Protein AF-A0A662XNT3-F1 (afdb_monomer_lite)

Secondary structure (DSSP, 8-state):
-PPP---------------------EEEEEE-TTTTTT-EEEEEEEESSTT-S-EEEEEEEE-TT--HHHHHHH-TT--SPP-EEEEEEES----SSSEEEGGGGSHHHH-SB--TT----TTBTTTTSHHHHTTGGG----HHHHHH-GGGS-TT-HHHHH--EE--TTSEEEEEEEETTPPPGGG--TT-EEEEEE-BTTB--EEEEEEEEEEPP--S---------------SS---S-EEEEEE-TTTTTT-EEEEEEE-SSTT-S-EEEEEEEE-TT--HHHHHHH-TT--SPP-EEEEEEES----SSSEEEGGGGSHHHH-SB--TT----TTBTTTTSHHHHHHGGG----HHHHHH-GGGS-TT-HHHHH--EE--TTSEEEEEEEETTSPPTTT--TT-EEEEEE-BTTB--EEEEEEEEE-

Structure (mmCIF, N/CA/C/O backbone):
data_AF-A0A662XNT3-F1
#
_entry.id   AF-A0A662XNT3-F1
#
loop_
_atom_site.group_PDB
_atom_site.id
_atom_site.type_symbol
_atom_site.label_atom_id
_atom_site.label_alt_id
_atom_site.label_comp_id
_atom_site.label_asym_id
_atom_site.label_entity_id
_atom_site.label_seq_id
_atom_site.pdbx_PDB_ins_code
_atom_site.Cartn_x
_atom_site.Cartn_y
_atom_site.Cartn_z
_atom_site.occupancy
_atom_site.B_iso_or_equiv
_atom_site.auth_seq_id
_atom_site.auth_comp_id
_atom_site.auth_asym_id
_atom_site.auth_atom_id
_atom_site.pdbx_PDB_model_num
ATOM 1 N N . MET A 1 1 ? 65.034 17.209 -49.376 1.00 38.84 1 MET A N 1
ATOM 2 C CA . MET A 1 1 ? 64.264 18.225 -48.622 1.00 38.84 1 MET A CA 1
ATOM 3 C C . MET A 1 1 ? 62.842 17.703 -48.454 1.00 38.84 1 MET A C 1
ATOM 5 O O . MET A 1 1 ? 62.437 16.876 -49.256 1.00 38.84 1 MET A O 1
ATOM 9 N N . LEU A 1 2 ? 62.199 18.062 -47.344 1.00 35.12 2 LEU A N 1
ATOM 10 C CA . LEU A 1 2 ? 61.235 17.264 -46.578 1.00 35.12 2 LEU A CA 1
ATOM 11 C C . LEU A 1 2 ? 59.998 16.738 -47.337 1.00 35.12 2 LEU A C 1
ATOM 13 O O . LEU A 1 2 ? 59.410 17.428 -48.160 1.00 35.12 2 LEU A O 1
ATOM 17 N N . SER A 1 3 ? 59.594 15.520 -46.958 1.00 32.31 3 SER A N 1
ATOM 18 C CA . SER A 1 3 ? 58.353 14.829 -47.330 1.00 32.31 3 SER A CA 1
ATOM 19 C C . SER A 1 3 ? 57.274 15.118 -46.276 1.00 32.31 3 SER A C 1
ATOM 21 O O . SER A 1 3 ? 57.515 14.878 -45.092 1.00 32.31 3 SER A O 1
ATOM 23 N N . SER A 1 4 ? 56.098 15.590 -46.693 1.00 36.34 4 SER A N 1
ATOM 24 C CA . SER A 1 4 ? 54.932 15.806 -45.824 1.00 36.34 4 SER A CA 1
ATOM 25 C C . SER A 1 4 ? 54.318 14.479 -45.376 1.00 36.34 4 SER A C 1
ATOM 27 O O . SER A 1 4 ? 53.835 13.713 -46.207 1.00 36.34 4 SER A O 1
ATOM 29 N N . GLN A 1 5 ? 54.293 14.228 -44.065 1.00 35.06 5 GLN A N 1
ATOM 30 C CA . GLN A 1 5 ? 53.457 13.192 -43.455 1.00 35.06 5 GLN A CA 1
ATOM 31 C C . GLN A 1 5 ? 52.255 13.839 -42.761 1.00 35.06 5 GLN A C 1
ATOM 33 O O . GLN A 1 5 ? 52.402 14.700 -41.895 1.00 35.06 5 GLN A O 1
ATOM 38 N N . THR A 1 6 ? 51.068 13.407 -43.171 1.00 36.16 6 THR A N 1
ATOM 39 C CA . THR A 1 6 ? 49.772 13.737 -42.579 1.00 36.16 6 THR A CA 1
ATOM 40 C C . THR A 1 6 ? 49.612 12.981 -41.259 1.00 36.16 6 THR A C 1
ATOM 42 O O . THR A 1 6 ? 49.626 11.752 -41.246 1.00 36.16 6 THR A O 1
ATOM 45 N N . ILE A 1 7 ? 49.455 13.707 -40.152 1.00 38.00 7 ILE A N 1
ATOM 46 C CA . ILE A 1 7 ? 49.157 13.144 -38.830 1.00 38.00 7 ILE A CA 1
ATOM 47 C C . ILE A 1 7 ? 47.646 12.900 -38.751 1.00 38.00 7 ILE A C 1
ATOM 49 O O . ILE A 1 7 ? 46.855 13.837 -38.838 1.00 38.00 7 ILE A O 1
ATOM 53 N N . CYS A 1 8 ? 47.250 11.637 -38.602 1.00 31.83 8 CYS A N 1
ATOM 54 C CA . CYS A 1 8 ? 45.879 11.238 -38.306 1.00 31.83 8 CYS A CA 1
ATOM 55 C C . CYS A 1 8 ? 45.738 11.142 -36.778 1.00 31.83 8 CYS A C 1
ATOM 57 O O . CYS A 1 8 ? 46.338 10.266 -36.156 1.00 31.83 8 CYS A O 1
ATOM 59 N N . SER A 1 9 ? 45.000 12.071 -36.166 1.00 36.31 9 SER A N 1
ATOM 60 C CA . SER A 1 9 ? 44.697 12.041 -34.732 1.00 36.31 9 SER A CA 1
ATOM 61 C C . SER A 1 9 ? 43.684 10.936 -34.437 1.00 36.31 9 SER A C 1
ATOM 63 O O . SER A 1 9 ? 42.517 11.043 -34.809 1.00 36.31 9 SER A O 1
ATOM 65 N N . ALA A 1 10 ? 44.125 9.883 -33.751 1.00 38.03 10 ALA A N 1
ATOM 66 C CA . ALA A 1 10 ? 43.244 8.882 -33.166 1.00 38.03 10 ALA A CA 1
ATOM 67 C C . ALA A 1 10 ? 42.599 9.455 -31.895 1.00 38.03 10 ALA A C 1
ATOM 69 O O . ALA A 1 10 ? 43.277 9.723 -30.903 1.00 38.03 10 ALA A O 1
ATOM 70 N N . VAL A 1 11 ? 41.284 9.658 -31.935 1.00 38.22 11 VAL A N 1
ATOM 71 C CA . VAL A 1 11 ? 40.466 9.967 -30.759 1.00 38.22 11 VAL A CA 1
ATOM 72 C C . VAL A 1 11 ? 40.317 8.676 -29.952 1.00 38.22 11 VAL A C 1
ATOM 74 O O . VAL A 1 11 ? 39.659 7.738 -30.398 1.00 38.22 11 VAL A O 1
ATOM 77 N N . LEU A 1 12 ? 40.947 8.605 -28.774 1.00 38.19 12 LEU A N 1
ATOM 78 C CA . LEU A 1 12 ? 40.644 7.569 -27.786 1.00 38.19 12 LEU A CA 1
ATOM 79 C C . LEU A 1 12 ? 39.250 7.845 -27.205 1.00 38.19 12 LEU A C 1
ATOM 81 O O . LEU A 1 12 ? 39.072 8.765 -26.410 1.00 38.19 12 LEU A O 1
ATOM 85 N N . CYS A 1 13 ? 38.269 7.027 -27.583 1.00 34.41 13 CYS A N 1
ATOM 86 C CA . CYS A 1 13 ? 37.013 6.903 -26.850 1.00 34.41 13 CYS A CA 1
ATOM 87 C C . CYS A 1 13 ? 37.304 6.190 -25.522 1.00 34.41 13 CYS A C 1
ATOM 89 O O . CYS A 1 13 ? 37.543 4.983 -25.499 1.00 34.41 13 CYS A O 1
ATOM 91 N N . GLY A 1 14 ? 37.317 6.938 -24.418 1.00 35.78 14 GLY A N 1
ATOM 92 C CA . GLY A 1 14 ? 37.307 6.358 -23.079 1.00 35.78 14 GLY A CA 1
ATOM 93 C C . GLY A 1 14 ? 35.976 5.650 -22.835 1.00 35.78 14 GLY A C 1
ATOM 94 O O . GLY A 1 14 ? 34.928 6.291 -22.823 1.00 35.78 14 GLY A O 1
ATOM 95 N N . LEU A 1 15 ? 36.015 4.330 -22.656 1.00 37.06 15 LEU A N 1
ATOM 96 C CA . LEU A 1 15 ? 34.902 3.556 -22.115 1.00 37.06 15 LEU A CA 1
ATOM 97 C C . LEU A 1 15 ? 34.725 3.951 -20.644 1.00 37.06 15 LEU A C 1
ATOM 99 O O . LEU A 1 15 ? 35.501 3.534 -19.786 1.00 37.06 15 LEU A O 1
ATOM 103 N N . ALA A 1 16 ? 33.722 4.779 -20.359 1.00 38.34 16 ALA A N 1
ATOM 104 C CA . ALA A 1 16 ? 33.221 4.946 -19.005 1.00 38.34 16 ALA A CA 1
ATOM 105 C C . ALA A 1 16 ? 32.546 3.630 -18.597 1.00 38.34 16 ALA A C 1
ATOM 107 O O . ALA A 1 16 ? 31.504 3.265 -19.140 1.00 38.34 16 ALA A O 1
ATOM 108 N N . ALA A 1 17 ? 33.167 2.888 -17.682 1.00 37.38 17 ALA A N 1
ATOM 109 C CA . ALA A 1 17 ? 32.514 1.770 -17.022 1.00 37.38 17 ALA A CA 1
ATOM 110 C C . ALA A 1 17 ? 31.357 2.336 -16.189 1.00 37.38 17 ALA A C 1
ATOM 112 O O . ALA A 1 17 ? 31.585 2.989 -15.171 1.00 37.38 17 ALA A O 1
ATOM 113 N N . ALA A 1 18 ? 30.123 2.130 -16.646 1.00 35.66 18 ALA A N 1
ATOM 114 C CA . ALA A 1 18 ? 28.947 2.356 -15.825 1.00 35.66 18 ALA A CA 1
ATOM 115 C C . ALA A 1 18 ? 29.004 1.348 -14.671 1.00 35.66 18 ALA A C 1
ATOM 117 O O . ALA A 1 18 ? 28.808 0.150 -14.866 1.00 35.66 18 ALA A O 1
ATOM 118 N N . THR A 1 19 ? 29.343 1.818 -13.474 1.00 33.50 19 THR A N 1
ATOM 119 C CA . THR A 1 19 ? 29.130 1.051 -12.251 1.00 33.50 19 THR A CA 1
ATOM 120 C C . THR A 1 19 ? 27.625 0.887 -12.095 1.00 33.50 19 THR A C 1
ATOM 122 O O . THR A 1 19 ? 26.932 1.858 -11.795 1.00 33.50 19 THR A O 1
ATOM 125 N N . ILE A 1 20 ? 27.120 -0.317 -12.357 1.00 35.50 20 ILE A N 1
ATOM 126 C CA . ILE A 1 20 ? 25.751 -0.705 -12.017 1.00 35.50 20 ILE A CA 1
ATOM 127 C C . ILE A 1 20 ? 25.649 -0.529 -10.501 1.00 35.50 20 ILE A C 1
ATOM 129 O O . ILE A 1 20 ? 26.331 -1.229 -9.751 1.00 35.50 20 ILE A O 1
ATOM 133 N N . ALA A 1 21 ? 24.901 0.478 -10.050 1.00 41.97 21 ALA A N 1
ATOM 134 C CA . ALA A 1 21 ? 24.607 0.630 -8.636 1.00 41.97 21 ALA A CA 1
ATOM 135 C C . ALA A 1 21 ? 23.811 -0.608 -8.221 1.00 41.97 21 ALA A C 1
ATOM 137 O O . ALA A 1 21 ? 22.769 -0.889 -8.811 1.00 41.97 21 ALA A O 1
ATOM 138 N N . ALA A 1 22 ? 24.339 -1.379 -7.271 1.00 47.22 22 ALA A N 1
ATOM 139 C CA . ALA A 1 22 ? 23.601 -2.500 -6.719 1.00 47.22 22 ALA A CA 1
ATOM 140 C C . ALA A 1 22 ? 22.290 -1.969 -6.126 1.00 47.22 22 ALA A C 1
ATOM 142 O O . ALA A 1 22 ? 22.302 -1.012 -5.343 1.00 47.22 22 ALA A O 1
ATOM 143 N N . ALA A 1 23 ? 21.200 -2.591 -6.558 1.00 57.38 23 ALA A N 1
ATOM 144 C CA . ALA A 1 23 ? 19.919 -2.679 -5.879 1.00 57.38 23 ALA A CA 1
ATOM 145 C C . ALA A 1 23 ? 20.059 -2.617 -4.343 1.00 57.38 23 ALA A C 1
ATOM 147 O O . ALA A 1 23 ? 20.960 -3.236 -3.771 1.00 57.38 23 ALA A O 1
ATOM 148 N N . GLN A 1 24 ? 19.218 -1.815 -3.692 1.00 71.81 24 GLN A N 1
ATOM 149 C CA . GLN A 1 24 ? 19.280 -1.545 -2.262 1.00 71.81 24 GLN A CA 1
ATOM 150 C C . GLN A 1 24 ? 18.062 -2.145 -1.568 1.00 71.81 24 GLN A C 1
ATOM 152 O O . GLN A 1 24 ? 16.993 -1.529 -1.650 1.00 71.81 24 GLN A O 1
ATOM 157 N N . PRO A 1 25 ? 18.206 -3.275 -0.838 1.00 76.88 25 PRO A N 1
ATOM 158 C CA . PRO A 1 25 ? 17.054 -3.978 -0.301 1.00 76.88 25 PRO A CA 1
ATOM 159 C C . PRO A 1 25 ? 16.130 -3.020 0.430 1.00 76.88 25 PRO A C 1
ATOM 161 O O . PRO A 1 25 ? 16.582 -2.181 1.213 1.00 76.88 25 PRO A O 1
ATOM 164 N N . THR A 1 26 ? 14.838 -3.134 0.166 1.00 86.25 26 THR A N 1
ATOM 165 C CA . THR A 1 26 ? 13.837 -2.278 0.792 1.00 86.25 26 THR A CA 1
ATOM 166 C C . THR A 1 26 ? 12.765 -3.155 1.420 1.00 86.25 26 THR A C 1
ATOM 168 O O . THR A 1 26 ? 12.409 -4.185 0.861 1.00 86.25 26 THR A O 1
ATOM 171 N N . TYR A 1 27 ? 12.278 -2.789 2.601 1.00 92.06 27 TYR A N 1
ATOM 172 C CA . TYR A 1 27 ? 11.182 -3.469 3.289 1.00 92.06 27 TYR A CA 1
ATOM 173 C C . TYR A 1 27 ? 10.096 -2.463 3.655 1.00 92.06 27 TYR A C 1
ATOM 175 O O . TYR A 1 27 ? 10.407 -1.328 4.017 1.00 92.06 27 TYR A O 1
ATOM 183 N N . VAL A 1 28 ? 8.834 -2.879 3.589 1.00 92.19 28 VAL A N 1
ATOM 184 C CA . VAL A 1 28 ? 7.675 -2.054 3.952 1.00 92.19 28 VAL A CA 1
ATOM 185 C C . VAL A 1 28 ? 6.837 -2.777 4.997 1.00 92.19 28 VAL A C 1
ATOM 187 O O . VAL A 1 28 ? 6.505 -3.949 4.841 1.00 92.19 28 VAL A O 1
ATOM 190 N N . TYR A 1 29 ? 6.488 -2.055 6.055 1.00 96.25 29 TYR A N 1
ATOM 191 C CA . TYR A 1 29 ? 5.572 -2.474 7.108 1.00 96.25 29 TYR A CA 1
ATOM 192 C C . TYR A 1 29 ? 4.310 -1.619 6.987 1.00 96.25 29 TYR A C 1
ATOM 194 O O . TYR A 1 29 ? 4.301 -0.465 7.423 1.00 96.25 29 TYR A O 1
ATOM 202 N N . GLN A 1 30 ? 3.276 -2.156 6.340 1.00 93.19 30 GLN A N 1
ATOM 203 C CA . GLN A 1 30 ? 2.021 -1.445 6.089 1.00 93.19 30 GLN A CA 1
ATOM 204 C C . GLN A 1 30 ? 1.034 -1.659 7.237 1.00 93.19 30 GLN A C 1
ATOM 206 O O . GLN A 1 30 ? 0.716 -2.796 7.565 1.00 93.19 30 GLN A O 1
ATOM 211 N N . PHE A 1 31 ? 0.489 -0.572 7.770 1.00 93.75 31 PHE A N 1
ATOM 212 C CA . PHE A 1 31 ? -0.632 -0.547 8.703 1.00 93.75 31 PHE A CA 1
ATOM 213 C C . PHE A 1 31 ? -1.897 -0.140 7.938 1.00 93.75 31 PHE A C 1
ATOM 215 O O . PHE A 1 31 ? -1.871 0.816 7.166 1.00 93.75 31 PHE A O 1
ATOM 222 N N . ASP A 1 32 ? -2.980 -0.894 8.110 1.00 86.12 32 ASP A N 1
ATOM 223 C CA . ASP A 1 32 ? -4.298 -0.587 7.549 1.00 86.12 32 ASP A CA 1
ATOM 224 C C . ASP A 1 32 ? -5.234 -0.230 8.703 1.00 86.12 32 ASP A C 1
ATOM 226 O O . ASP A 1 32 ? -5.429 -1.043 9.609 1.00 86.12 32 ASP A O 1
ATOM 230 N N . ALA A 1 33 ? -5.832 0.965 8.683 1.00 83.88 33 ALA A N 1
ATOM 231 C CA . ALA A 1 33 ? -6.685 1.429 9.780 1.00 83.88 33 ALA A CA 1
ATOM 232 C C . ALA A 1 33 ? -7.806 0.445 10.157 1.00 83.88 33 ALA A C 1
ATOM 234 O O . ALA A 1 33 ? -8.178 0.372 11.333 1.00 83.88 33 ALA A O 1
ATOM 235 N N . ALA A 1 34 ? -8.338 -0.323 9.201 1.00 81.25 34 ALA A N 1
ATOM 236 C CA . ALA A 1 34 ? -9.417 -1.272 9.443 1.00 81.25 34 ALA A CA 1
ATOM 237 C C . ALA A 1 34 ? -8.979 -2.470 10.303 1.00 81.25 34 ALA A C 1
ATOM 239 O O . ALA A 1 34 ? -9.799 -3.007 11.051 1.00 81.25 34 ALA A O 1
ATOM 240 N N . SER A 1 35 ? -7.708 -2.882 10.235 1.00 86.62 35 SER A N 1
ATOM 241 C CA . SER A 1 35 ? -7.169 -4.023 10.995 1.00 86.62 35 SER A CA 1
ATOM 242 C C . SER A 1 35 ? -6.173 -3.629 12.089 1.00 86.62 35 SER A C 1
ATOM 244 O O . SER A 1 35 ? -6.042 -4.343 13.085 1.00 86.62 35 SER A O 1
ATOM 246 N N . ALA A 1 36 ? -5.517 -2.477 11.965 1.00 96.25 36 ALA A N 1
ATOM 247 C CA . ALA A 1 36 ? -4.438 -2.002 12.825 1.00 96.25 36 ALA A CA 1
ATOM 248 C C . ALA A 1 36 ? -4.907 -0.985 13.882 1.00 96.25 36 ALA A C 1
ATOM 250 O O . ALA A 1 36 ? -4.229 0.001 14.162 1.00 96.25 36 ALA A O 1
ATOM 251 N N . ALA A 1 37 ? -6.074 -1.223 14.490 1.00 96.06 37 ALA A N 1
ATOM 252 C CA . ALA A 1 37 ? -6.641 -0.387 15.558 1.00 96.06 37 ALA A CA 1
ATOM 253 C C . ALA A 1 37 ? -6.811 1.099 15.182 1.00 96.06 37 ALA A C 1
ATOM 255 O O . ALA A 1 37 ? -6.703 1.965 16.049 1.00 96.06 37 ALA A O 1
ATOM 256 N N . GLY A 1 38 ? -7.079 1.397 13.908 1.00 90.38 38 GLY A N 1
ATOM 257 C CA . GLY A 1 38 ? -7.212 2.766 13.413 1.00 90.38 38 GLY A CA 1
ATOM 258 C C . GLY A 1 38 ? -5.893 3.450 13.047 1.00 90.38 38 GLY A C 1
ATOM 259 O O . GLY A 1 38 ? -5.929 4.620 12.680 1.00 90.38 38 GLY A O 1
ATOM 260 N N . VAL A 1 39 ? -4.753 2.754 13.132 1.00 97.25 39 VAL A N 1
ATOM 261 C CA . VAL A 1 39 ? -3.474 3.247 12.601 1.00 97.25 39 VAL A CA 1
ATOM 262 C C . VAL A 1 39 ? -3.412 2.972 11.102 1.00 97.25 39 VAL A C 1
ATOM 264 O O . VAL A 1 39 ? -3.492 1.816 10.695 1.00 97.25 39 VAL A O 1
ATOM 267 N N . ASP A 1 40 ? -3.230 4.011 10.293 1.00 91.19 40 ASP A N 1
ATOM 268 C CA . ASP A 1 40 ? -3.030 3.898 8.845 1.00 91.19 40 ASP A CA 1
ATOM 269 C C . ASP A 1 40 ? -1.612 4.310 8.440 1.00 91.19 40 ASP A C 1
ATOM 271 O O . ASP A 1 40 ? -0.940 5.063 9.148 1.00 91.19 40 ASP A O 1
ATOM 275 N N . GLY A 1 41 ? -1.157 3.854 7.277 1.00 82.69 41 GLY A N 1
ATOM 276 C CA . GLY A 1 41 ? 0.123 4.258 6.693 1.00 82.69 41 GLY A CA 1
ATOM 277 C C . GLY A 1 41 ? 1.211 3.197 6.826 1.00 82.69 41 GLY A C 1
ATOM 278 O O . GLY A 1 41 ? 0.934 2.004 6.833 1.00 82.69 41 GLY A O 1
ATOM 279 N N . SER A 1 42 ? 2.485 3.586 6.853 1.00 90.62 42 SER A N 1
ATOM 280 C CA . SER A 1 42 ? 3.569 2.594 6.835 1.00 90.62 42 SER A CA 1
ATOM 281 C C . SER A 1 42 ? 4.887 3.067 7.436 1.00 90.62 42 SER A C 1
ATOM 283 O O . SER A 1 42 ? 5.132 4.260 7.639 1.00 90.62 42 SER A O 1
ATOM 285 N N . ILE A 1 43 ? 5.763 2.088 7.660 1.00 95.75 43 ILE A N 1
ATOM 286 C CA . ILE A 1 43 ? 7.186 2.284 7.918 1.00 95.75 43 ILE A CA 1
ATOM 287 C C . ILE A 1 43 ? 7.967 1.586 6.801 1.00 95.75 43 ILE A C 1
ATOM 289 O O . ILE A 1 43 ? 7.826 0.381 6.602 1.00 95.75 43 ILE A O 1
ATOM 293 N N . GLN A 1 44 ? 8.798 2.332 6.078 1.00 93.62 44 GLN A N 1
ATOM 294 C CA . GLN A 1 44 ? 9.710 1.809 5.064 1.00 93.62 44 GLN A CA 1
ATOM 295 C C . GLN A 1 44 ? 11.134 1.750 5.602 1.00 93.62 44 GLN A C 1
ATOM 297 O O . GLN A 1 44 ? 11.561 2.628 6.348 1.00 93.62 44 GLN A O 1
ATOM 302 N N . VAL A 1 45 ? 11.884 0.741 5.181 1.00 95.62 45 VAL A N 1
ATOM 303 C CA . VAL A 1 45 ? 13.283 0.544 5.545 1.00 95.62 45 VAL A CA 1
ATOM 304 C C . VAL A 1 45 ? 14.075 0.298 4.278 1.00 95.62 45 VAL A C 1
ATOM 306 O O . VAL A 1 45 ? 13.905 -0.734 3.639 1.00 95.62 45 VAL A O 1
ATOM 309 N N . LYS A 1 46 ? 14.958 1.227 3.932 1.00 90.25 46 LYS A N 1
ATOM 310 C CA . LYS A 1 46 ? 15.852 1.124 2.783 1.00 90.25 46 LYS A CA 1
ATOM 311 C C . LYS A 1 46 ? 17.280 0.912 3.249 1.00 90.25 46 LYS A C 1
ATOM 313 O O . LYS A 1 46 ? 17.850 1.757 3.937 1.00 90.25 46 LYS A O 1
ATOM 318 N N . TYR A 1 47 ? 17.875 -0.199 2.853 1.00 88.81 47 TYR A N 1
ATOM 319 C CA . TYR A 1 47 ? 19.256 -0.513 3.182 1.00 88.81 47 TYR A CA 1
ATOM 320 C C . TYR A 1 47 ? 20.247 0.322 2.366 1.00 88.81 47 TYR A C 1
ATOM 322 O O . TYR A 1 47 ? 19.957 0.745 1.253 1.00 88.81 47 TYR A O 1
ATOM 330 N N . ALA A 1 48 ? 21.433 0.571 2.927 1.00 77.88 48 ALA A N 1
ATOM 331 C CA . ALA A 1 48 ? 22.521 1.245 2.211 1.00 77.88 48 ALA A CA 1
ATOM 332 C C . ALA A 1 48 ? 23.348 0.297 1.314 1.00 77.88 48 ALA A C 1
ATOM 334 O O . ALA A 1 48 ? 24.082 0.769 0.443 1.00 77.88 48 ALA A O 1
ATOM 335 N N . SER A 1 49 ? 23.270 -1.020 1.557 1.00 76.62 49 SER A N 1
ATOM 336 C CA . SER A 1 49 ? 23.714 -2.110 0.664 1.00 76.62 49 SER A CA 1
ATOM 337 C C . SER A 1 49 ? 23.102 -3.444 1.102 1.00 76.62 49 SER A C 1
ATOM 339 O O . SER A 1 49 ? 22.642 -3.569 2.238 1.00 76.62 49 SER A O 1
ATOM 341 N N . GLU A 1 50 ? 23.165 -4.474 0.250 1.00 79.75 50 GLU A N 1
ATOM 342 C CA . GLU A 1 50 ? 22.715 -5.845 0.567 1.00 79.75 50 GLU A CA 1
ATOM 343 C C . GLU A 1 50 ? 23.374 -6.475 1.806 1.00 79.75 50 GLU A C 1
ATOM 345 O O . GLU A 1 50 ? 22.857 -7.434 2.376 1.00 79.75 50 GLU A O 1
ATOM 350 N N . SER A 1 51 ? 24.512 -5.936 2.242 1.00 80.50 51 SER A N 1
ATOM 351 C CA . SER A 1 51 ? 25.261 -6.408 3.406 1.00 80.50 51 SER A CA 1
ATOM 352 C C . SER A 1 51 ? 25.408 -5.341 4.494 1.00 80.50 51 SER A C 1
ATOM 354 O O . SER A 1 51 ? 26.242 -5.496 5.386 1.00 80.50 51 SER A O 1
ATOM 356 N N . SER A 1 52 ? 24.686 -4.225 4.390 1.00 85.50 52 SER A N 1
ATOM 357 C CA . SER A 1 52 ? 24.807 -3.107 5.323 1.00 85.50 52 SER A CA 1
ATOM 358 C C . SER A 1 52 ? 23.857 -3.273 6.504 1.00 85.50 52 SER A C 1
ATOM 360 O O . SER A 1 52 ? 22.689 -3.595 6.322 1.00 85.50 52 SER A O 1
ATOM 362 N N . SER A 1 53 ? 24.335 -2.988 7.717 1.00 88.44 53 SER A N 1
ATOM 363 C CA . SER A 1 53 ? 23.472 -2.731 8.880 1.00 88.44 53 SER A CA 1
ATOM 364 C C . SER A 1 53 ? 22.984 -1.284 8.924 1.00 88.44 53 SER A C 1
ATOM 366 O O . SER A 1 53 ? 22.218 -0.921 9.810 1.00 88.44 53 SER A O 1
ATOM 368 N N . THR A 1 54 ? 23.444 -0.444 7.993 1.00 89.50 54 THR A N 1
ATOM 369 C CA . THR A 1 54 ? 22.940 0.914 7.830 1.00 89.50 54 THR A CA 1
ATOM 370 C C . THR A 1 54 ? 21.689 0.894 6.969 1.00 89.50 54 THR A C 1
ATOM 372 O O . THR A 1 54 ? 21.760 0.500 5.800 1.00 89.50 54 THR A O 1
ATOM 375 N N . ALA A 1 55 ? 20.578 1.366 7.525 1.00 93.31 55 ALA A N 1
ATOM 376 C CA . ALA A 1 55 ? 19.316 1.540 6.826 1.00 93.31 55 ALA A CA 1
ATOM 377 C C . ALA A 1 55 ? 18.702 2.915 7.119 1.00 93.31 55 ALA A C 1
ATOM 379 O O . ALA A 1 55 ? 18.801 3.434 8.232 1.00 93.31 55 ALA A O 1
ATOM 380 N N . THR A 1 56 ? 18.052 3.491 6.115 1.00 92.44 56 THR A N 1
ATOM 381 C CA . THR A 1 56 ? 17.159 4.637 6.272 1.00 92.44 56 THR A CA 1
ATOM 382 C C . THR A 1 56 ? 15.760 4.118 6.562 1.00 92.44 56 THR A C 1
ATOM 384 O O . THR A 1 56 ? 15.227 3.308 5.807 1.00 92.44 56 THR A O 1
ATOM 387 N N . ILE A 1 57 ? 15.177 4.576 7.661 1.00 95.94 57 ILE A N 1
ATOM 388 C CA . ILE A 1 57 ? 13.829 4.243 8.102 1.00 95.94 57 ILE A CA 1
ATOM 389 C C . ILE A 1 57 ? 12.958 5.473 7.881 1.00 95.94 57 ILE A C 1
ATOM 391 O O . ILE A 1 57 ? 13.262 6.530 8.427 1.00 95.94 57 ILE A O 1
ATOM 395 N N . THR A 1 58 ? 11.867 5.333 7.139 1.00 90.31 58 THR A N 1
ATOM 396 C CA . THR A 1 58 ? 10.901 6.407 6.889 1.00 90.31 58 THR A CA 1
ATOM 397 C C . THR A 1 58 ? 9.539 5.973 7.413 1.00 90.31 58 THR A C 1
ATOM 399 O O . THR A 1 58 ? 9.005 4.967 6.960 1.00 90.31 58 THR A O 1
ATOM 402 N N . ALA A 1 59 ? 8.965 6.715 8.357 1.00 88.25 59 ALA A N 1
ATOM 403 C CA . ALA A 1 59 ? 7.609 6.487 8.848 1.00 88.25 59 ALA A CA 1
ATOM 404 C C . ALA A 1 59 ? 6.668 7.573 8.324 1.00 88.25 59 ALA A C 1
ATOM 406 O O . ALA A 1 59 ? 7.008 8.755 8.357 1.00 88.25 59 ALA A O 1
ATOM 407 N N . ALA A 1 60 ? 5.482 7.163 7.889 1.00 86.25 60 ALA A N 1
ATOM 408 C CA . ALA A 1 60 ? 4.345 8.029 7.608 1.00 86.25 60 ALA A CA 1
ATOM 409 C C . ALA A 1 60 ? 3.091 7.306 8.105 1.00 86.25 60 ALA A C 1
ATOM 411 O O . ALA A 1 60 ? 2.607 6.388 7.445 1.00 86.25 60 ALA A O 1
ATOM 412 N N . LEU A 1 61 ? 2.637 7.672 9.301 1.00 91.75 61 LEU A N 1
ATOM 413 C CA . LEU A 1 61 ? 1.561 7.003 10.024 1.00 91.75 61 LEU A CA 1
ATOM 414 C C . LEU A 1 61 ? 0.495 8.016 10.441 1.00 91.75 61 LEU A C 1
ATOM 416 O O . LEU A 1 61 ? 0.831 9.104 10.906 1.00 91.75 61 LEU A O 1
ATOM 420 N N . ASP A 1 62 ? -0.769 7.636 10.328 1.00 92.31 62 ASP A N 1
ATOM 421 C CA . ASP A 1 62 ? -1.925 8.402 10.786 1.00 92.31 62 ASP A CA 1
ATOM 422 C C . ASP A 1 62 ? -2.617 7.647 11.928 1.00 92.31 62 ASP A C 1
ATOM 424 O O . ASP A 1 62 ? -3.007 6.491 11.778 1.00 92.31 62 ASP A O 1
ATOM 428 N N . PHE A 1 63 ? -2.750 8.298 13.084 1.00 97.00 63 PHE A N 1
ATOM 429 C CA . PHE A 1 63 ? -3.419 7.765 14.271 1.00 97.00 63 PHE A CA 1
ATOM 430 C C . PHE A 1 63 ? -4.778 8.434 14.524 1.00 97.00 63 PHE A C 1
ATOM 432 O O . PHE A 1 63 ? -5.417 8.151 15.535 1.00 97.00 63 PHE A O 1
ATOM 439 N N . SER A 1 64 ? -5.249 9.305 13.628 1.00 93.75 64 SER A N 1
ATOM 440 C CA . SER A 1 64 ? -6.487 10.079 13.785 1.00 93.75 64 SER A CA 1
ATOM 441 C C . SER A 1 64 ? -7.745 9.221 13.933 1.00 93.75 64 SER A C 1
ATOM 443 O O . SER A 1 64 ? -8.740 9.677 14.502 1.00 93.75 64 SER A O 1
ATOM 445 N N . SER A 1 65 ? -7.691 7.975 13.455 1.00 93.25 65 SER A N 1
ATOM 446 C CA . SER A 1 65 ? -8.776 6.995 13.541 1.00 93.25 65 SER A CA 1
ATOM 447 C C . SER A 1 65 ? -8.634 6.017 14.715 1.00 93.25 65 SER A C 1
ATOM 449 O O . SER A 1 65 ? -9.461 5.115 14.857 1.00 93.25 65 SER A O 1
ATOM 451 N N . VAL A 1 66 ? -7.622 6.177 15.578 1.00 95.75 66 VAL A N 1
ATOM 452 C CA . VAL A 1 66 ? -7.455 5.337 16.771 1.00 95.75 66 VAL A CA 1
ATOM 453 C C . VAL A 1 66 ? -8.565 5.632 17.780 1.00 95.75 66 VAL A C 1
ATOM 455 O O . VAL A 1 66 ? -8.687 6.734 18.317 1.00 95.75 66 VAL A O 1
ATOM 458 N N . ASP A 1 67 ? -9.370 4.615 18.086 1.00 94.38 67 ASP A N 1
ATOM 459 C CA . ASP A 1 67 ? -10.442 4.729 19.074 1.00 94.38 67 ASP A CA 1
ATOM 460 C C . ASP A 1 67 ? -9.881 4.636 20.502 1.00 94.38 67 ASP A C 1
ATOM 462 O O . ASP A 1 67 ? -9.592 3.557 21.032 1.00 94.38 67 ASP A O 1
ATOM 466 N N . GLN A 1 68 ? -9.783 5.792 21.162 1.00 94.19 68 GLN A N 1
ATOM 467 C CA . GLN A 1 68 ? -9.328 5.900 22.548 1.00 94.19 68 GLN A CA 1
ATOM 468 C C . GLN A 1 68 ? -10.193 5.093 23.534 1.00 94.19 68 GLN A C 1
ATOM 470 O O . GLN A 1 68 ? -9.686 4.602 24.543 1.00 94.19 68 GLN A O 1
ATOM 475 N N . THR A 1 69 ? -11.489 4.921 23.261 1.00 94.88 69 THR A N 1
ATOM 476 C CA . THR A 1 69 ? -12.389 4.124 24.109 1.00 94.88 69 THR A CA 1
ATOM 477 C C . THR A 1 69 ? -12.093 2.638 23.957 1.00 94.88 69 THR A C 1
ATOM 479 O O . THR A 1 69 ? -12.034 1.912 24.956 1.00 94.88 69 THR A O 1
ATOM 482 N N . ALA A 1 70 ? -11.871 2.178 22.724 1.00 94.94 70 ALA A N 1
ATOM 483 C CA . ALA A 1 70 ? -11.452 0.805 22.462 1.00 94.94 70 ALA A CA 1
ATOM 484 C C . ALA A 1 70 ? -10.093 0.513 23.112 1.00 94.94 70 ALA A C 1
ATOM 486 O O . ALA A 1 70 ? -9.926 -0.529 23.749 1.00 94.94 70 ALA A O 1
ATOM 487 N N . LEU A 1 71 ? -9.158 1.464 23.041 1.00 95.69 71 LEU A N 1
ATOM 488 C CA . LEU A 1 71 ? -7.850 1.345 23.671 1.00 95.69 71 LEU A CA 1
ATOM 489 C C . LEU A 1 71 ? -7.938 1.262 25.202 1.00 95.69 71 LEU A C 1
ATOM 491 O O . LEU A 1 71 ? -7.361 0.350 25.791 1.00 95.69 71 LEU A O 1
ATOM 495 N N . ALA A 1 72 ? -8.709 2.146 25.841 1.00 96.25 72 ALA A N 1
ATOM 496 C CA . ALA A 1 72 ? -8.954 2.106 27.286 1.00 96.25 72 ALA A CA 1
ATOM 497 C C . ALA A 1 72 ? -9.658 0.810 27.731 1.00 96.25 72 ALA A C 1
ATOM 499 O O . ALA A 1 72 ? -9.445 0.316 28.837 1.00 96.25 72 ALA A O 1
ATOM 500 N N . THR A 1 73 ? -10.509 0.247 26.866 1.00 96.75 73 THR A N 1
ATOM 501 C CA . THR A 1 73 ? -11.182 -1.038 27.109 1.00 96.75 73 THR A CA 1
ATOM 502 C C . THR A 1 73 ? -10.206 -2.208 27.004 1.00 96.75 73 THR A C 1
ATOM 504 O O . THR A 1 73 ? -10.294 -3.158 27.783 1.00 96.75 73 THR A O 1
ATOM 507 N N . PHE A 1 74 ? -9.282 -2.156 26.043 1.00 95.94 74 PHE A N 1
ATOM 508 C CA . PHE A 1 74 ? -8.254 -3.174 25.860 1.00 95.94 74 PHE A CA 1
ATOM 509 C C . PHE A 1 74 ? -7.233 -3.165 27.000 1.00 95.94 74 PHE A C 1
ATOM 511 O O . PHE A 1 74 ? -6.901 -4.224 27.536 1.00 95.94 74 PHE A O 1
ATOM 518 N N . ASP A 1 75 ? -6.772 -1.978 27.390 1.00 95.31 75 ASP A N 1
ATOM 519 C CA . ASP A 1 75 ? -5.859 -1.782 28.505 1.00 95.31 75 ASP A CA 1
ATOM 520 C C . ASP A 1 75 ? -6.354 -0.638 29.394 1.00 95.31 75 ASP A C 1
ATOM 522 O O . ASP A 1 75 ? -6.307 0.539 29.031 1.00 95.31 75 ASP A O 1
ATOM 526 N N . GLY A 1 76 ? -6.799 -0.995 30.601 1.00 94.62 76 GLY A N 1
ATOM 527 C CA . GLY A 1 76 ? -7.359 -0.054 31.571 1.00 94.62 76 GLY A CA 1
ATOM 528 C C . GLY A 1 76 ? -6.377 1.001 32.090 1.00 94.62 76 GLY A C 1
ATOM 529 O O . GLY A 1 76 ? -6.792 1.866 32.856 1.00 94.62 76 GLY A O 1
ATOM 530 N N . ASN A 1 77 ? -5.097 0.951 31.706 1.00 94.38 77 ASN A N 1
ATOM 531 C CA . ASN A 1 77 ? -4.131 2.013 31.989 1.00 94.38 77 ASN A CA 1
ATOM 532 C C . ASN A 1 77 ? -4.149 3.126 30.926 1.00 94.38 77 ASN A C 1
ATOM 534 O O . ASN A 1 77 ? -3.610 4.204 31.164 1.00 94.38 77 ASN A O 1
ATOM 538 N N . CYS A 1 78 ? -4.771 2.898 29.767 1.00 95.56 78 CYS A N 1
ATOM 539 C CA . CYS A 1 78 ? -4.875 3.858 28.666 1.00 95.56 78 CYS A CA 1
ATOM 540 C C . CYS A 1 78 ? -6.130 4.736 28.769 1.00 95.56 78 CYS A C 1
ATOM 542 O O . CYS A 1 78 ? -6.913 4.839 27.827 1.00 95.56 78 CYS A O 1
ATOM 544 N N . THR A 1 79 ? -6.357 5.357 29.927 1.00 93.56 79 THR A N 1
ATOM 545 C CA . THR A 1 79 ? -7.550 6.192 30.168 1.00 93.56 79 THR A CA 1
ATOM 546 C C . THR A 1 79 ? -7.423 7.619 29.641 1.00 93.56 79 THR A C 1
ATOM 548 O O . THR A 1 79 ? -8.429 8.306 29.487 1.00 93.56 79 THR A O 1
ATOM 551 N N . GLU A 1 80 ? -6.197 8.079 29.404 1.00 91.56 80 GLU A N 1
ATOM 552 C CA . GLU A 1 80 ? -5.896 9.403 28.858 1.00 91.56 80 GLU A CA 1
ATOM 553 C C . GLU A 1 80 ? -5.551 9.307 27.371 1.00 91.56 80 GLU A C 1
ATOM 555 O O . GLU A 1 80 ? -5.156 8.243 26.888 1.00 91.56 80 GLU A O 1
ATOM 560 N N . ALA A 1 81 ? -5.694 10.428 26.658 1.00 91.56 81 ALA A N 1
ATOM 561 C CA . ALA A 1 81 ? -5.354 10.513 25.243 1.00 91.56 81 ALA A CA 1
ATOM 562 C C . ALA A 1 81 ? -3.891 10.110 25.015 1.00 91.56 81 ALA A C 1
ATOM 564 O O . ALA A 1 81 ? -2.978 10.683 25.616 1.00 91.56 81 ALA A O 1
ATOM 565 N N . VAL A 1 82 ? -3.676 9.130 24.141 1.00 96.38 82 VAL A N 1
ATOM 566 C CA . VAL A 1 82 ? -2.329 8.662 23.813 1.00 96.38 82 VAL A CA 1
ATOM 567 C C . VAL A 1 82 ? -1.689 9.608 22.813 1.00 96.38 82 VAL A C 1
ATOM 569 O O . VAL A 1 82 ? -2.195 9.816 21.717 1.00 96.38 82 VAL A O 1
ATOM 572 N N . THR A 1 83 ? -0.549 10.172 23.196 1.00 96.56 83 THR A N 1
ATOM 573 C CA . THR A 1 83 ? 0.181 11.172 22.402 1.00 96.56 83 THR A CA 1
ATOM 574 C C . THR A 1 83 ? 1.523 10.668 21.888 1.00 96.56 83 THR A C 1
ATOM 576 O O . THR A 1 83 ? 2.210 11.376 21.153 1.00 96.56 83 THR A O 1
ATOM 579 N N . ALA A 1 84 ? 1.916 9.450 22.261 1.00 98.06 84 ALA A N 1
ATOM 580 C CA . ALA A 1 84 ? 3.169 8.854 21.836 1.00 98.06 84 ALA A CA 1
ATOM 581 C C . ALA A 1 84 ? 3.060 7.334 21.722 1.00 98.06 84 ALA A C 1
ATOM 583 O O . ALA A 1 84 ? 2.371 6.685 22.515 1.00 98.06 84 ALA A O 1
ATOM 584 N N . TYR A 1 85 ? 3.814 6.772 20.781 1.00 98.56 85 TYR A N 1
ATOM 585 C CA . TYR A 1 85 ? 3.899 5.338 20.553 1.00 98.56 85 TYR A CA 1
ATOM 586 C C . TYR A 1 85 ? 5.348 4.870 20.568 1.00 98.56 85 TYR A C 1
ATOM 588 O O . TYR A 1 85 ? 6.215 5.454 19.917 1.00 98.56 85 TYR A O 1
ATOM 596 N N . LYS A 1 86 ? 5.624 3.792 21.302 1.00 98.56 86 LYS A N 1
ATOM 597 C CA . LYS A 1 86 ? 6.865 3.041 21.102 1.00 98.56 86 LYS A CA 1
ATOM 598 C C . LYS A 1 86 ? 6.691 2.084 19.931 1.00 98.56 86 LYS A C 1
ATOM 600 O O . LYS A 1 86 ? 5.585 1.679 19.604 1.00 98.56 86 LYS A O 1
ATOM 605 N N . TRP A 1 87 ? 7.791 1.725 19.316 1.00 98.69 87 TRP A N 1
ATOM 606 C CA . TRP A 1 87 ? 7.902 0.965 18.092 1.00 98.69 87 TRP A CA 1
ATOM 607 C C . TRP A 1 87 ? 9.181 0.133 18.147 1.00 98.69 87 TRP A C 1
ATOM 609 O O . TRP A 1 87 ? 10.245 0.639 18.530 1.00 98.69 87 TRP A O 1
ATOM 619 N N . HIS A 1 88 ? 9.051 -1.153 17.829 1.00 98.69 88 HIS A N 1
ATOM 620 C CA . HIS A 1 88 ? 10.136 -2.129 17.912 1.00 98.69 88 HIS A CA 1
ATOM 621 C C . HIS A 1 88 ? 9.983 -3.193 16.823 1.00 98.69 88 HIS A C 1
ATOM 623 O O . HIS A 1 88 ? 8.866 -3.470 16.381 1.00 98.69 88 HIS A O 1
ATOM 629 N N . ILE A 1 89 ? 11.097 -3.819 16.441 1.00 98.62 89 ILE A N 1
ATOM 630 C CA . ILE A 1 89 ? 11.117 -5.004 15.577 1.00 98.62 89 ILE A CA 1
ATOM 631 C C . ILE A 1 89 ? 10.931 -6.244 16.442 1.00 98.62 89 ILE A C 1
ATOM 633 O O . ILE A 1 89 ? 11.649 -6.458 17.422 1.00 98.62 89 ILE A O 1
ATOM 637 N N . HIS A 1 90 ? 9.983 -7.070 16.040 1.00 98.50 90 HIS A N 1
ATOM 638 C CA . HIS A 1 90 ? 9.548 -8.284 16.695 1.00 98.50 90 HIS A CA 1
ATOM 639 C C . HIS A 1 90 ? 9.792 -9.496 15.793 1.00 98.50 90 HIS A C 1
ATOM 641 O O . HIS A 1 90 ? 9.685 -9.415 14.571 1.00 98.50 90 HIS A O 1
ATOM 647 N N . VAL A 1 91 ? 10.141 -10.626 16.405 1.00 96.75 91 VAL A N 1
ATOM 648 C CA . VAL A 1 91 ? 10.699 -11.790 15.690 1.00 96.75 91 VAL A CA 1
ATOM 649 C C . VAL A 1 91 ? 9.665 -12.781 15.151 1.00 96.75 91 VAL A C 1
ATOM 651 O O . VAL A 1 91 ? 10.050 -13.810 14.602 1.00 96.75 91 VAL A O 1
ATOM 654 N N . ASN A 1 92 ? 8.370 -12.523 15.337 1.00 96.31 92 ASN A N 1
ATOM 655 C CA . ASN A 1 92 ? 7.308 -13.426 14.902 1.00 96.31 92 ASN A CA 1
ATOM 656 C C . ASN A 1 92 ? 6.113 -12.682 14.281 1.00 96.31 92 ASN A C 1
ATOM 658 O O . ASN A 1 92 ? 5.905 -11.485 14.511 1.00 96.31 92 ASN A O 1
ATOM 662 N N . TRP A 1 93 ? 5.322 -13.429 13.513 1.00 96.06 93 TRP A N 1
ATOM 663 C CA . TRP A 1 93 ? 4.061 -13.011 12.916 1.00 96.06 93 TRP A CA 1
ATOM 664 C C . TRP A 1 93 ? 3.139 -14.223 12.813 1.00 96.06 93 TRP A C 1
ATOM 666 O O . TRP A 1 93 ? 3.551 -15.285 12.356 1.00 96.06 93 TRP A O 1
ATOM 676 N N . ASN A 1 94 ? 1.891 -14.079 13.254 1.00 90.12 94 ASN A N 1
ATOM 677 C CA . ASN A 1 94 ? 0.923 -15.180 13.276 1.00 90.12 94 ASN A CA 1
ATOM 678 C C . ASN A 1 94 ? -0.468 -14.750 12.780 1.00 90.12 94 ASN A C 1
ATOM 680 O O . ASN A 1 94 ? -1.478 -15.347 13.152 1.00 90.12 94 ASN A O 1
ATOM 684 N N . SER A 1 95 ? -0.528 -13.682 11.983 1.00 88.75 95 SER A N 1
ATOM 685 C CA . SER A 1 95 ? -1.758 -13.233 11.331 1.00 88.75 95 SER A CA 1
ATOM 686 C C . SER A 1 95 ? -1.726 -13.599 9.849 1.00 88.75 95 SER A C 1
ATOM 688 O O . SER A 1 95 ? -0.661 -13.703 9.245 1.00 88.75 95 SER A O 1
ATOM 690 N N . SER A 1 96 ? -2.904 -13.794 9.258 1.00 85.44 96 SER A N 1
ATOM 691 C CA . SER A 1 96 ? -3.059 -13.907 7.803 1.00 85.44 96 SER A CA 1
ATOM 692 C C . SER A 1 96 ? -3.171 -12.545 7.114 1.00 85.44 96 SER A C 1
ATOM 694 O O . SER A 1 96 ? -3.260 -12.491 5.892 1.00 85.44 96 SER A O 1
ATOM 696 N N . LEU A 1 97 ? -3.247 -11.463 7.891 1.00 86.12 97 LEU A N 1
ATOM 697 C CA . LEU A 1 97 ? -3.278 -10.089 7.401 1.00 86.12 97 LEU A CA 1
ATOM 698 C C . LEU A 1 97 ? -1.855 -9.523 7.317 1.00 86.12 97 LEU A C 1
ATOM 700 O O . LEU A 1 97 ? -0.923 -10.073 7.904 1.00 86.12 97 LEU A O 1
ATOM 704 N N . SER A 1 98 ? -1.699 -8.406 6.607 1.00 85.06 98 SER A N 1
ATOM 705 C CA . SER A 1 98 ? -0.453 -7.628 6.579 1.00 85.06 98 SER A CA 1
ATOM 706 C C . SER A 1 98 ? -0.270 -6.764 7.832 1.00 85.06 98 SER A C 1
ATOM 708 O O . SER A 1 98 ? 0.861 -6.496 8.233 1.00 85.06 98 SER A O 1
ATOM 710 N N . SER A 1 99 ? -1.372 -6.381 8.485 1.00 96.12 99 SER A N 1
ATOM 711 C CA . SER A 1 99 ? -1.387 -5.718 9.788 1.00 96.12 99 SER A CA 1
ATOM 712 C C . SER A 1 99 ? -2.542 -6.184 10.662 1.00 96.12 99 SER A C 1
ATOM 714 O O . SER A 1 99 ? -3.559 -6.667 10.168 1.00 96.12 99 SER A O 1
ATOM 716 N N . ASP A 1 100 ? -2.380 -6.043 11.972 1.00 97.69 100 ASP A N 1
ATOM 717 C CA . ASP A 1 100 ? -3.353 -6.499 12.958 1.00 97.69 100 ASP A CA 1
ATOM 718 C C . ASP A 1 100 ? -3.324 -5.621 14.216 1.00 97.69 100 ASP A C 1
ATOM 720 O O . ASP A 1 100 ? -2.540 -4.669 14.315 1.00 97.69 100 ASP A O 1
ATOM 724 N N . SER A 1 101 ? -4.174 -5.940 15.193 1.00 97.75 101 SER A N 1
ATOM 725 C CA . SER A 1 101 ? -4.343 -5.134 16.401 1.00 97.75 101 SER A CA 1
ATOM 726 C C . SER A 1 101 ? -4.459 -5.923 17.703 1.00 97.75 101 SER A C 1
ATOM 728 O O . SER A 1 101 ? -4.808 -7.107 17.763 1.00 97.75 101 SER A O 1
ATOM 730 N N . PHE A 1 102 ? -4.171 -5.226 18.804 1.00 96.75 102 PHE A N 1
ATOM 731 C CA . PHE A 1 102 ? -4.447 -5.665 20.171 1.00 96.75 102 PHE A CA 1
ATOM 732 C C . PHE A 1 102 ? -3.929 -7.085 20.477 1.00 96.75 102 PHE A C 1
ATOM 734 O O . PHE A 1 102 ? -2.723 -7.338 20.509 1.00 96.75 102 PHE A O 1
ATOM 741 N N . LYS A 1 103 ? -4.835 -8.048 20.715 1.00 94.69 103 LYS A N 1
ATOM 742 C CA . LYS A 1 103 ? -4.484 -9.441 21.044 1.00 94.69 103 LYS A CA 1
ATOM 743 C C . LYS A 1 103 ? -3.677 -10.120 19.940 1.00 94.69 103 LYS A C 1
ATOM 745 O O . LYS A 1 103 ? -2.813 -10.939 20.260 1.00 94.69 103 LYS A O 1
ATOM 750 N N . GLN A 1 104 ? -3.912 -9.756 18.684 1.00 96.69 104 GLN A N 1
ATOM 751 C CA . GLN A 1 104 ? -3.176 -10.308 17.550 1.00 96.69 104 GLN A CA 1
ATOM 752 C C . GLN A 1 104 ? -1.777 -9.712 17.403 1.00 96.69 104 GLN A C 1
ATOM 754 O O . GLN A 1 104 ? -0.924 -10.303 16.757 1.00 96.69 104 GLN A O 1
ATOM 759 N N . CYS A 1 105 ? -1.488 -8.629 18.125 1.00 97.69 105 CYS A N 1
ATOM 760 C CA . CYS A 1 105 ? -0.138 -8.103 18.291 1.00 97.69 105 CYS A CA 1
ATOM 761 C C . CYS A 1 105 ? 0.548 -8.587 19.572 1.00 97.69 105 CYS A C 1
ATOM 763 O O . CYS A 1 105 ? 1.636 -8.116 19.897 1.00 97.69 105 CYS A O 1
ATOM 765 N N . SER A 1 106 ? -0.063 -9.500 20.337 1.00 97.38 106 SER A N 1
ATOM 766 C CA . SER A 1 106 ? 0.468 -9.963 21.626 1.00 97.38 106 SER A CA 1
ATOM 767 C C . SER A 1 106 ? 1.841 -10.638 21.517 1.00 97.38 106 SER A C 1
ATOM 769 O O . SER A 1 106 ? 2.258 -11.078 20.451 1.00 97.38 106 SER A O 1
ATOM 771 N N . LYS A 1 107 ? 2.523 -10.822 22.659 1.00 96.06 107 LYS A N 1
ATOM 772 C CA . LYS A 1 107 ? 3.787 -11.583 22.730 1.00 96.06 107 LYS A CA 1
ATOM 773 C C . LYS A 1 107 ? 3.687 -12.984 22.128 1.00 96.06 107 LYS A C 1
ATOM 775 O O . LYS A 1 107 ? 4.662 -13.451 21.557 1.00 96.06 107 LYS A O 1
ATOM 780 N N . ALA A 1 108 ? 2.539 -13.646 22.236 1.00 96.19 108 ALA A N 1
ATOM 781 C CA . ALA A 1 108 ? 2.358 -14.964 21.636 1.00 96.19 108 ALA A CA 1
ATOM 782 C C . ALA A 1 108 ? 2.337 -14.908 20.098 1.00 96.19 108 ALA A C 1
ATOM 784 O O . ALA A 1 108 ? 2.835 -15.825 19.456 1.00 96.19 108 ALA A O 1
ATOM 785 N N . ALA A 1 109 ? 1.790 -13.834 19.522 1.00 95.88 109 ALA A N 1
ATOM 786 C CA . ALA A 1 109 ? 1.658 -13.671 18.080 1.00 95.88 109 ALA A CA 1
ATOM 787 C C . ALA A 1 109 ? 2.918 -13.076 17.435 1.00 95.88 109 ALA A C 1
ATOM 789 O O . ALA A 1 109 ? 3.377 -13.591 16.422 1.00 95.88 109 ALA A O 1
ATOM 790 N N . THR A 1 110 ? 3.507 -12.042 18.045 1.00 97.88 110 THR A N 1
ATOM 791 C CA . THR A 1 110 ? 4.643 -11.307 17.462 1.00 97.88 110 THR A CA 1
ATOM 792 C C . THR A 1 110 ? 5.982 -11.594 18.135 1.00 97.88 110 THR A C 1
ATOM 794 O O . THR A 1 110 ? 7.040 -11.209 17.657 1.00 97.88 110 THR A O 1
ATOM 797 N N . GLY A 1 111 ? 5.991 -12.333 19.243 1.00 97.31 111 GLY A N 1
ATOM 798 C CA . GLY A 1 111 ? 7.224 -12.654 19.953 1.00 97.31 111 GLY A CA 1
ATOM 799 C C . GLY A 1 111 ? 7.805 -11.457 20.710 1.00 97.31 111 GLY A C 1
ATOM 800 O O . GLY A 1 111 ? 7.105 -10.508 21.094 1.00 97.31 111 GLY A O 1
ATOM 801 N N . ASN A 1 112 ? 9.101 -11.544 20.980 1.00 97.94 112 ASN A N 1
ATOM 802 C CA . ASN A 1 112 ? 9.899 -10.548 21.692 1.00 97.94 112 ASN A CA 1
ATOM 803 C C . ASN A 1 112 ? 10.717 -9.691 20.703 1.00 97.94 112 ASN A C 1
ATOM 805 O O . ASN A 1 112 ? 10.642 -9.912 19.496 1.00 97.94 112 ASN A O 1
ATOM 809 N N . HIS A 1 113 ? 11.452 -8.702 21.214 1.00 98.06 113 HIS A N 1
ATOM 810 C CA . HIS A 1 113 ? 12.288 -7.817 20.408 1.00 98.06 113 HIS A CA 1
ATOM 811 C C . HIS A 1 113 ? 13.455 -8.579 19.780 1.00 98.06 113 HIS A C 1
ATOM 813 O O . HIS A 1 113 ? 14.068 -9.424 20.436 1.00 98.06 113 HIS A O 1
ATOM 819 N N . TYR A 1 114 ? 13.796 -8.233 18.544 1.00 97.94 114 TYR A N 1
ATOM 820 C CA . TYR A 1 114 ? 14.961 -8.799 17.874 1.00 97.94 114 TYR A CA 1
ATOM 821 C C . TYR A 1 114 ? 16.276 -8.303 18.501 1.00 97.94 114 TYR A C 1
ATOM 823 O O . TYR A 1 114 ? 16.547 -7.099 18.540 1.00 97.94 114 TYR A O 1
ATOM 831 N N . ASP A 1 115 ? 17.106 -9.226 18.990 1.00 96.88 115 ASP A N 1
ATOM 832 C CA . ASP A 1 115 ? 18.322 -8.929 19.757 1.00 96.88 115 ASP A CA 1
ATOM 833 C C . ASP A 1 115 ? 19.421 -9.992 19.544 1.00 96.88 115 ASP A C 1
ATOM 835 O O . ASP A 1 115 ? 19.885 -10.635 20.491 1.00 96.88 115 ASP A O 1
ATOM 839 N N . PRO A 1 116 ? 19.918 -10.176 18.307 1.00 94.81 116 PRO A N 1
ATOM 840 C CA . PRO A 1 116 ? 20.911 -11.210 17.997 1.00 94.81 116 PRO A CA 1
ATOM 841 C C . PRO A 1 116 ? 22.261 -10.975 18.693 1.00 94.81 116 PRO A C 1
ATOM 843 O O . PRO A 1 116 ? 23.083 -11.886 18.787 1.00 94.81 116 PRO A O 1
ATOM 846 N N . LEU A 1 117 ? 22.511 -9.750 19.170 1.00 92.25 117 LEU A N 1
ATOM 847 C CA . LEU A 1 117 ? 23.772 -9.339 19.787 1.00 92.25 117 LEU A CA 1
ATOM 848 C C . LEU A 1 117 ? 23.732 -9.352 21.321 1.00 92.25 117 LEU A C 1
ATOM 850 O O . LEU A 1 117 ? 24.747 -9.048 21.951 1.00 92.25 117 LEU A O 1
ATOM 854 N N . TYR A 1 118 ? 22.612 -9.757 21.931 1.00 94.12 118 TYR A N 1
ATOM 855 C CA . TYR A 1 118 ? 22.460 -9.839 23.385 1.00 94.12 118 TYR A CA 1
ATOM 856 C C . TYR A 1 118 ? 22.772 -8.506 24.087 1.00 94.12 118 TYR A C 1
ATOM 858 O O . TYR A 1 118 ? 23.535 -8.469 25.073 1.00 94.12 118 TYR A O 1
ATOM 866 N N . ALA A 1 119 ? 22.187 -7.419 23.575 1.00 95.25 119 ALA A N 1
ATOM 867 C CA . ALA A 1 119 ? 22.098 -6.153 24.296 1.00 95.25 119 ALA A CA 1
ATOM 868 C C . ALA A 1 119 ? 21.186 -6.304 25.530 1.00 95.25 119 ALA A C 1
ATOM 870 O O . ALA A 1 119 ? 21.454 -5.709 26.575 1.00 95.25 119 ALA A O 1
ATOM 871 N N . CYS A 1 120 ? 20.219 -7.227 25.455 1.00 95.88 120 CYS A N 1
ATOM 872 C CA . CYS A 1 120 ? 19.484 -7.798 26.577 1.00 95.88 120 CYS A CA 1
ATOM 873 C C . CYS A 1 120 ? 18.569 -6.825 27.323 1.00 95.88 120 CYS A C 1
ATOM 875 O O . CYS A 1 120 ? 18.517 -6.852 28.555 1.00 95.88 120 CYS A O 1
ATOM 877 N N . GLY A 1 121 ? 17.798 -6.012 26.610 1.00 95.50 121 GLY A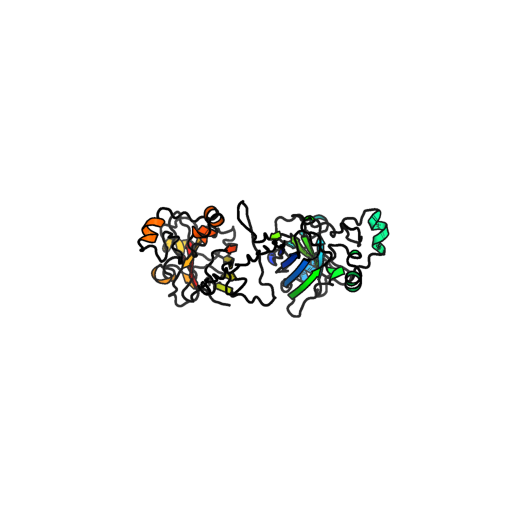 N 1
ATOM 878 C CA . GLY A 1 121 ? 16.674 -5.298 27.204 1.00 95.50 121 GLY A CA 1
ATOM 879 C C . GLY A 1 121 ? 15.610 -6.248 27.765 1.00 95.50 121 GLY A C 1
ATOM 880 O O . GLY A 1 121 ? 15.643 -7.470 27.594 1.00 95.50 121 GLY A O 1
ATOM 881 N N . ALA A 1 122 ? 14.647 -5.683 28.497 1.00 93.69 122 ALA A N 1
ATOM 882 C CA . ALA A 1 122 ? 13.645 -6.465 29.230 1.00 93.69 122 ALA A CA 1
ATOM 883 C C . ALA A 1 122 ? 12.762 -7.343 28.324 1.00 93.69 122 ALA A C 1
ATOM 885 O O . ALA A 1 122 ? 12.207 -8.340 28.785 1.00 93.69 122 ALA A O 1
ATOM 886 N N . ASN A 1 123 ? 12.649 -6.977 27.045 1.00 95.50 123 ASN A N 1
ATOM 887 C CA . ASN A 1 123 ? 11.835 -7.669 26.055 1.00 95.50 123 ASN A CA 1
ATOM 888 C C . ASN A 1 123 ? 12.665 -8.348 24.959 1.00 95.50 123 ASN A C 1
ATOM 890 O O . ASN A 1 123 ? 12.074 -8.769 23.970 1.00 95.50 123 ASN A O 1
ATOM 894 N N . SER A 1 124 ? 13.981 -8.505 25.142 1.00 97.38 124 SER A N 1
ATOM 895 C CA . SER A 1 124 ? 14.854 -9.275 24.246 1.00 97.38 124 SER A CA 1
ATOM 896 C C . SER A 1 124 ? 14.267 -10.659 23.942 1.00 97.38 124 SER A C 1
ATOM 898 O O . SER A 1 124 ? 13.706 -11.328 24.821 1.00 97.38 124 SER A O 1
ATOM 900 N N . GLU A 1 125 ? 14.417 -11.146 22.711 1.00 95.62 125 GLU A N 1
ATOM 901 C CA . GLU A 1 125 ? 14.109 -12.538 22.347 1.00 95.62 125 GLU A CA 1
ATOM 902 C C . GLU A 1 125 ? 14.880 -13.553 23.209 1.00 95.62 125 GLU A C 1
ATOM 904 O O . GLU A 1 125 ? 14.402 -14.662 23.444 1.00 95.62 125 GLU A O 1
ATOM 909 N N . TYR A 1 126 ? 16.004 -13.130 23.794 1.00 96.38 126 TYR A N 1
ATOM 910 C CA . TYR A 1 126 ? 16.815 -13.921 24.711 1.00 96.38 126 TYR A CA 1
ATOM 911 C C . TYR A 1 126 ? 16.637 -13.538 26.182 1.00 96.38 126 TYR A C 1
ATOM 913 O O . TYR A 1 126 ? 17.442 -13.981 27.003 1.00 96.38 126 TYR A O 1
ATOM 921 N N . ALA A 1 127 ? 15.610 -12.766 26.558 1.00 94.25 127 ALA A N 1
ATOM 922 C CA . ALA A 1 127 ? 15.408 -12.278 27.931 1.00 94.25 127 ALA A CA 1
ATOM 923 C C . ALA A 1 127 ? 15.443 -13.393 29.001 1.00 94.25 127 ALA A C 1
ATOM 925 O O . ALA A 1 127 ? 15.941 -13.184 30.107 1.00 94.25 127 ALA A O 1
ATOM 926 N N . ASP A 1 128 ? 14.984 -14.604 28.668 1.00 93.06 128 ASP A N 1
ATOM 927 C CA . ASP A 1 128 ? 14.981 -15.751 29.585 1.00 93.06 128 ASP A CA 1
ATOM 928 C C . ASP A 1 128 ? 16.312 -16.519 29.653 1.00 93.06 128 ASP A C 1
ATOM 930 O O . ASP A 1 128 ? 16.501 -17.363 30.543 1.00 93.06 128 ASP A O 1
ATOM 934 N N . SER A 1 129 ? 17.252 -16.222 28.755 1.00 95.19 129 SER A N 1
ATOM 935 C CA . SER A 1 129 ? 18.587 -16.818 28.745 1.00 95.19 129 SER A CA 1
ATOM 936 C C . SER A 1 129 ? 19.404 -16.372 29.962 1.00 95.19 129 SER A C 1
ATOM 938 O O . SER A 1 129 ? 19.254 -15.262 30.478 1.00 95.19 129 SER A O 1
ATOM 940 N N . ALA A 1 130 ? 20.325 -17.225 30.418 1.00 94.38 130 ALA A N 1
ATOM 941 C CA . ALA A 1 130 ? 21.252 -16.860 31.492 1.00 94.38 130 ALA A CA 1
ATOM 942 C C . ALA A 1 130 ? 22.106 -15.629 31.126 1.00 94.38 130 ALA A C 1
ATOM 944 O O . ALA A 1 130 ? 22.426 -14.819 31.994 1.00 94.38 130 ALA A O 1
ATOM 945 N N . GLN A 1 131 ? 22.427 -15.477 29.836 1.00 93.19 131 GLN A N 1
ATOM 946 C CA . GLN A 1 131 ? 23.204 -14.361 29.308 1.00 93.19 131 GLN A CA 1
ATOM 947 C C . GLN A 1 131 ? 22.472 -13.024 29.463 1.00 93.19 131 GLN A C 1
ATOM 949 O O . GLN A 1 131 ? 23.088 -12.060 29.916 1.00 93.19 131 GLN A O 1
ATOM 954 N N . CYS A 1 132 ? 21.173 -12.964 29.153 1.00 95.19 132 CYS A N 1
ATOM 955 C CA . CYS A 1 132 ? 20.415 -11.723 29.306 1.00 95.19 132 CYS A CA 1
ATOM 956 C C . CYS A 1 132 ? 19.944 -11.453 30.724 1.00 95.19 132 CYS A C 1
ATOM 958 O O . CYS A 1 132 ? 20.045 -10.310 31.159 1.00 95.19 132 CYS A O 1
ATOM 960 N N . LYS A 1 133 ? 19.567 -12.474 31.502 1.00 93.69 133 LYS A N 1
ATOM 961 C CA . LYS A 1 133 ? 19.182 -12.290 32.914 1.00 93.69 133 LYS A CA 1
ATOM 962 C C . LYS A 1 133 ? 20.218 -11.510 33.728 1.00 93.69 133 LYS A C 1
ATOM 964 O O . LYS A 1 133 ? 19.845 -10.726 34.593 1.00 93.69 133 LYS A O 1
ATOM 969 N N . ALA A 1 134 ? 21.508 -11.700 33.442 1.00 89.88 134 ALA A N 1
ATOM 970 C CA . ALA A 1 134 ? 22.591 -10.977 34.107 1.00 89.88 134 ALA A CA 1
ATOM 971 C C . ALA A 1 134 ? 22.781 -9.527 33.614 1.00 89.88 134 ALA A C 1
ATOM 973 O O . ALA A 1 134 ? 23.365 -8.717 34.330 1.00 89.88 134 ALA A O 1
ATOM 974 N N . LYS A 1 135 ? 22.322 -9.199 32.400 1.00 91.62 135 LYS A N 1
ATOM 975 C CA . LYS A 1 135 ? 22.541 -7.902 31.740 1.00 91.62 135 LYS A CA 1
ATOM 976 C C . LYS A 1 135 ? 21.330 -6.974 31.775 1.00 91.62 135 LYS A C 1
ATOM 978 O O . LYS A 1 135 ? 21.520 -5.763 31.753 1.00 91.62 135 LYS A O 1
ATOM 983 N N . THR A 1 136 ? 20.110 -7.504 31.867 1.00 93.06 136 THR A N 1
ATOM 984 C CA . THR A 1 136 ? 18.874 -6.727 31.684 1.00 93.06 136 THR A CA 1
ATOM 985 C C . THR A 1 136 ? 18.740 -5.518 32.600 1.00 93.06 136 THR A C 1
ATOM 987 O O . THR A 1 136 ? 18.289 -4.466 32.160 1.00 93.06 136 THR A O 1
ATOM 990 N N . THR A 1 137 ? 19.193 -5.604 33.851 1.00 89.12 137 THR A N 1
ATOM 991 C CA . THR A 1 137 ? 19.161 -4.458 34.778 1.00 89.12 137 THR A CA 1
ATOM 992 C C . THR A 1 137 ? 20.102 -3.317 34.379 1.00 89.12 137 THR A C 1
ATOM 994 O O . THR A 1 137 ? 19.942 -2.205 34.868 1.00 89.12 137 THR A O 1
ATOM 997 N N . GLY A 1 138 ? 21.103 -3.595 33.540 1.00 90.12 138 GLY A N 1
ATOM 998 C CA . GLY A 1 138 ? 22.067 -2.627 33.016 1.00 90.12 138 GLY A CA 1
ATOM 999 C C . GLY A 1 138 ? 21.763 -2.158 31.592 1.00 90.12 138 GLY A C 1
ATOM 1000 O O . GLY A 1 138 ? 22.575 -1.434 31.018 1.00 90.12 138 GLY A O 1
ATOM 1001 N N . TYR A 1 139 ? 20.630 -2.563 31.009 1.00 95.12 139 TYR A N 1
ATOM 1002 C CA . TYR A 1 139 ? 20.226 -2.100 29.686 1.00 95.12 139 TYR A CA 1
ATOM 1003 C C . TYR A 1 139 ? 19.881 -0.609 29.738 1.00 95.12 139 TYR A C 1
ATOM 1005 O O . TYR A 1 139 ? 18.994 -0.189 30.480 1.00 95.12 139 TYR A O 1
ATOM 1013 N N . THR A 1 140 ? 20.608 0.199 28.969 1.00 94.25 140 THR A N 1
ATOM 1014 C CA . THR A 1 140 ? 20.522 1.668 29.016 1.00 94.25 140 THR A CA 1
ATOM 1015 C C . THR A 1 140 ? 20.352 2.278 27.627 1.00 94.25 140 THR A C 1
ATOM 1017 O O . THR A 1 140 ? 20.784 3.405 27.394 1.00 94.25 140 THR A O 1
ATOM 1020 N N . CYS A 1 141 ? 19.737 1.554 26.689 1.00 97.31 141 CYS A N 1
ATOM 1021 C CA . CYS A 1 141 ? 19.478 2.095 25.359 1.00 97.31 141 CYS A CA 1
ATOM 1022 C C . CYS A 1 141 ? 18.659 3.394 25.437 1.00 97.31 141 CYS A C 1
ATOM 1024 O O . CYS A 1 141 ? 17.638 3.483 26.121 1.00 97.31 141 CYS A O 1
ATOM 1026 N N . SER A 1 142 ? 19.166 4.417 24.762 1.00 96.88 142 SER A N 1
ATOM 1027 C CA . SER A 1 142 ? 18.572 5.742 24.623 1.00 96.88 142 SER A CA 1
ATOM 1028 C C . SER A 1 142 ? 19.179 6.406 23.385 1.00 96.88 142 SER A C 1
ATOM 1030 O O . SER A 1 142 ? 20.279 6.008 22.985 1.00 96.88 142 SER A O 1
ATOM 1032 N N . PRO A 1 143 ? 18.570 7.460 22.811 1.00 96.25 143 PRO A N 1
ATOM 1033 C CA . PRO A 1 143 ? 19.135 8.092 21.621 1.00 96.25 143 PRO A CA 1
ATOM 1034 C C . PRO A 1 143 ? 20.558 8.622 21.833 1.00 96.25 143 PRO A C 1
ATOM 1036 O O . PRO A 1 143 ? 21.411 8.519 20.950 1.00 96.25 143 PRO A O 1
ATOM 1039 N N . SER A 1 144 ? 20.858 9.127 23.037 1.00 95.50 144 SER A N 1
ATOM 1040 C CA . SER A 1 144 ? 22.204 9.586 23.392 1.00 95.50 144 SER A CA 1
ATOM 1041 C C . SER A 1 144 ? 23.206 8.437 23.474 1.00 95.50 144 SER A C 1
ATOM 1043 O O . SER A 1 144 ? 24.322 8.564 22.975 1.00 95.50 144 SER A O 1
ATOM 1045 N N . ASN A 1 145 ? 22.814 7.318 24.089 1.00 95.75 145 ASN A N 1
ATOM 1046 C CA . ASN A 1 145 ? 23.698 6.168 24.260 1.00 95.75 145 ASN A CA 1
ATOM 1047 C C . ASN A 1 145 ? 23.899 5.429 22.936 1.00 95.75 145 ASN A C 1
ATOM 1049 O O . ASN A 1 145 ? 25.024 5.058 22.634 1.00 95.75 145 ASN A O 1
ATOM 1053 N N . TYR A 1 146 ? 22.856 5.314 22.113 1.00 95.31 146 TYR A N 1
ATOM 1054 C CA . TYR A 1 146 ? 22.933 4.770 20.759 1.00 95.31 146 TYR A CA 1
ATOM 1055 C C . TYR A 1 146 ? 23.862 5.590 19.853 1.00 95.31 146 TYR A C 1
ATOM 1057 O O . TYR A 1 146 ? 24.688 5.029 19.140 1.00 95.31 146 TYR A O 1
ATOM 1065 N N . THR A 1 147 ? 23.779 6.925 19.920 1.00 91.69 147 THR A N 1
ATOM 1066 C CA . THR A 1 147 ? 24.679 7.814 19.164 1.00 91.69 147 THR A CA 1
ATOM 1067 C C . THR A 1 147 ? 26.142 7.632 19.584 1.00 91.69 147 THR A C 1
ATOM 1069 O O . THR A 1 147 ? 27.039 7.745 18.751 1.00 91.69 147 THR A O 1
ATOM 1072 N N . ALA A 1 148 ? 26.396 7.362 20.869 1.00 92.88 148 ALA A N 1
ATOM 1073 C CA . ALA A 1 148 ? 27.742 7.122 21.384 1.00 92.88 148 ALA A CA 1
ATOM 1074 C C . ALA A 1 148 ? 28.262 5.711 21.055 1.00 92.88 148 ALA A C 1
ATOM 1076 O O . ALA A 1 148 ? 29.437 5.556 20.725 1.00 92.88 148 ALA A O 1
ATOM 1077 N N . ASP A 1 149 ? 27.399 4.700 21.151 1.00 91.69 149 ASP A N 1
ATOM 1078 C CA . ASP A 1 149 ? 27.697 3.299 20.862 1.00 91.69 149 ASP A CA 1
ATOM 1079 C C . ASP A 1 149 ? 26.419 2.560 20.405 1.00 91.69 149 ASP A C 1
ATOM 1081 O O . ASP A 1 149 ? 25.584 2.194 21.236 1.00 91.69 149 ASP A O 1
ATOM 1085 N N . PRO A 1 150 ? 26.257 2.282 19.097 1.00 90.88 150 PRO A N 1
ATOM 1086 C CA . PRO A 1 150 ? 25.072 1.605 18.574 1.00 90.88 150 PRO A CA 1
ATOM 1087 C C . PRO A 1 150 ? 24.820 0.193 19.126 1.00 90.88 150 PRO A C 1
ATOM 1089 O O . PRO A 1 150 ? 23.699 -0.307 19.005 1.00 90.88 150 PRO A O 1
ATOM 1092 N N . LEU A 1 151 ? 25.833 -0.466 19.707 1.00 90.00 151 LEU A N 1
ATOM 1093 C CA . LEU A 1 151 ? 25.742 -1.841 20.215 1.00 90.00 151 LEU A CA 1
ATOM 1094 C C . LEU A 1 151 ? 25.131 -1.935 21.620 1.00 90.00 151 LEU A C 1
ATOM 1096 O O . LEU A 1 151 ? 24.836 -3.037 22.083 1.00 90.00 151 LEU A O 1
ATOM 1100 N N . VAL A 1 152 ? 24.913 -0.804 22.301 1.00 93.94 152 VAL A N 1
ATOM 1101 C CA . VAL A 1 152 ? 24.235 -0.774 23.614 1.00 93.94 152 VAL A CA 1
ATOM 1102 C C . VAL A 1 152 ? 22.731 -1.029 23.514 1.00 93.94 152 VAL A C 1
ATOM 1104 O O . VAL A 1 152 ? 22.078 -1.265 24.530 1.00 93.94 152 VAL A O 1
ATOM 1107 N N . CYS A 1 153 ? 22.186 -0.955 22.302 1.00 96.75 153 CYS A N 1
ATOM 1108 C CA . CYS A 1 153 ? 20.778 -1.145 22.001 1.00 96.75 153 CYS A CA 1
ATOM 1109 C C . CYS A 1 153 ? 20.538 -2.500 21.343 1.00 96.75 153 CYS A C 1
ATOM 1111 O O . CYS A 1 153 ? 21.337 -2.955 20.520 1.00 96.75 153 CYS A O 1
ATOM 1113 N N . GLU A 1 154 ? 19.397 -3.114 21.653 1.00 97.94 154 GLU A N 1
ATOM 1114 C CA . GLU A 1 154 ? 18.881 -4.224 20.851 1.00 97.94 154 GLU A CA 1
ATOM 1115 C C . GLU A 1 154 ? 18.708 -3.734 19.408 1.00 97.94 154 GLU A C 1
ATOM 1117 O O . GLU A 1 154 ? 18.265 -2.602 19.177 1.00 97.94 154 GLU A O 1
ATOM 1122 N N . LYS A 1 155 ? 19.020 -4.574 18.412 1.00 96.69 155 LYS A N 1
ATOM 1123 C CA . LYS A 1 155 ? 18.829 -4.179 17.007 1.00 96.69 155 LYS A CA 1
ATOM 1124 C C . LYS A 1 155 ? 17.367 -3.812 16.719 1.00 96.69 155 LYS A C 1
ATOM 1126 O O . LYS A 1 155 ? 17.127 -2.896 15.936 1.00 96.69 155 LYS A O 1
ATOM 1131 N N . GLY A 1 156 ? 16.417 -4.476 17.376 1.00 97.69 156 GLY A N 1
ATOM 1132 C CA . GLY A 1 156 ? 14.988 -4.206 17.257 1.00 97.69 156 GLY A CA 1
ATOM 1133 C C . GLY A 1 156 ? 14.438 -3.055 18.105 1.00 97.69 156 GLY A C 1
ATOM 1134 O O . GLY A 1 156 ? 13.280 -2.698 17.908 1.00 97.69 156 GLY A O 1
ATOM 1135 N N . ASP A 1 157 ? 15.206 -2.446 19.016 1.00 98.31 157 ASP A N 1
ATOM 1136 C CA . ASP A 1 157 ? 14.701 -1.388 19.911 1.00 98.31 157 ASP A CA 1
ATOM 1137 C C . ASP A 1 157 ? 14.743 0.005 19.258 1.00 98.31 157 ASP A C 1
ATOM 1139 O O . ASP A 1 157 ? 15.522 0.881 19.635 1.00 98.31 157 ASP A O 1
ATOM 1143 N N . LEU A 1 158 ? 13.899 0.217 18.245 1.00 98.62 158 LEU A N 1
ATOM 1144 C CA . LEU A 1 158 ? 13.856 1.475 17.486 1.00 98.62 158 LEU A CA 1
ATOM 1145 C C . LEU A 1 158 ? 13.479 2.674 18.369 1.00 98.62 158 LEU A C 1
ATOM 1147 O O . LEU A 1 158 ? 14.026 3.762 18.203 1.00 98.62 158 LEU A O 1
ATOM 1151 N N . SER A 1 159 ? 12.620 2.471 19.371 1.00 98.31 159 SER A N 1
ATOM 1152 C CA . SER A 1 159 ? 12.266 3.520 20.339 1.00 98.31 159 SER A CA 1
ATOM 1153 C C . SER A 1 159 ? 13.410 3.912 21.255 1.00 98.31 159 SER A C 1
ATOM 1155 O O . SER A 1 159 ? 13.577 5.091 21.560 1.00 98.31 159 SER A O 1
ATOM 1157 N N . GLY A 1 160 ? 14.202 2.945 21.713 1.00 97.62 160 GLY A N 1
ATOM 1158 C CA . GLY A 1 160 ? 15.411 3.222 22.470 1.00 97.62 160 GLY A CA 1
ATOM 1159 C C . GLY A 1 160 ? 16.428 3.997 21.632 1.00 97.62 160 GLY A C 1
ATOM 1160 O O . GLY A 1 160 ? 17.054 4.918 22.145 1.00 97.62 160 GLY A O 1
ATOM 1161 N N . LYS A 1 161 ? 16.546 3.693 20.334 1.00 97.94 161 LYS A N 1
ATOM 1162 C CA . LYS A 1 161 ? 17.485 4.357 19.413 1.00 97.94 161 LYS A CA 1
ATOM 1163 C C . LYS A 1 161 ? 17.053 5.767 18.996 1.00 97.94 161 LYS A C 1
ATOM 1165 O O . LYS A 1 161 ? 17.881 6.674 18.968 1.00 97.94 161 LYS A O 1
ATOM 1170 N N . PHE A 1 162 ? 15.774 5.963 18.678 1.00 97.81 162 PHE A N 1
ATOM 1171 C CA . PHE A 1 162 ? 15.275 7.178 18.012 1.00 97.81 162 PHE A CA 1
ATOM 1172 C C . PHE A 1 162 ? 14.221 7.950 18.810 1.00 97.81 162 PHE A C 1
ATOM 1174 O O . PHE A 1 162 ? 13.846 9.058 18.431 1.00 97.81 162 PHE A O 1
ATOM 1181 N N . GLY A 1 163 ? 13.781 7.403 19.941 1.00 97.50 163 GLY A N 1
ATOM 1182 C CA . GLY A 1 163 ? 12.662 7.920 20.718 1.00 97.50 163 GLY A CA 1
ATOM 1183 C C . GLY A 1 163 ? 11.314 7.363 20.258 1.00 97.50 163 GLY A C 1
ATOM 1184 O O . GLY A 1 163 ? 11.197 6.654 19.256 1.00 97.50 163 GLY A O 1
ATOM 1185 N N . SER A 1 164 ? 10.276 7.685 21.029 1.00 97.94 164 SER A N 1
ATOM 1186 C CA . SER A 1 164 ? 8.892 7.373 20.672 1.00 97.94 164 SER A CA 1
ATOM 1187 C C . SER A 1 164 ? 8.437 8.180 19.453 1.00 97.94 164 SER A C 1
ATOM 1189 O O . SER A 1 164 ? 8.863 9.317 19.249 1.00 97.94 164 SER A O 1
ATOM 1191 N N . LEU A 1 165 ? 7.494 7.619 18.705 1.00 98.06 165 LEU A N 1
ATOM 1192 C CA . LEU A 1 165 ? 6.712 8.316 17.693 1.00 98.06 165 LEU A CA 1
ATOM 1193 C C . LEU A 1 165 ? 5.720 9.243 18.408 1.00 98.06 165 LEU A C 1
ATOM 1195 O O . LEU A 1 165 ? 4.726 8.773 18.958 1.00 98.06 165 LEU A O 1
ATOM 1199 N N . ASN A 1 166 ? 6.024 10.539 18.476 1.00 97.25 166 ASN A N 1
ATOM 1200 C CA . ASN A 1 166 ? 5.155 11.532 19.115 1.00 97.25 166 ASN A CA 1
ATOM 1201 C C . ASN A 1 166 ? 4.166 12.085 18.088 1.00 97.25 166 ASN A C 1
ATOM 1203 O O . ASN A 1 166 ? 4.589 12.518 17.018 1.00 97.25 166 ASN A O 1
ATOM 1207 N N . LEU A 1 167 ? 2.878 12.085 18.427 1.00 93.88 167 LEU A N 1
ATOM 1208 C CA . LEU A 1 167 ? 1.822 12.570 17.544 1.00 93.88 167 LEU A CA 1
ATOM 1209 C C . LEU A 1 167 ? 1.910 14.089 17.347 1.00 93.88 167 LEU A C 1
ATOM 1211 O O . LEU A 1 167 ? 2.071 14.835 18.316 1.00 93.88 167 LEU A O 1
ATOM 1215 N N . GLY A 1 168 ? 1.760 14.539 16.099 1.00 86.06 168 GLY A N 1
ATOM 1216 C CA . GLY A 1 168 ? 1.505 15.944 15.783 1.00 86.06 168 GLY A CA 1
ATOM 1217 C C . GLY A 1 168 ? 0.073 16.377 16.123 1.00 86.06 168 GLY A C 1
ATOM 1218 O O . GLY A 1 168 ? -0.761 15.571 16.534 1.00 86.06 168 GLY A O 1
ATOM 1219 N N . ASP A 1 169 ? -0.239 17.657 15.895 1.00 84.50 169 ASP A N 1
ATOM 1220 C CA . ASP A 1 169 ? -1.574 18.229 16.159 1.00 84.50 169 ASP A CA 1
ATOM 1221 C C . ASP A 1 169 ? -2.699 17.537 15.361 1.00 84.50 169 ASP A C 1
ATOM 1223 O O . ASP A 1 169 ? -3.855 17.525 15.782 1.00 84.50 169 ASP A O 1
ATOM 1227 N N . ASN A 1 170 ? -2.361 16.947 14.212 1.00 88.56 170 ASN A N 1
ATOM 1228 C CA . ASN A 1 170 ? -3.258 16.172 13.354 1.00 88.56 170 ASN A CA 1
ATOM 1229 C C . ASN A 1 170 ? -3.274 14.667 13.671 1.00 88.56 170 ASN A C 1
ATOM 1231 O O . ASN A 1 170 ? -3.907 13.919 12.940 1.00 88.56 170 ASN A O 1
ATOM 1235 N N . GLN A 1 171 ? -2.620 14.227 14.751 1.00 92.62 171 GLN A N 1
ATOM 1236 C CA . GLN A 1 171 ? -2.449 12.811 15.102 1.00 92.62 171 GLN A CA 1
ATOM 1237 C C . GLN A 1 171 ? -1.642 12.002 14.074 1.00 92.62 171 GLN A C 1
ATOM 1239 O O . GLN A 1 171 ? -1.685 10.776 14.078 1.00 92.62 171 GLN A O 1
ATOM 1244 N N . GLU A 1 172 ? -0.851 12.666 13.234 1.00 90.94 172 GLU A N 1
ATOM 1245 C CA . GLU A 1 172 ? 0.050 12.004 12.294 1.00 90.94 172 GLU A CA 1
ATOM 1246 C C . GLU A 1 172 ? 1.489 11.994 12.820 1.00 90.94 172 GLU A C 1
ATOM 1248 O O . GLU A 1 172 ? 1.904 12.835 13.628 1.00 90.94 172 GLU A O 1
ATOM 1253 N N . VAL A 1 173 ? 2.269 11.039 12.321 1.00 90.06 173 VAL A N 1
ATOM 1254 C CA . VAL A 1 173 ? 3.714 10.949 12.504 1.00 90.06 173 VAL A CA 1
ATOM 1255 C C . VAL A 1 173 ? 4.369 10.795 11.141 1.00 90.06 173 VAL A C 1
ATOM 1257 O O . VAL A 1 173 ? 4.161 9.799 10.452 1.00 90.06 173 VAL A O 1
ATOM 1260 N N . ALA A 1 174 ? 5.220 11.755 10.792 1.00 89.38 174 ALA A N 1
ATOM 1261 C CA . ALA A 1 174 ? 6.141 11.656 9.670 1.00 89.38 174 ALA A CA 1
ATOM 1262 C C . ALA A 1 174 ? 7.575 11.806 10.189 1.00 89.38 174 ALA A C 1
ATOM 1264 O O . ALA A 1 174 ? 7.872 12.738 10.941 1.00 89.38 174 ALA A O 1
ATOM 1265 N N . GLY A 1 175 ? 8.465 10.894 9.811 1.00 82.25 175 GLY A N 1
ATOM 1266 C CA . GLY A 1 175 ? 9.851 10.932 10.263 1.00 82.25 175 GLY A CA 1
ATOM 1267 C C . GLY A 1 175 ? 10.785 10.112 9.391 1.00 82.25 175 GLY A C 1
ATOM 1268 O O . GLY A 1 175 ? 10.372 9.151 8.747 1.00 82.25 175 GLY A O 1
ATOM 1269 N N . GLU A 1 176 ? 12.053 10.509 9.381 1.00 90.50 176 GLU A N 1
ATOM 1270 C CA . GLU A 1 176 ? 13.135 9.791 8.718 1.00 90.50 176 GLU A CA 1
ATOM 1271 C C . GLU A 1 176 ? 14.314 9.663 9.686 1.00 90.50 176 GLU A C 1
ATOM 1273 O O . GLU A 1 176 ? 14.718 10.639 10.325 1.00 90.50 176 GLU A O 1
ATOM 1278 N N . TRP A 1 177 ? 14.863 8.457 9.797 1.00 95.38 177 TRP A N 1
ATOM 1279 C CA . TRP A 1 177 ? 16.000 8.144 10.656 1.00 95.38 177 TRP A CA 1
ATOM 1280 C C . TRP A 1 177 ? 17.005 7.285 9.902 1.00 95.38 177 TRP A C 1
ATOM 1282 O O . TRP A 1 177 ? 16.635 6.472 9.063 1.00 95.38 177 TRP A O 1
ATOM 1292 N N . THR A 1 178 ? 18.280 7.411 10.253 1.00 91.38 178 THR A N 1
ATOM 1293 C CA . THR A 1 178 ? 19.323 6.500 9.774 1.00 91.38 178 THR A CA 1
ATOM 1294 C C . THR A 1 178 ? 19.773 5.625 10.933 1.00 91.38 178 THR A C 1
ATOM 1296 O O . THR A 1 178 ? 20.352 6.123 11.898 1.00 91.38 178 THR A O 1
ATOM 1299 N N . ASP A 1 179 ? 19.526 4.322 10.833 1.00 96.19 179 ASP A N 1
ATOM 1300 C CA . ASP A 1 179 ? 19.984 3.325 11.795 1.00 96.19 179 ASP A CA 1
ATOM 1301 C C . ASP A 1 179 ? 21.239 2.650 11.260 1.00 96.19 179 ASP A C 1
ATOM 1303 O O . ASP A 1 179 ? 21.170 1.934 10.273 1.00 96.19 179 ASP A O 1
ATOM 1307 N N . MET A 1 180 ? 22.386 2.877 11.901 1.00 89.75 180 MET A N 1
ATOM 1308 C CA . MET A 1 180 ? 23.669 2.262 11.526 1.00 89.75 180 MET A CA 1
ATOM 1309 C C . MET A 1 180 ? 23.831 0.826 12.060 1.00 89.75 180 MET A C 1
ATOM 1311 O O . MET A 1 180 ? 24.765 0.117 11.681 1.00 89.75 180 MET A O 1
ATOM 1315 N N . ASN A 1 181 ? 22.943 0.404 12.963 1.00 92.31 181 ASN A N 1
ATOM 1316 C CA . ASN A 1 181 ? 22.896 -0.921 13.577 1.00 92.31 181 ASN A CA 1
ATOM 1317 C C . ASN A 1 181 ? 21.481 -1.516 13.444 1.00 92.31 181 ASN A C 1
ATOM 1319 O O . ASN A 1 181 ? 20.920 -2.075 14.396 1.00 92.31 181 ASN A O 1
ATOM 1323 N N . TYR A 1 182 ? 20.889 -1.349 12.262 1.00 96.62 182 TYR A N 1
ATOM 1324 C CA . TYR A 1 182 ? 19.677 -2.042 11.861 1.00 96.62 182 TYR A CA 1
ATOM 1325 C C . TYR A 1 182 ? 20.017 -3.520 11.592 1.00 96.62 182 TYR A C 1
ATOM 1327 O O . TYR A 1 182 ? 21.167 -3.840 11.259 1.00 96.62 182 TYR A O 1
ATOM 1335 N N . PRO A 1 183 ? 19.067 -4.457 11.748 1.00 95.31 183 PRO A N 1
ATOM 1336 C CA . PRO A 1 183 ? 19.257 -5.825 11.272 1.00 95.31 183 PRO A CA 1
ATOM 1337 C C . PRO A 1 183 ? 19.732 -5.876 9.825 1.00 95.31 183 PRO A C 1
ATOM 1339 O O . PRO A 1 183 ? 19.262 -5.094 9.020 1.00 95.31 183 PRO A O 1
ATOM 1342 N N . LEU A 1 184 ? 20.626 -6.786 9.466 1.00 88.75 184 LEU A N 1
ATOM 1343 C CA . LEU A 1 184 ? 21.096 -6.992 8.100 1.00 88.75 184 LEU A CA 1
ATOM 1344 C C . LEU A 1 184 ? 19.953 -7.481 7.199 1.00 88.75 184 LEU A C 1
ATOM 1346 O O . LEU A 1 184 ? 19.059 -8.189 7.671 1.00 88.75 184 LEU A O 1
ATOM 1350 N N . PRO A 1 185 ? 20.015 -7.234 5.878 1.00 87.44 185 PRO A N 1
ATOM 1351 C CA . PRO A 1 185 ? 19.053 -7.805 4.938 1.00 87.44 185 PRO A CA 1
ATOM 1352 C C . PRO A 1 185 ? 18.948 -9.328 5.051 1.00 87.44 185 PRO A C 1
ATOM 1354 O O . PRO A 1 185 ? 17.848 -9.862 4.977 1.00 87.44 185 PRO A O 1
ATOM 1357 N N . SER A 1 186 ? 20.072 -10.012 5.295 1.00 85.94 186 SER A N 1
ATOM 1358 C CA . SER A 1 186 ? 20.149 -11.467 5.473 1.00 85.94 186 SER A CA 1
ATOM 1359 C C . SER A 1 186 ? 19.626 -11.979 6.817 1.00 85.94 186 SER A C 1
ATOM 1361 O O . SER A 1 186 ? 19.470 -13.186 6.975 1.00 85.94 186 SER A O 1
ATOM 1363 N N . GLU A 1 187 ? 19.410 -11.095 7.793 1.00 89.75 187 GLU A N 1
ATOM 1364 C CA . GLU A 1 187 ? 18.816 -11.452 9.083 1.00 89.75 187 GLU A CA 1
ATOM 1365 C C . GLU A 1 187 ? 17.277 -11.425 9.034 1.00 89.75 187 GLU A C 1
ATOM 1367 O O . GLU A 1 187 ? 16.649 -12.087 9.857 1.00 89.75 187 GLU A O 1
ATOM 1372 N N . ASN A 1 188 ? 16.672 -10.701 8.080 1.00 88.00 188 ASN A N 1
ATOM 1373 C CA . ASN A 1 188 ? 15.215 -10.598 7.957 1.00 88.00 188 ASN A CA 1
ATOM 1374 C C . ASN A 1 188 ? 14.559 -11.954 7.670 1.00 88.00 188 ASN A C 1
ATOM 1376 O O . ASN A 1 188 ? 15.108 -12.806 6.970 1.00 88.00 188 ASN A O 1
ATOM 1380 N N . THR A 1 189 ? 13.332 -12.107 8.164 1.00 88.94 189 THR A N 1
ATOM 1381 C CA . THR A 1 189 ? 12.469 -13.265 7.904 1.00 88.94 189 THR A CA 1
ATOM 1382 C C . THR A 1 189 ? 11.082 -12.788 7.484 1.00 88.94 189 THR A C 1
ATOM 1384 O O . THR A 1 189 ? 10.709 -11.649 7.764 1.00 88.94 189 THR A O 1
ATOM 1387 N N . ASP A 1 190 ? 10.306 -13.665 6.852 1.00 87.69 190 ASP A N 1
ATOM 1388 C CA . ASP A 1 190 ? 8.902 -13.431 6.489 1.00 87.69 190 ASP A CA 1
ATOM 1389 C C . ASP A 1 190 ? 7.967 -13.324 7.706 1.00 87.69 190 ASP A C 1
ATOM 1391 O O . ASP A 1 190 ? 6.804 -12.953 7.569 1.00 87.69 190 ASP A O 1
ATOM 1395 N N . THR A 1 191 ? 8.474 -13.608 8.908 1.00 90.50 191 THR A N 1
ATOM 1396 C CA . THR A 1 191 ? 7.737 -13.471 10.165 1.00 90.50 191 THR A CA 1
ATOM 1397 C C . THR A 1 191 ? 8.140 -12.245 10.973 1.00 90.50 191 THR A C 1
ATOM 1399 O O . THR A 1 191 ? 7.655 -12.078 12.085 1.00 90.50 191 THR A O 1
ATOM 1402 N N . TRP A 1 192 ? 9.043 -11.388 10.499 1.00 94.50 192 TRP A N 1
ATOM 1403 C CA . TRP A 1 192 ? 9.372 -10.179 11.253 1.00 94.50 192 TRP A CA 1
ATOM 1404 C C . TRP A 1 192 ? 8.280 -9.131 11.154 1.00 94.50 192 TRP A C 1
ATOM 1406 O O . TRP A 1 192 ? 7.717 -8.883 10.090 1.00 94.50 192 TRP A O 1
ATOM 1416 N N . SER A 1 193 ? 8.009 -8.485 12.281 1.00 97.94 193 SER A N 1
ATOM 1417 C CA . SER A 1 193 ? 6.984 -7.456 12.379 1.00 97.94 193 SER A CA 1
ATOM 1418 C C . SER A 1 193 ? 7.492 -6.210 13.085 1.00 97.94 193 SER A C 1
ATOM 1420 O O . SER A 1 193 ? 8.387 -6.279 13.926 1.00 97.94 193 SER A O 1
ATOM 1422 N N . ILE A 1 194 ? 6.903 -5.057 12.772 1.00 98.69 194 ILE A N 1
ATOM 1423 C CA . ILE A 1 194 ? 6.992 -3.880 13.635 1.00 98.69 194 ILE A CA 1
ATOM 1424 C C . ILE A 1 194 ? 5.730 -3.822 14.485 1.00 98.69 194 ILE A C 1
ATOM 1426 O O . ILE A 1 194 ? 4.619 -3.902 13.965 1.00 98.69 194 ILE A O 1
ATOM 1430 N N . VAL A 1 195 ? 5.904 -3.669 15.797 1.00 98.81 195 VAL A N 1
ATOM 1431 C CA . VAL A 1 195 ? 4.801 -3.515 16.753 1.00 98.81 195 VAL A CA 1
ATOM 1432 C C . VAL A 1 195 ? 4.809 -2.105 17.319 1.00 98.81 195 VAL A C 1
ATOM 1434 O O . VAL A 1 195 ? 5.831 -1.637 17.822 1.00 98.81 195 VAL A O 1
ATOM 1437 N N . LEU A 1 196 ? 3.647 -1.457 17.278 1.00 98.81 196 LEU A N 1
ATOM 1438 C CA . LEU A 1 196 ? 3.380 -0.162 17.883 1.00 98.81 196 LEU A CA 1
ATOM 1439 C C . LEU A 1 196 ? 2.738 -0.350 19.259 1.00 98.81 196 LEU A C 1
ATOM 1441 O O . LEU A 1 196 ? 1.775 -1.104 19.441 1.00 98.81 196 LEU A O 1
ATOM 1445 N N . HIS A 1 197 ? 3.273 0.365 20.237 1.00 98.62 197 HIS A N 1
ATOM 1446 C CA . HIS A 1 197 ? 2.839 0.334 21.618 1.00 98.62 197 HIS A CA 1
ATOM 1447 C C . HIS A 1 197 ? 2.352 1.709 22.049 1.00 98.62 197 HIS A C 1
ATOM 1449 O O . HIS A 1 197 ? 3.136 2.656 22.054 1.00 98.62 197 HIS A O 1
ATOM 1455 N N . ALA A 1 198 ? 1.101 1.813 22.478 1.00 98.31 198 ALA A N 1
ATOM 1456 C CA . ALA A 1 198 ? 0.577 3.054 23.037 1.00 98.31 198 ALA A CA 1
ATOM 1457 C C . ALA A 1 198 ? 1.293 3.399 24.348 1.00 98.31 198 ALA A C 1
ATOM 1459 O O . ALA A 1 198 ? 1.427 2.537 25.210 1.00 98.31 198 ALA A O 1
ATOM 1460 N N . VAL A 1 199 ? 1.753 4.638 24.531 1.00 98.12 199 VAL A N 1
ATOM 1461 C CA . VAL A 1 199 ? 2.356 5.072 25.800 1.00 98.12 199 VAL A CA 1
ATOM 1462 C C . VAL A 1 199 ? 1.258 5.540 26.755 1.00 98.12 199 VAL A C 1
ATOM 1464 O O . VAL A 1 199 ? 0.760 6.656 26.650 1.00 98.12 199 VAL A O 1
ATOM 1467 N N . CYS A 1 200 ? 0.905 4.681 27.711 1.00 96.44 200 CYS A N 1
ATOM 1468 C CA . CYS A 1 200 ? -0.160 4.898 28.690 1.00 96.44 200 CYS A CA 1
ATOM 1469 C C . CYS A 1 200 ? 0.438 4.997 30.100 1.00 96.44 200 CYS A C 1
ATOM 1471 O O . CYS A 1 200 ? 0.474 4.033 30.872 1.00 96.44 200 CYS A O 1
ATOM 1473 N N . GLY A 1 201 ? 1.009 6.164 30.412 1.00 92.50 201 GLY A N 1
ATOM 1474 C CA . GLY A 1 201 ? 1.807 6.362 31.621 1.00 92.50 201 GLY A CA 1
ATOM 1475 C C . GLY A 1 201 ? 3.075 5.502 31.597 1.00 92.50 201 GLY A C 1
ATOM 1476 O O . GLY A 1 201 ? 3.944 5.687 30.747 1.00 92.50 201 GLY A O 1
ATOM 1477 N N . SER A 1 202 ? 3.198 4.558 32.534 1.00 91.06 202 SER A N 1
ATOM 1478 C CA . SER A 1 202 ? 4.306 3.588 32.556 1.00 91.06 202 SER A CA 1
ATOM 1479 C C . SER A 1 202 ? 4.030 2.318 31.747 1.00 91.06 202 SER A C 1
ATOM 1481 O O . SER A 1 202 ? 4.946 1.519 31.545 1.00 91.06 202 SER A O 1
ATOM 1483 N N . GLN A 1 203 ? 2.790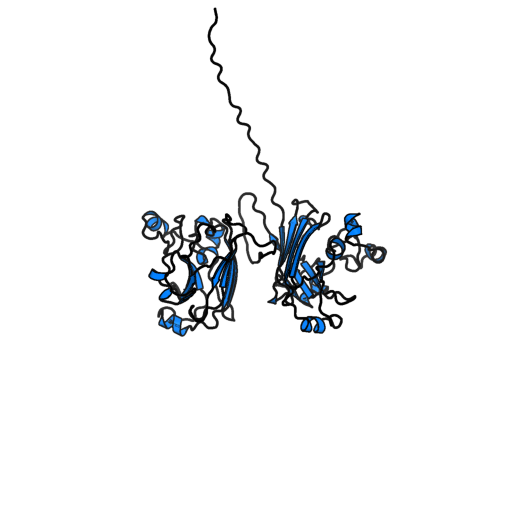 2.118 31.293 1.00 95.12 203 GLN A N 1
ATOM 1484 C CA . GLN A 1 203 ? 2.393 0.950 30.514 1.00 95.12 203 GLN A CA 1
ATOM 1485 C C . GLN A 1 203 ? 2.534 1.217 29.019 1.00 95.12 203 GLN A C 1
ATOM 1487 O O . GLN A 1 203 ? 2.361 2.341 28.551 1.00 95.12 203 GLN A O 1
ATOM 1492 N N . THR A 1 204 ? 2.882 0.166 28.276 1.00 96.88 204 THR A N 1
ATOM 1493 C CA . THR A 1 204 ? 3.080 0.232 26.821 1.00 96.88 204 THR A CA 1
ATOM 1494 C C . THR A 1 204 ? 2.423 -0.956 26.109 1.00 96.88 204 THR A C 1
ATOM 1496 O O . THR A 1 204 ? 3.128 -1.822 25.575 1.00 96.88 204 THR A O 1
ATOM 1499 N N . PRO A 1 205 ? 1.079 -1.075 26.153 1.00 97.69 205 PRO A N 1
ATOM 1500 C CA . PRO A 1 205 ? 0.372 -2.169 25.492 1.00 97.69 205 PRO A CA 1
ATOM 1501 C C . PRO A 1 205 ? 0.603 -2.158 23.982 1.00 97.69 205 PRO A C 1
ATOM 1503 O O . PRO A 1 205 ? 0.706 -1.099 23.373 1.00 97.69 205 PRO A O 1
ATOM 1506 N N . ARG A 1 206 ? 0.653 -3.351 23.382 1.00 98.38 206 ARG A N 1
ATOM 1507 C CA . ARG A 1 206 ? 0.775 -3.563 21.931 1.00 98.38 206 ARG A CA 1
ATOM 1508 C C . ARG A 1 206 ? -0.586 -3.322 21.283 1.00 98.38 206 ARG A C 1
ATOM 1510 O O . ARG A 1 206 ? -1.522 -4.059 21.592 1.00 98.38 206 ARG A O 1
ATOM 1517 N N . ILE A 1 207 ? -0.705 -2.305 20.434 1.00 98.00 207 ILE A N 1
ATOM 1518 C CA . ILE A 1 207 ? -2.006 -1.877 19.891 1.00 98.00 207 ILE A CA 1
ATOM 1519 C C . ILE A 1 207 ? -2.163 -2.170 18.404 1.00 98.00 207 ILE A C 1
ATOM 1521 O O . ILE A 1 207 ? -3.253 -2.546 17.987 1.00 98.00 207 ILE A O 1
ATOM 1525 N N . ALA A 1 208 ? -1.077 -2.074 17.643 1.00 98.44 208 ALA A N 1
ATOM 1526 C CA . ALA A 1 208 ? -1.045 -2.285 16.205 1.00 98.44 208 ALA A CA 1
ATOM 1527 C C . ALA A 1 208 ? 0.281 -2.938 15.818 1.00 98.44 208 ALA A C 1
ATOM 1529 O O . ALA A 1 208 ? 1.302 -2.736 16.481 1.00 98.44 208 ALA A O 1
ATOM 1530 N N . CYS A 1 209 ? 0.278 -3.741 14.766 1.00 98.75 209 CYS A N 1
ATOM 1531 C CA . CYS A 1 209 ? 1.470 -4.418 14.284 1.00 98.75 209 CYS A CA 1
ATOM 1532 C C . CYS A 1 209 ? 1.350 -4.719 12.795 1.00 98.75 209 CYS A C 1
ATOM 1534 O O . CYS A 1 209 ? 0.241 -4.895 12.300 1.00 98.75 209 CYS A O 1
ATOM 1536 N N . ALA A 1 210 ? 2.482 -4.788 12.101 1.00 98.31 210 ALA A N 1
ATOM 1537 C CA . ALA A 1 210 ? 2.546 -5.078 10.673 1.00 98.31 210 ALA A CA 1
ATOM 1538 C C . ALA A 1 210 ? 3.736 -5.985 10.356 1.00 98.31 210 ALA A C 1
ATOM 1540 O O . ALA A 1 210 ? 4.796 -5.826 10.966 1.00 98.31 210 ALA A O 1
ATOM 1541 N N . VAL A 1 211 ? 3.569 -6.913 9.413 1.00 97.75 211 VAL A N 1
ATOM 1542 C CA . VAL A 1 211 ? 4.649 -7.777 8.908 1.00 97.75 211 VAL A CA 1
ATOM 1543 C C . VAL A 1 211 ? 5.483 -7.042 7.857 1.00 97.75 211 VAL A C 1
ATOM 1545 O O . VAL A 1 211 ? 4.961 -6.218 7.107 1.00 97.75 211 VAL A O 1
ATOM 1548 N N . GLY A 1 212 ? 6.786 -7.313 7.819 1.00 93.06 212 GLY A N 1
ATOM 1549 C CA . GLY A 1 212 ? 7.698 -6.721 6.844 1.00 93.06 212 GLY A CA 1
ATOM 1550 C C . GLY A 1 212 ? 7.628 -7.429 5.495 1.00 93.06 212 GLY A C 1
ATOM 1551 O O . GLY A 1 212 ? 7.882 -8.627 5.407 1.00 93.06 212 GLY A O 1
ATOM 1552 N N . ILE A 1 213 ? 7.347 -6.679 4.433 1.00 88.25 213 ILE A N 1
ATOM 1553 C CA . ILE A 1 213 ? 7.345 -7.179 3.055 1.00 88.25 213 ILE A CA 1
ATOM 1554 C C . ILE A 1 213 ? 8.596 -6.660 2.354 1.00 88.25 213 ILE A C 1
ATOM 1556 O O . ILE A 1 213 ? 8.825 -5.451 2.313 1.00 88.25 213 ILE A O 1
ATOM 1560 N N . LYS A 1 214 ? 9.415 -7.564 1.809 1.00 85.69 214 LYS A N 1
ATOM 1561 C CA . LYS A 1 214 ? 10.578 -7.188 1.000 1.00 85.69 214 LYS A CA 1
ATOM 1562 C C . LYS A 1 214 ? 10.108 -6.657 -0.354 1.00 85.69 214 LYS A C 1
ATOM 1564 O O . LYS A 1 214 ? 9.389 -7.342 -1.072 1.00 85.69 214 LYS A O 1
ATOM 1569 N N . MET A 1 215 ? 10.570 -5.471 -0.712 1.00 76.50 215 MET A N 1
ATOM 1570 C CA . MET A 1 215 ? 10.439 -4.897 -2.043 1.00 76.50 215 MET A CA 1
ATOM 1571 C C . MET A 1 215 ? 11.630 -5.365 -2.878 1.00 76.50 215 MET A C 1
ATOM 1573 O O . MET A 1 215 ? 12.783 -5.252 -2.449 1.00 76.50 215 MET A O 1
ATOM 1577 N N . GLU A 1 216 ? 11.363 -5.925 -4.050 1.00 56.00 216 GLU A N 1
ATOM 1578 C CA . GLU A 1 216 ? 12.416 -6.291 -4.992 1.00 56.00 216 GLU A CA 1
ATOM 1579 C C . GLU A 1 216 ? 12.937 -5.032 -5.694 1.00 56.00 216 GLU A C 1
ATOM 1581 O O . GLU A 1 216 ? 12.165 -4.190 -6.149 1.00 56.00 216 GLU A O 1
ATOM 1586 N N . ASP A 1 217 ? 14.259 -4.882 -5.742 1.00 47.84 217 ASP A N 1
ATOM 1587 C CA . ASP A 1 217 ? 14.908 -3.800 -6.470 1.00 47.84 217 ASP A CA 1
ATOM 1588 C C . ASP A 1 217 ? 14.994 -4.098 -7.974 1.00 47.84 217 ASP A C 1
ATOM 1590 O O . ASP A 1 217 ? 15.390 -5.189 -8.395 1.00 47.84 217 ASP A O 1
ATOM 1594 N N . GLU A 1 218 ? 14.762 -3.071 -8.790 1.00 44.69 218 GLU A N 1
ATOM 1595 C CA . GLU A 1 218 ? 15.082 -3.067 -10.214 1.00 44.69 218 GLU A CA 1
ATOM 1596 C C . GLU A 1 218 ? 16.607 -3.104 -10.458 1.00 44.69 218 GLU A C 1
ATOM 1598 O O . GLU A 1 218 ? 17.285 -2.074 -10.468 1.00 44.69 218 GLU A O 1
ATOM 1603 N N . ALA A 1 219 ? 17.169 -4.289 -10.720 1.00 27.66 219 ALA A N 1
ATOM 1604 C CA . ALA A 1 219 ? 18.468 -4.430 -11.385 1.00 27.66 219 ALA A CA 1
ATOM 1605 C C . ALA A 1 219 ? 18.551 -5.715 -12.236 1.00 27.66 219 ALA A C 1
ATOM 1607 O O . ALA A 1 219 ? 18.731 -6.819 -11.735 1.00 27.66 219 ALA A O 1
ATOM 1608 N N . THR A 1 220 ? 18.503 -5.524 -13.561 1.00 26.41 220 THR A N 1
ATOM 1609 C CA . THR A 1 220 ? 18.858 -6.463 -14.649 1.00 26.41 220 THR A CA 1
ATOM 1610 C C . THR A 1 220 ? 18.110 -7.807 -14.736 1.00 26.41 220 THR A C 1
ATOM 1612 O O . THR A 1 220 ? 18.508 -8.790 -14.134 1.00 26.41 220 THR A O 1
ATOM 1615 N N . GLN A 1 221 ? 17.138 -7.848 -15.661 1.00 25.89 221 GLN A N 1
ATOM 1616 C CA . GLN A 1 221 ? 16.618 -9.019 -16.396 1.00 25.89 221 GLN A CA 1
ATOM 1617 C C . GLN A 1 221 ? 16.050 -10.208 -15.582 1.00 25.89 221 GLN A C 1
ATOM 1619 O O . GLN A 1 221 ? 16.773 -11.041 -15.052 1.00 25.89 221 GLN A O 1
ATOM 1624 N N . SER A 1 222 ? 14.712 -10.292 -15.648 1.00 28.55 222 SER A N 1
ATOM 1625 C CA . SER A 1 222 ? 13.767 -11.418 -15.461 1.00 28.55 222 SER A CA 1
ATOM 1626 C C . SER A 1 222 ? 14.271 -12.853 -15.760 1.00 28.55 222 SER A C 1
ATOM 1628 O O . SER A 1 222 ? 15.260 -12.995 -16.482 1.00 28.55 222 SER A O 1
ATOM 1630 N N . PRO A 1 223 ? 13.516 -13.935 -15.424 1.00 46.59 223 PRO A N 1
ATOM 1631 C CA . PRO A 1 223 ? 12.209 -13.989 -14.736 1.00 46.59 223 PRO A CA 1
ATOM 1632 C C . PRO A 1 223 ? 12.123 -15.060 -13.620 1.00 46.59 223 PRO A C 1
ATOM 1634 O O . PRO A 1 223 ? 12.829 -16.061 -13.689 1.00 46.59 223 PRO A O 1
ATOM 1637 N N . ILE A 1 224 ? 11.197 -14.918 -12.659 1.00 30.08 224 ILE A N 1
ATOM 1638 C CA . ILE A 1 224 ? 10.140 -15.914 -12.352 1.00 30.08 224 ILE A CA 1
ATOM 1639 C C . ILE A 1 224 ? 9.317 -15.546 -11.102 1.00 30.08 224 ILE A C 1
ATOM 1641 O O . ILE A 1 224 ? 9.815 -15.569 -9.989 1.00 30.08 224 ILE A O 1
ATOM 1645 N N . HIS A 1 225 ? 8.011 -15.405 -11.343 1.00 26.72 225 HIS A N 1
ATOM 1646 C CA . HIS A 1 225 ? 6.888 -15.818 -10.496 1.00 26.72 225 HIS A CA 1
ATOM 1647 C C . HIS A 1 225 ? 6.667 -15.183 -9.110 1.00 26.72 225 HIS A C 1
ATOM 1649 O O . HIS A 1 225 ? 7.366 -15.457 -8.145 1.00 26.72 225 HIS A O 1
ATOM 1655 N N . SER A 1 226 ? 5.444 -14.651 -9.009 1.00 30.53 226 SER A N 1
ATOM 1656 C CA . SER A 1 226 ? 4.492 -14.926 -7.927 1.00 30.53 226 SER A CA 1
ATOM 1657 C C . SER A 1 226 ? 4.356 -13.860 -6.844 1.00 30.53 226 SER A C 1
ATOM 1659 O O . SER A 1 226 ? 4.772 -14.049 -5.712 1.00 30.53 226 SER A O 1
ATOM 1661 N N . GLY A 1 227 ? 3.515 -12.876 -7.161 1.00 28.06 227 GLY A N 1
ATOM 1662 C CA . GLY A 1 227 ? 2.239 -12.780 -6.458 1.00 28.06 227 GLY A CA 1
ATOM 1663 C C . GLY A 1 227 ? 2.146 -11.748 -5.338 1.00 28.06 227 GLY A C 1
ATOM 1664 O O . GLY A 1 227 ? 2.840 -11.823 -4.336 1.00 28.06 227 GLY A O 1
ATOM 1665 N N . CYS A 1 228 ? 1.087 -10.949 -5.468 1.00 27.64 228 CYS A N 1
ATOM 1666 C CA . CYS A 1 228 ? 0.238 -10.484 -4.376 1.00 27.64 228 CYS A CA 1
ATOM 1667 C C . CYS A 1 228 ? 0.688 -9.277 -3.532 1.00 27.64 228 CYS A C 1
ATOM 1669 O O . CYS A 1 228 ? 1.501 -9.370 -2.625 1.00 27.64 228 CYS A O 1
ATOM 1671 N N . TYR A 1 229 ? -0.092 -8.214 -3.745 1.00 33.53 229 TYR A N 1
ATOM 1672 C CA . TYR A 1 229 ? -0.698 -7.362 -2.722 1.00 33.53 229 TYR A CA 1
ATOM 1673 C C . TYR A 1 229 ? 0.158 -6.250 -2.084 1.00 33.53 229 TYR A C 1
ATOM 1675 O O . TYR A 1 229 ? 0.759 -6.372 -1.028 1.00 33.53 229 TYR A O 1
ATOM 1683 N N . THR A 1 230 ? 0.006 -5.075 -2.700 1.00 31.23 230 THR A N 1
ATOM 1684 C CA . THR A 1 230 ? -0.622 -3.900 -2.075 1.00 31.23 230 THR A CA 1
ATOM 1685 C C . THR A 1 230 ? -0.014 -3.214 -0.836 1.00 31.23 230 THR A C 1
ATOM 1687 O O . THR A 1 230 ? -0.269 -3.643 0.282 1.00 31.23 230 THR A O 1
ATOM 1690 N N . HIS A 1 231 ? 0.606 -2.040 -1.058 1.00 29.67 231 HIS A N 1
ATOM 1691 C CA . HIS A 1 231 ? 0.393 -0.702 -0.423 1.00 29.67 231 HIS A CA 1
ATOM 1692 C C . HIS A 1 231 ? 1.722 0.064 -0.367 1.00 29.67 231 HIS A C 1
ATOM 1694 O O . HIS A 1 231 ? 2.553 -0.149 0.503 1.00 29.67 231 HIS A O 1
ATOM 1700 N N . ILE A 1 232 ? 1.908 0.988 -1.317 1.00 32.97 232 ILE A N 1
ATOM 1701 C CA . ILE A 1 232 ? 2.744 2.178 -1.134 1.00 32.97 232 ILE A CA 1
ATOM 1702 C C . ILE A 1 232 ? 1.774 3.348 -1.263 1.00 32.97 232 ILE A C 1
ATOM 1704 O O . ILE A 1 232 ? 1.171 3.570 -2.309 1.00 32.97 232 ILE A O 1
ATOM 1708 N N . LEU A 1 233 ? 1.354 3.846 -0.103 1.00 34.25 233 LEU A N 1
ATOM 1709 C CA . LEU A 1 233 ? 1.887 5.069 0.490 1.00 34.25 233 LEU A CA 1
ATOM 1710 C C . LEU A 1 233 ? 1.548 6.305 -0.342 1.00 34.25 233 LEU A C 1
ATOM 1712 O O . LEU A 1 233 ? 2.149 6.564 -1.379 1.00 34.25 233 LEU A O 1
ATOM 1716 N N . ALA A 1 234 ? 0.730 7.169 0.246 1.00 28.14 234 ALA A N 1
ATOM 1717 C CA . ALA A 1 234 ? 1.111 8.568 0.303 1.00 28.14 234 ALA A CA 1
ATOM 1718 C C . ALA A 1 234 ? 1.891 8.756 1.610 1.00 28.14 234 ALA A C 1
ATOM 1720 O O . ALA A 1 234 ? 1.314 8.909 2.681 1.00 28.14 234 ALA A O 1
ATOM 1721 N N . GLY A 1 235 ? 3.219 8.692 1.521 1.00 31.52 235 GLY A N 1
ATOM 1722 C CA . GLY A 1 235 ? 4.068 9.244 2.560 1.00 31.52 235 GLY A CA 1
ATOM 1723 C C . GLY A 1 235 ? 3.995 10.764 2.486 1.00 31.52 235 GLY A C 1
ATOM 1724 O O . GLY A 1 235 ? 4.201 11.353 1.422 1.00 31.52 235 GLY A O 1
ATOM 1725 N N . VAL A 1 236 ? 3.761 11.417 3.620 1.00 29.16 236 VAL A N 1
ATOM 1726 C CA . VAL A 1 236 ? 4.142 12.819 3.806 1.00 29.16 236 VAL A CA 1
ATOM 1727 C C . VAL A 1 236 ? 5.672 12.875 3.936 1.00 29.16 236 VAL A C 1
ATOM 1729 O O . VAL A 1 236 ? 6.235 13.057 5.003 1.00 29.16 236 VAL A O 1
ATOM 1732 N N . LEU A 1 237 ? 6.348 12.703 2.799 1.00 37.88 237 LEU A N 1
ATOM 1733 C CA . LEU A 1 237 ? 7.338 13.651 2.297 1.00 37.88 237 LEU A CA 1
ATOM 1734 C C . LEU A 1 237 ? 6.617 14.328 1.137 1.00 37.88 237 LEU A C 1
ATOM 1736 O O . LEU A 1 237 ? 6.822 13.905 0.008 1.00 37.88 237 LEU A O 1
ATOM 1740 N N . ALA A 1 238 ? 5.672 15.233 1.445 1.00 42.06 238 ALA A N 1
ATOM 1741 C CA . ALA A 1 238 ? 4.791 15.930 0.496 1.00 42.06 238 ALA A CA 1
ATOM 1742 C C . ALA A 1 238 ? 4.822 15.305 -0.909 1.00 42.06 238 ALA A C 1
ATOM 1744 O O . ALA A 1 238 ? 5.638 15.738 -1.716 1.00 42.06 238 ALA A O 1
ATOM 1745 N N . ALA A 1 239 ? 4.042 14.239 -1.147 1.00 43.34 239 ALA A N 1
ATOM 1746 C CA . ALA A 1 239 ? 4.122 13.430 -2.365 1.00 43.34 239 ALA A CA 1
ATOM 1747 C C . ALA A 1 239 ? 4.205 14.333 -3.609 1.00 43.34 239 ALA A C 1
ATOM 1749 O O . ALA A 1 239 ? 3.228 14.964 -4.004 1.00 43.34 239 ALA A O 1
ATOM 1750 N N . THR A 1 240 ? 5.408 14.482 -4.171 1.00 54.19 240 THR A N 1
ATOM 1751 C CA . THR A 1 240 ? 5.661 15.490 -5.219 1.00 54.19 240 THR A CA 1
ATOM 1752 C C . THR A 1 240 ? 5.248 14.998 -6.605 1.00 54.19 240 THR A C 1
ATOM 1754 O O . THR A 1 240 ? 5.199 15.781 -7.557 1.00 54.19 240 THR A O 1
ATOM 1757 N N . GLY A 1 241 ? 4.938 13.706 -6.731 1.00 62.44 241 GLY A N 1
ATOM 1758 C CA . GLY A 1 241 ? 4.426 13.106 -7.949 1.00 62.44 241 GLY A CA 1
ATOM 1759 C C . GLY A 1 241 ? 2.909 13.294 -8.112 1.00 62.44 241 GLY A C 1
ATOM 1760 O O . GLY A 1 241 ? 2.168 13.376 -7.129 1.00 62.44 241 GLY A O 1
ATOM 1761 N N . PRO A 1 242 ? 2.422 13.415 -9.357 1.00 82.19 242 PRO A N 1
ATOM 1762 C CA . PRO A 1 242 ? 1.014 13.671 -9.632 1.00 82.19 242 PRO A CA 1
ATOM 1763 C C . PRO A 1 242 ? 0.132 12.503 -9.188 1.00 82.19 242 PRO A C 1
ATOM 1765 O O . PRO A 1 242 ? 0.509 11.339 -9.304 1.00 82.19 242 PRO A O 1
ATOM 1768 N N . THR A 1 243 ? -1.078 12.822 -8.735 1.00 85.75 243 THR A N 1
ATOM 1769 C CA . THR A 1 243 ? -2.115 11.827 -8.449 1.00 85.75 243 THR A CA 1
ATOM 1770 C C . THR A 1 243 ? -3.342 12.125 -9.293 1.00 85.75 243 THR A C 1
ATOM 1772 O O . THR A 1 243 ? -3.776 13.272 -9.363 1.00 85.75 243 THR A O 1
ATOM 1775 N N . PHE A 1 244 ? -3.919 11.102 -9.914 1.00 90.31 244 PHE A N 1
ATOM 1776 C CA . PHE A 1 244 ? -5.182 11.195 -10.639 1.00 90.31 244 PHE A CA 1
ATOM 1777 C C . PHE A 1 244 ? -6.248 10.387 -9.913 1.00 90.31 244 PHE A C 1
ATOM 1779 O O . PHE A 1 244 ? -5.993 9.268 -9.475 1.00 90.31 244 PHE A O 1
ATOM 1786 N N . VAL A 1 245 ? -7.442 10.953 -9.768 1.00 89.75 245 VAL A N 1
ATOM 1787 C CA . VAL A 1 245 ? -8.556 10.313 -9.064 1.00 89.75 245 VAL A CA 1
ATOM 1788 C C . VAL A 1 245 ? -9.777 10.258 -9.970 1.00 89.75 245 VAL A C 1
ATOM 1790 O O . VAL A 1 245 ? -10.245 11.291 -10.444 1.00 89.75 245 VAL A O 1
ATOM 1793 N N . TYR A 1 246 ? -10.307 9.054 -10.158 1.00 96.00 246 TYR A N 1
ATOM 1794 C CA . TYR A 1 246 ? -11.530 8.754 -10.893 1.00 96.00 246 TYR A CA 1
ATOM 1795 C C . TYR A 1 246 ? -12.617 8.430 -9.868 1.00 96.00 246 TYR A C 1
ATOM 1797 O O . TYR A 1 246 ? -12.626 7.342 -9.292 1.00 96.00 246 TYR A O 1
ATOM 1805 N N . ASN A 1 247 ? -13.483 9.401 -9.579 1.00 92.12 247 ASN A N 1
ATOM 1806 C CA . ASN A 1 247 ? -14.526 9.260 -8.559 1.00 92.12 247 ASN A CA 1
ATOM 1807 C C . ASN A 1 247 ? -15.831 8.775 -9.188 1.00 92.12 247 ASN A C 1
ATOM 1809 O O . ASN A 1 247 ? -16.321 9.402 -10.124 1.00 92.12 247 ASN A O 1
ATOM 1813 N N . TYR A 1 248 ? -16.415 7.728 -8.616 1.00 97.06 248 TYR A N 1
ATOM 1814 C CA . TYR A 1 248 ? -17.717 7.184 -8.982 1.00 97.06 248 TYR A CA 1
ATOM 1815 C C . TYR A 1 248 ? -18.744 7.641 -7.940 1.00 97.06 248 TYR A C 1
ATOM 1817 O O . TYR A 1 248 ? -18.674 7.255 -6.771 1.00 97.06 248 TYR A O 1
ATOM 1825 N N . ASP A 1 249 ? -19.658 8.523 -8.350 1.00 91.12 249 ASP A N 1
ATOM 1826 C CA . ASP A 1 249 ? -20.775 8.982 -7.522 1.00 91.12 249 ASP A CA 1
ATOM 1827 C C . ASP A 1 249 ? -21.959 8.029 -7.739 1.00 91.12 249 ASP A C 1
ATOM 1829 O O . ASP A 1 249 ? -22.471 7.976 -8.860 1.00 91.12 249 ASP A O 1
ATOM 1833 N N . PRO A 1 250 ? -22.452 7.307 -6.716 1.00 93.94 250 PRO A N 1
ATOM 1834 C CA . PRO A 1 250 ? -23.513 6.317 -6.899 1.00 93.94 250 PRO A CA 1
ATOM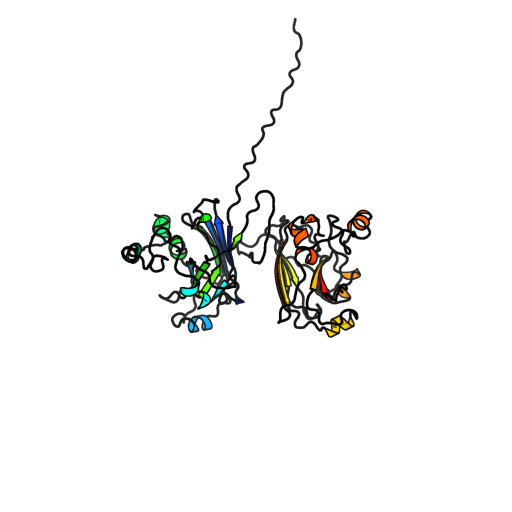 1835 C C . PRO A 1 250 ? -24.797 6.906 -7.500 1.00 93.94 250 PRO A C 1
ATOM 1837 O O . PRO A 1 250 ? -25.528 6.192 -8.188 1.00 93.94 250 PRO A O 1
ATOM 1840 N N . ALA A 1 251 ? -25.053 8.209 -7.323 1.00 93.00 251 ALA A N 1
ATOM 1841 C CA . ALA A 1 251 ? -26.200 8.884 -7.926 1.00 93.00 251 ALA A CA 1
ATOM 1842 C C . ALA A 1 251 ? -26.080 9.063 -9.453 1.00 93.00 251 ALA A C 1
ATOM 1844 O O . ALA A 1 251 ? -27.089 9.304 -10.117 1.00 93.00 251 ALA A O 1
ATOM 1845 N N . GLN A 1 252 ? -24.867 8.976 -10.002 1.00 95.00 252 GLN A N 1
ATOM 1846 C CA . GLN A 1 252 ? -24.544 9.233 -11.412 1.00 95.00 252 GLN A CA 1
ATOM 1847 C C . GLN A 1 252 ? -23.883 8.031 -12.103 1.00 95.00 252 GLN A C 1
ATOM 1849 O O . GLN A 1 252 ? -23.867 7.968 -13.326 1.00 95.00 252 GLN A O 1
ATOM 1854 N N . ALA A 1 253 ? -23.347 7.086 -11.331 1.00 97.62 253 ALA A N 1
ATOM 1855 C CA . ALA A 1 253 ? -22.459 6.018 -11.771 1.00 97.62 253 ALA A CA 1
ATOM 1856 C C . ALA A 1 253 ? -23.106 4.627 -11.633 1.00 97.62 253 ALA A C 1
ATOM 1858 O O . ALA A 1 253 ? -22.447 3.664 -11.238 1.00 97.62 253 ALA A O 1
ATOM 1859 N N . ALA A 1 254 ? -24.406 4.515 -11.925 1.00 97.06 254 ALA A N 1
ATOM 1860 C CA . ALA A 1 254 ? -25.198 3.281 -11.834 1.00 97.06 254 ALA A CA 1
ATOM 1861 C C . ALA A 1 254 ? -25.274 2.647 -10.429 1.00 97.06 254 ALA A C 1
ATOM 1863 O O . ALA A 1 254 ? -25.541 1.448 -10.313 1.00 97.06 254 ALA A O 1
ATOM 1864 N N . GLY A 1 255 ? -25.067 3.426 -9.364 1.00 96.44 255 GLY A N 1
ATOM 1865 C CA . GLY A 1 255 ? -24.971 2.919 -7.991 1.00 96.44 255 GLY A CA 1
ATOM 1866 C C . GLY A 1 255 ? -23.572 2.441 -7.590 1.00 96.44 255 GLY A C 1
ATOM 1867 O O . GLY A 1 255 ? -23.428 1.893 -6.503 1.00 96.44 255 GLY A O 1
ATOM 1868 N N . VAL A 1 256 ? -22.550 2.627 -8.435 1.00 98.50 256 VAL A N 1
ATOM 1869 C CA . VAL A 1 256 ? -21.148 2.411 -8.047 1.00 98.50 256 VAL A CA 1
ATOM 1870 C C . VAL A 1 256 ? -20.676 3.610 -7.232 1.00 98.50 256 VAL A C 1
ATOM 1872 O O . VAL A 1 256 ? -20.739 4.741 -7.712 1.00 98.50 256 VAL A O 1
ATOM 1875 N N . ALA A 1 257 ? -20.186 3.368 -6.021 1.00 92.25 257 ALA A N 1
ATOM 1876 C CA . ALA A 1 257 ? -19.600 4.392 -5.165 1.00 92.25 257 ALA A CA 1
ATOM 1877 C C . ALA A 1 257 ? -18.102 4.158 -4.969 1.00 92.25 257 ALA A C 1
ATOM 1879 O O . ALA A 1 257 ? -17.657 3.018 -4.882 1.00 92.25 257 ALA A O 1
ATOM 1880 N N . GLY A 1 258 ? -17.325 5.231 -4.838 1.00 88.50 258 GLY A N 1
ATOM 1881 C CA . GLY A 1 258 ? -15.917 5.156 -4.445 1.00 88.50 258 GLY A CA 1
ATOM 1882 C C . GLY A 1 258 ? -14.978 5.745 -5.487 1.00 88.50 258 GLY A C 1
ATOM 1883 O O . GLY A 1 258 ? -15.352 6.658 -6.224 1.00 88.50 258 GLY A O 1
ATOM 1884 N N . ALA A 1 259 ? -13.733 5.273 -5.520 1.00 91.56 259 ALA A N 1
ATOM 1885 C CA . ALA A 1 259 ? -12.731 5.835 -6.414 1.00 91.56 259 ALA A CA 1
ATOM 1886 C C . ALA A 1 259 ? -11.675 4.829 -6.873 1.00 91.56 259 ALA A C 1
ATOM 1888 O O . ALA A 1 259 ? -11.319 3.889 -6.160 1.00 91.56 259 ALA A O 1
ATOM 1889 N N . ILE A 1 260 ? -11.119 5.120 -8.048 1.00 94.69 260 ILE A N 1
ATOM 1890 C CA . ILE A 1 260 ? -9.844 4.580 -8.518 1.00 94.69 260 ILE A CA 1
ATOM 1891 C C . ILE A 1 260 ? -8.824 5.716 -8.461 1.00 94.69 260 ILE A C 1
ATOM 1893 O O . ILE A 1 260 ? -9.080 6.809 -8.972 1.00 94.69 260 ILE A O 1
ATOM 1897 N N . ARG A 1 261 ? -7.680 5.497 -7.818 1.00 89.94 261 ARG A N 1
ATOM 1898 C CA . ARG A 1 261 ? -6.605 6.482 -7.669 1.00 89.94 261 ARG A CA 1
ATOM 1899 C C . ARG A 1 261 ? -5.356 5.959 -8.346 1.00 89.94 261 ARG A C 1
ATOM 1901 O O . ARG A 1 261 ? -5.007 4.801 -8.186 1.00 89.94 261 ARG A O 1
ATOM 1908 N N . VAL A 1 262 ? -4.674 6.829 -9.067 1.00 91.44 262 VAL A N 1
ATOM 1909 C CA . VAL A 1 262 ? -3.432 6.518 -9.765 1.00 91.44 262 VAL A CA 1
ATOM 1910 C C . VAL A 1 262 ? -2.387 7.499 -9.275 1.00 91.44 262 VAL A C 1
ATOM 1912 O O . VAL A 1 262 ? -2.472 8.694 -9.561 1.00 91.44 262 VAL A O 1
ATOM 1915 N N . HIS A 1 263 ? -1.438 7.001 -8.497 1.00 85.25 263 HIS A N 1
ATOM 1916 C CA . HIS A 1 263 ? -0.335 7.778 -7.961 1.00 85.25 263 HIS A CA 1
ATOM 1917 C C . HIS A 1 263 ? 0.950 7.471 -8.724 1.00 85.25 263 HIS A C 1
ATOM 1919 O O . HIS A 1 263 ? 1.270 6.310 -8.972 1.00 85.25 263 HIS A O 1
ATOM 1925 N N . TYR A 1 264 ? 1.706 8.511 -9.054 1.00 82.00 264 TYR A N 1
ATOM 1926 C CA . TYR A 1 264 ? 3.018 8.367 -9.665 1.00 82.00 264 TYR A CA 1
ATOM 1927 C C . TYR A 1 264 ? 4.094 8.795 -8.673 1.00 82.00 264 TYR A C 1
ATOM 1929 O O . TYR A 1 264 ? 3.971 9.881 -8.107 1.00 82.00 264 TYR A O 1
ATOM 1937 N N . PRO A 1 265 ? 5.187 8.029 -8.527 1.00 72.44 265 PRO A N 1
ATOM 1938 C CA . PRO A 1 265 ? 6.321 8.426 -7.693 1.00 72.44 265 PRO A CA 1
ATOM 1939 C C . PRO A 1 265 ? 6.957 9.759 -8.121 1.00 72.44 265 PRO A C 1
ATOM 1941 O O . PRO A 1 265 ? 7.520 10.480 -7.300 1.00 72.44 265 PRO A O 1
ATOM 1944 N N . SER A 1 266 ? 6.876 10.102 -9.411 1.00 74.38 266 SER A N 1
ATOM 1945 C CA . SER A 1 266 ? 7.379 11.358 -9.974 1.00 74.38 266 SER A CA 1
ATOM 1946 C C . SER A 1 266 ? 6.610 11.750 -11.251 1.00 74.38 266 SER A C 1
ATOM 1948 O O . SER A 1 266 ? 5.935 10.903 -11.841 1.00 74.38 266 SER A O 1
ATOM 1950 N N . PRO A 1 267 ? 6.693 13.012 -11.718 1.00 74.19 267 PRO A N 1
ATOM 1951 C CA . PRO A 1 267 ? 6.002 13.471 -12.932 1.00 74.19 267 PRO A CA 1
ATOM 1952 C C . PRO A 1 267 ? 6.381 12.751 -14.234 1.00 74.19 267 PRO A C 1
ATOM 1954 O O . PRO A 1 267 ? 5.593 12.780 -15.176 1.00 74.19 267 PRO A O 1
ATOM 1957 N N . ASP A 1 268 ? 7.554 12.119 -14.279 1.00 77.19 268 ASP A N 1
ATOM 1958 C CA . ASP A 1 268 ? 8.081 11.422 -15.460 1.00 77.19 268 ASP A CA 1
ATOM 1959 C C . ASP A 1 268 ? 8.087 9.891 -15.281 1.00 77.19 268 ASP A C 1
ATOM 1961 O O . ASP A 1 268 ? 8.651 9.166 -16.099 1.00 77.19 268 ASP A O 1
ATOM 1965 N N . SER A 1 269 ? 7.478 9.384 -14.202 1.00 76.19 269 SER A N 1
ATOM 1966 C CA . SER A 1 269 ? 7.434 7.953 -13.905 1.00 76.19 269 SER A CA 1
ATOM 1967 C C . SER A 1 269 ? 6.538 7.206 -14.894 1.00 76.19 269 SER A C 1
ATOM 1969 O O . SER A 1 269 ? 5.367 7.549 -15.051 1.00 76.19 269 SER A O 1
ATOM 1971 N N . THR A 1 270 ? 7.070 6.147 -15.511 1.00 72.88 270 THR A N 1
ATOM 1972 C CA . THR A 1 270 ? 6.289 5.138 -16.255 1.00 72.88 270 THR A CA 1
ATOM 1973 C C . THR A 1 270 ? 5.560 4.171 -15.329 1.00 72.88 270 THR A C 1
ATOM 1975 O O . THR A 1 270 ? 4.619 3.509 -15.751 1.00 72.88 270 THR A O 1
ATOM 1978 N N . VAL A 1 271 ? 5.987 4.111 -14.066 1.00 78.19 271 VAL A N 1
ATOM 1979 C CA . VAL A 1 271 ? 5.375 3.296 -13.021 1.00 78.19 271 VAL A CA 1
ATOM 1980 C C . VAL A 1 271 ? 4.261 4.086 -12.348 1.00 78.19 271 VAL A C 1
ATOM 1982 O O . VAL A 1 271 ? 4.491 5.213 -11.888 1.00 78.19 271 VAL A O 1
ATOM 1985 N N . ALA A 1 272 ? 3.083 3.477 -12.251 1.00 83.81 272 ALA A N 1
ATOM 1986 C CA . ALA A 1 272 ? 1.947 4.007 -11.515 1.00 83.81 272 ALA A CA 1
ATOM 1987 C C . ALA A 1 272 ? 1.451 3.017 -10.455 1.00 83.81 272 ALA A C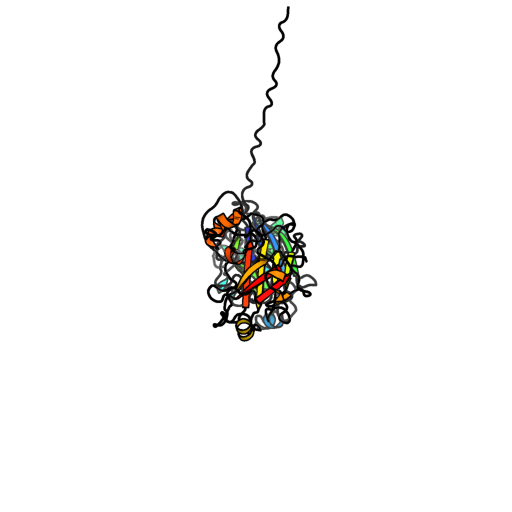 1
ATOM 1989 O O . ALA A 1 272 ? 1.327 1.821 -10.706 1.00 83.81 272 ALA A O 1
ATOM 1990 N N . HIS A 1 273 ? 1.112 3.537 -9.279 1.00 82.88 273 HIS A N 1
ATOM 1991 C CA . HIS A 1 273 ? 0.438 2.808 -8.211 1.00 82.88 273 HIS A CA 1
ATOM 1992 C C . HIS A 1 273 ? -1.062 3.066 -8.321 1.00 82.88 273 HIS A C 1
ATOM 1994 O O . HIS A 1 273 ? -1.524 4.193 -8.129 1.00 82.88 273 HIS A O 1
ATOM 2000 N N . ILE A 1 274 ? -1.824 2.031 -8.651 1.00 86.50 274 ILE A N 1
ATOM 2001 C CA . ILE A 1 274 ? -3.265 2.114 -8.875 1.00 86.50 274 ILE A CA 1
ATOM 2002 C C . ILE A 1 274 ? -3.969 1.557 -7.651 1.00 86.50 274 ILE A C 1
ATOM 2004 O O . ILE A 1 274 ? -3.825 0.370 -7.402 1.00 86.50 274 ILE A O 1
ATOM 2008 N N . SER A 1 275 ? -4.761 2.347 -6.929 1.00 82.31 275 SER A N 1
ATOM 2009 C CA . SER A 1 275 ? -5.639 1.858 -5.866 1.00 82.31 275 SER A CA 1
ATOM 2010 C C . SER A 1 275 ? -7.109 1.938 -6.244 1.00 82.31 275 SER A C 1
ATOM 2012 O O . SER A 1 275 ? -7.581 2.945 -6.762 1.00 82.31 275 SER A O 1
ATOM 2014 N N . VAL A 1 276 ? -7.844 0.863 -5.985 1.00 87.25 276 VAL A N 1
ATOM 2015 C CA . VAL A 1 276 ? -9.281 0.744 -6.233 1.00 87.25 276 VAL A CA 1
ATOM 2016 C C . VAL A 1 276 ? -9.963 0.523 -4.893 1.00 87.25 276 VAL A C 1
ATOM 2018 O O . VAL A 1 276 ? -9.584 -0.368 -4.137 1.00 87.25 276 VAL A O 1
ATOM 2021 N N . ALA A 1 277 ? -10.978 1.332 -4.613 1.00 84.25 277 ALA A N 1
ATOM 2022 C CA . ALA A 1 277 ? -11.918 1.122 -3.522 1.00 84.25 277 ALA A CA 1
ATOM 2023 C C . ALA A 1 277 ? -13.310 1.484 -4.041 1.00 84.25 277 ALA A C 1
ATOM 2025 O O . ALA A 1 277 ? -13.667 2.663 -4.115 1.00 84.25 277 ALA A O 1
ATOM 2026 N N . LEU A 1 278 ? -14.058 0.466 -4.463 1.00 94.75 278 LEU A N 1
ATOM 2027 C CA . LEU A 1 278 ? -15.369 0.605 -5.087 1.00 94.75 278 LEU A CA 1
ATOM 2028 C C . LEU A 1 278 ? -16.411 -0.244 -4.357 1.00 94.75 278 LEU A C 1
ATOM 2030 O O . LEU A 1 278 ? -16.146 -1.371 -3.945 1.00 94.75 278 LEU A O 1
ATOM 2034 N N . ASP A 1 279 ? -17.615 0.299 -4.236 1.00 94.62 279 ASP A N 1
ATOM 2035 C CA . ASP A 1 279 ? -18.778 -0.330 -3.626 1.00 94.62 279 ASP A CA 1
ATOM 2036 C C . ASP A 1 279 ? -19.896 -0.434 -4.668 1.00 94.62 279 ASP A C 1
ATOM 2038 O O . ASP A 1 279 ? -20.356 0.571 -5.215 1.00 94.62 279 ASP A O 1
ATOM 2042 N N . PHE A 1 280 ? -20.316 -1.665 -4.960 1.00 98.12 280 PHE A N 1
ATOM 2043 C CA . PHE A 1 280 ? -21.368 -1.990 -5.921 1.00 98.12 280 PHE A CA 1
ATOM 2044 C C . PHE A 1 280 ? -22.667 -2.423 -5.219 1.00 98.12 280 PHE A C 1
ATOM 2046 O O . PHE A 1 280 ? -23.572 -2.969 -5.858 1.00 98.12 280 PHE A O 1
ATOM 2053 N N . SER A 1 281 ? -22.792 -2.216 -3.906 1.00 95.31 281 SER A N 1
ATOM 2054 C CA . SER A 1 281 ? -23.951 -2.655 -3.121 1.00 95.31 281 SER A CA 1
ATOM 2055 C C . SER A 1 281 ? -25.263 -2.004 -3.571 1.00 95.31 281 SER A C 1
ATOM 2057 O O . SER A 1 281 ? -26.309 -2.666 -3.559 1.00 95.31 281 SER A O 1
ATOM 2059 N N . GLU A 1 282 ? -25.207 -0.762 -4.061 1.00 96.94 282 GLU A N 1
ATOM 2060 C CA . GLU A 1 282 ? -26.357 -0.028 -4.603 1.00 96.94 282 GLU A CA 1
ATOM 2061 C C . GLU A 1 282 ? -26.620 -0.301 -6.094 1.00 96.94 282 GLU A C 1
ATOM 2063 O O . GLU A 1 282 ? -27.653 0.117 -6.634 1.00 96.94 282 GLU A O 1
ATOM 2068 N N . VAL A 1 283 ? -25.741 -1.052 -6.767 1.00 97.81 283 VAL A N 1
ATOM 2069 C CA . VAL A 1 283 ? -25.897 -1.379 -8.186 1.00 97.81 283 VAL A CA 1
ATOM 2070 C C . VAL A 1 283 ? -27.092 -2.303 -8.381 1.00 97.81 283 VAL A C 1
ATOM 2072 O O . VAL A 1 283 ? -27.142 -3.465 -7.954 1.00 97.81 283 VAL A O 1
ATOM 2075 N N . LYS A 1 284 ? -28.095 -1.783 -9.087 1.00 96.88 284 LYS A N 1
ATOM 2076 C CA . LYS A 1 284 ? -29.330 -2.514 -9.363 1.00 96.88 284 LYS A CA 1
ATOM 2077 C C . LYS A 1 284 ? -29.110 -3.463 -10.528 1.00 96.88 284 LYS A C 1
ATOM 2079 O O . LYS A 1 284 ? -29.159 -3.056 -11.685 1.00 96.88 284 LYS A O 1
ATOM 2084 N N . GLN A 1 285 ? -29.000 -4.754 -10.228 1.00 95.44 285 GLN A N 1
ATOM 2085 C CA . GLN A 1 285 ? -28.894 -5.808 -11.244 1.00 95.44 285 GLN A CA 1
ATOM 2086 C C . GLN A 1 285 ? -30.008 -5.701 -12.297 1.00 95.44 285 GLN A C 1
ATOM 2088 O O . GLN A 1 285 ? -29.745 -5.793 -13.487 1.00 95.44 285 GLN A O 1
ATOM 2093 N N . SER A 1 286 ? -31.245 -5.385 -11.890 1.00 96.00 286 SER A N 1
ATOM 2094 C CA . SER A 1 286 ? -32.359 -5.148 -12.820 1.00 96.00 286 SER A CA 1
ATOM 2095 C C . SER A 1 286 ? -32.121 -4.005 -13.814 1.00 96.00 286 SER A C 1
ATOM 2097 O O . SER A 1 286 ? -32.638 -4.080 -14.923 1.00 96.00 286 SER A O 1
ATOM 2099 N N . ALA A 1 287 ? -31.367 -2.967 -13.440 1.00 96.31 287 ALA A N 1
ATOM 2100 C CA . ALA A 1 287 ? -31.006 -1.876 -14.343 1.00 96.31 287 ALA A CA 1
ATOM 2101 C C . ALA A 1 287 ? -29.969 -2.336 -15.378 1.00 96.31 287 ALA A C 1
ATOM 2103 O O . ALA A 1 287 ? -30.148 -2.066 -16.561 1.00 96.31 287 ALA A O 1
ATOM 2104 N N . ILE A 1 288 ? -28.969 -3.127 -14.963 1.00 96.00 288 ILE A N 1
ATOM 2105 C CA . ILE A 1 288 ? -28.011 -3.750 -15.891 1.00 96.00 288 ILE A CA 1
ATOM 2106 C C . ILE A 1 288 ? -28.746 -4.637 -16.903 1.00 96.00 288 ILE A C 1
ATOM 2108 O O . ILE A 1 288 ? -28.524 -4.495 -18.102 1.00 96.00 288 ILE A O 1
ATOM 2112 N N . ARG A 1 289 ? -29.683 -5.487 -16.455 1.00 95.94 289 ARG A N 1
ATOM 2113 C CA . ARG A 1 289 ? -30.469 -6.349 -17.365 1.00 95.94 289 ARG A CA 1
ATOM 2114 C C . ARG A 1 289 ? -31.363 -5.561 -18.317 1.00 95.94 289 ARG A C 1
ATOM 2116 O O . ARG A 1 289 ? -31.596 -5.986 -19.444 1.00 95.94 289 ARG A O 1
ATOM 2123 N N . ALA A 1 290 ? -31.905 -4.436 -17.851 1.00 95.62 290 ALA A N 1
ATOM 2124 C CA . ALA A 1 290 ? -32.716 -3.555 -18.683 1.00 95.62 290 ALA A CA 1
ATOM 2125 C C . ALA A 1 290 ? -31.870 -2.848 -19.751 1.00 95.62 290 ALA A C 1
ATOM 2127 O O . ALA A 1 290 ? -32.350 -2.643 -20.863 1.00 95.62 290 ALA A O 1
ATOM 2128 N N . PHE A 1 291 ? -30.623 -2.500 -19.425 1.00 95.69 291 PHE A N 1
ATOM 2129 C CA . PHE A 1 291 ? -29.681 -1.896 -20.362 1.00 95.69 291 PHE A CA 1
ATOM 2130 C C . PHE A 1 291 ? -29.116 -2.912 -21.364 1.00 95.69 291 PHE A C 1
ATOM 2132 O O . PHE A 1 291 ? -29.061 -2.640 -22.561 1.00 95.69 291 PHE A O 1
ATOM 2139 N N . SER A 1 292 ? -28.735 -4.096 -20.886 1.00 94.25 292 SER A N 1
ATOM 2140 C CA . SER A 1 292 ? -28.245 -5.205 -21.697 1.00 94.25 292 SER A CA 1
ATOM 2141 C C . SER A 1 292 ? -29.001 -6.476 -21.338 1.00 94.25 292 SER A C 1
ATOM 2143 O O . SER A 1 292 ? -28.741 -7.113 -20.316 1.00 94.25 292 SER A O 1
ATOM 2145 N N . SER A 1 293 ? -29.913 -6.888 -22.220 1.00 91.56 293 SER A N 1
ATOM 2146 C CA . SER A 1 293 ? -30.735 -8.089 -22.024 1.00 91.56 293 SER A CA 1
ATOM 2147 C C . SER A 1 293 ? -29.928 -9.390 -21.984 1.00 91.56 293 SER A C 1
ATOM 2149 O O . SER A 1 293 ? -30.480 -10.436 -21.653 1.00 91.56 293 SER A O 1
ATOM 2151 N N . VAL A 1 294 ? -28.642 -9.341 -22.347 1.00 91.50 294 VAL A N 1
ATOM 2152 C CA . VAL A 1 294 ? -27.728 -10.490 -22.310 1.00 91.50 294 VAL A CA 1
ATOM 2153 C C . VAL A 1 294 ? -27.169 -10.733 -20.903 1.00 91.50 294 VAL A C 1
ATOM 2155 O O . VAL A 1 294 ? -26.795 -11.854 -20.573 1.00 91.50 294 VAL A O 1
ATOM 2158 N N . CYS A 1 295 ? -27.175 -9.719 -20.037 1.00 93.69 295 CYS A N 1
ATOM 2159 C CA . CYS A 1 295 ? -26.847 -9.869 -18.624 1.00 93.69 295 CYS A CA 1
ATOM 2160 C C . CYS A 1 295 ? -28.036 -10.489 -17.880 1.00 93.69 295 CYS A C 1
ATOM 2162 O O . CYS A 1 295 ? -28.860 -9.772 -17.324 1.00 93.69 295 CYS A O 1
ATOM 2164 N N . THR A 1 296 ? -28.203 -11.812 -17.903 1.00 92.75 296 THR A N 1
ATOM 2165 C CA . THR A 1 296 ? -29.344 -12.469 -17.232 1.00 92.75 296 THR A CA 1
ATOM 2166 C C . THR A 1 296 ? -29.061 -12.791 -15.767 1.00 92.75 296 THR A C 1
ATOM 2168 O O . THR A 1 296 ? -29.945 -12.624 -14.917 1.00 92.75 296 THR A O 1
ATOM 2171 N N . GLU A 1 297 ? -27.826 -13.192 -15.475 1.00 92.88 297 GLU A N 1
ATOM 2172 C CA . GLU A 1 297 ? -27.343 -13.504 -14.131 1.00 92.88 297 GLU A CA 1
ATOM 2173 C C . GLU A 1 297 ? -26.841 -12.254 -13.395 1.00 92.88 297 GLU A C 1
ATOM 2175 O O . GLU A 1 297 ? -26.512 -11.251 -14.037 1.00 92.88 297 GLU A O 1
ATOM 2180 N N . PRO A 1 298 ? -26.801 -12.276 -12.050 1.00 93.81 298 PRO A N 1
ATOM 2181 C CA . PRO A 1 298 ? -26.164 -11.217 -11.282 1.00 93.81 298 PRO A CA 1
ATOM 2182 C C . PRO A 1 298 ? -24.699 -11.040 -11.692 1.00 93.81 298 PRO A C 1
ATOM 2184 O O . PRO A 1 298 ? -23.937 -12.002 -11.720 1.00 93.81 298 PRO A O 1
ATOM 2187 N N . VAL A 1 299 ? -24.310 -9.800 -11.969 1.00 97.25 299 VAL A N 1
ATOM 2188 C CA . VAL A 1 299 ? -22.928 -9.437 -12.288 1.00 97.25 299 VAL A CA 1
ATOM 2189 C C . VAL A 1 299 ? -22.090 -9.477 -11.015 1.00 97.25 299 VAL A C 1
ATOM 2191 O O . VAL A 1 299 ? -22.427 -8.815 -10.030 1.00 97.25 299 VAL A O 1
ATOM 2194 N N . THR A 1 300 ? -21.000 -10.241 -11.053 1.00 97.00 300 THR A N 1
ATOM 2195 C CA . THR A 1 300 ? -20.065 -10.435 -9.931 1.00 97.00 300 THR A CA 1
ATOM 2196 C C . THR A 1 300 ? -18.636 -10.003 -10.249 1.00 97.00 300 THR A C 1
ATOM 2198 O O . THR A 1 300 ? -17.773 -10.108 -9.385 1.00 97.00 300 THR A O 1
ATOM 2201 N N . ALA A 1 301 ? -18.370 -9.543 -11.469 1.00 97.81 301 ALA A N 1
ATOM 2202 C CA . ALA A 1 301 ? -17.069 -9.044 -11.888 1.00 97.81 301 ALA A CA 1
ATOM 2203 C C . ALA A 1 301 ? -17.241 -7.918 -12.911 1.00 97.81 301 ALA A C 1
ATOM 2205 O O . ALA A 1 301 ? -18.234 -7.894 -13.652 1.00 97.81 301 ALA A O 1
ATOM 2206 N N . TYR A 1 302 ? -16.279 -7.000 -12.937 1.00 98.50 302 TYR A N 1
ATOM 2207 C CA . TYR A 1 302 ? -16.246 -5.900 -13.890 1.00 98.50 302 TYR A CA 1
ATOM 2208 C C . TYR A 1 302 ? -14.884 -5.802 -14.556 1.00 98.50 302 TYR A C 1
ATOM 2210 O O . TYR A 1 302 ? -13.865 -5.746 -13.869 1.00 98.50 302 TYR A O 1
ATOM 2218 N N . GLU A 1 303 ? -14.885 -5.716 -15.881 1.00 98.31 303 GLU A N 1
ATOM 2219 C CA . GLU A 1 303 ? -13.692 -5.310 -16.606 1.00 98.31 303 GLU A CA 1
ATOM 2220 C C . GLU A 1 303 ? -13.503 -3.794 -16.521 1.00 98.31 303 GLU A C 1
ATOM 2222 O O . GLU A 1 303 ? -14.473 -3.041 -16.366 1.00 98.31 303 GLU A O 1
ATOM 2227 N N . TRP A 1 304 ? -12.259 -3.334 -16.608 1.00 98.31 304 TRP A N 1
ATOM 2228 C CA . TRP A 1 304 ? -11.913 -1.934 -16.394 1.00 98.31 304 TRP A CA 1
ATOM 2229 C C . TRP A 1 304 ? -10.787 -1.483 -17.321 1.00 98.31 304 TRP A C 1
ATOM 2231 O O . TRP A 1 304 ? -9.744 -2.127 -17.420 1.00 98.31 304 TRP A O 1
ATOM 2241 N N . HIS A 1 305 ? -11.004 -0.355 -18.000 1.00 98.06 305 HIS A N 1
ATOM 2242 C CA . HIS A 1 305 ? -10.097 0.134 -19.041 1.00 98.06 305 HIS A CA 1
ATOM 2243 C C . HIS A 1 305 ? -9.991 1.660 -19.040 1.00 98.06 305 HIS A C 1
ATOM 2245 O O . HIS A 1 305 ? -10.940 2.359 -18.670 1.00 98.06 305 HIS A O 1
ATOM 2251 N N . ILE A 1 306 ? -8.852 2.180 -19.503 1.00 97.69 306 ILE A N 1
ATOM 2252 C CA . ILE A 1 306 ? -8.656 3.603 -19.800 1.00 97.69 306 ILE A CA 1
ATOM 2253 C C . ILE A 1 306 ? -9.169 3.882 -21.208 1.00 97.69 306 ILE A C 1
ATOM 2255 O O . ILE A 1 306 ? -8.691 3.316 -22.189 1.00 97.69 306 ILE A O 1
ATOM 2259 N N . HIS A 1 307 ? -10.098 4.817 -21.298 1.00 97.25 307 HIS A N 1
ATOM 2260 C CA . HIS A 1 307 ? -10.735 5.268 -22.517 1.00 97.25 307 HIS A CA 1
ATOM 2261 C C . HIS A 1 307 ? -10.319 6.700 -22.860 1.00 97.25 307 HIS A C 1
ATOM 2263 O O . HIS A 1 307 ? -10.159 7.548 -21.982 1.00 97.25 307 HIS A O 1
ATOM 2269 N N . VAL A 1 308 ? -10.165 6.983 -24.154 1.00 94.94 308 VAL A N 1
ATOM 2270 C CA . VAL A 1 308 ? -9.516 8.217 -24.642 1.00 94.94 308 VAL A CA 1
ATOM 2271 C C . VAL A 1 308 ? -10.437 9.432 -24.789 1.00 94.94 308 VAL A C 1
ATOM 2273 O O . VAL A 1 308 ? -10.008 10.453 -25.326 1.00 94.94 308 VAL A O 1
ATOM 2276 N N . ARG A 1 309 ? -11.709 9.340 -24.378 1.00 94.44 309 ARG A N 1
ATOM 2277 C CA . ARG A 1 309 ? -12.673 10.453 -24.433 1.00 94.44 309 ARG A CA 1
ATOM 2278 C C . ARG A 1 309 ? -13.530 10.568 -23.177 1.00 94.44 309 ARG A C 1
ATOM 2280 O O . ARG A 1 309 ? -13.709 9.620 -22.408 1.00 94.44 309 ARG A O 1
ATOM 2287 N N . TRP A 1 310 ? -14.084 11.766 -23.020 1.00 95.88 310 TRP A N 1
ATOM 2288 C CA . TRP A 1 310 ? -15.087 12.100 -22.029 1.00 95.88 310 TRP A CA 1
ATOM 2289 C C . TRP A 1 310 ? -15.994 13.193 -22.580 1.00 95.88 310 TRP A C 1
ATOM 2291 O O . TRP A 1 310 ? -15.538 14.286 -22.913 1.00 95.88 310 TRP A O 1
ATOM 2301 N N . SER A 1 311 ? -17.291 12.912 -22.674 1.00 94.62 311 SER A N 1
ATOM 2302 C CA . SER A 1 311 ? -18.282 13.900 -23.113 1.00 94.62 311 SER A CA 1
ATOM 2303 C C . SER A 1 311 ? -19.462 14.048 -22.157 1.00 94.62 311 SER A C 1
ATOM 2305 O O . SER A 1 311 ? -20.430 14.736 -22.487 1.00 94.62 311 SER A O 1
ATOM 2307 N N . ALA A 1 312 ? -19.440 13.363 -21.012 1.00 92.25 312 ALA A N 1
ATOM 2308 C CA . ALA A 1 312 ? -20.517 13.466 -20.041 1.00 92.25 312 ALA A CA 1
ATOM 2309 C C . ALA A 1 312 ? -20.445 14.821 -19.305 1.00 92.25 312 ALA A C 1
ATOM 2311 O O . ALA A 1 312 ? -19.356 15.347 -19.068 1.00 92.25 312 ALA A O 1
ATOM 2312 N N . PRO A 1 313 ? -21.597 15.411 -18.935 1.00 87.69 313 PRO A N 1
ATOM 2313 C CA . PRO A 1 313 ? -21.643 16.716 -18.269 1.00 87.69 313 PRO A CA 1
ATOM 2314 C C . PRO A 1 313 ? -21.218 16.659 -16.792 1.00 87.69 313 PRO A C 1
ATOM 2316 O O . PRO A 1 313 ? -21.034 17.695 -16.156 1.00 87.69 313 PRO A O 1
ATOM 2319 N N . THR A 1 314 ? -21.117 15.456 -16.237 1.00 92.00 314 THR A N 1
ATOM 2320 C CA . THR A 1 314 ? -20.775 15.158 -14.846 1.00 92.00 314 THR A CA 1
ATOM 2321 C C . THR A 1 314 ? -19.377 14.546 -14.753 1.00 92.00 314 THR A C 1
ATOM 2323 O O . THR A 1 314 ? -18.711 14.351 -15.766 1.00 92.00 314 THR A O 1
ATOM 2326 N N . ARG A 1 315 ? -18.896 14.282 -13.530 1.00 92.44 315 ARG A N 1
ATOM 2327 C CA . ARG A 1 315 ? -17.575 13.662 -13.287 1.00 92.44 315 ARG A CA 1
ATOM 2328 C C . ARG A 1 315 ? -17.610 12.133 -13.331 1.00 92.44 315 ARG A C 1
ATOM 2330 O O . ARG A 1 315 ? -16.593 11.508 -13.602 1.00 92.44 315 ARG A O 1
ATOM 2337 N N . SER A 1 316 ? -18.784 11.554 -13.101 1.00 97.06 316 SER A N 1
ATOM 2338 C CA . SER A 1 316 ? -19.081 10.150 -13.371 1.00 97.06 316 SER A CA 1
ATOM 2339 C C . SER A 1 316 ? -20.407 10.035 -14.103 1.00 97.06 316 SER A C 1
ATOM 2341 O O . SER A 1 316 ? -21.207 10.976 -14.092 1.00 97.06 316 SER A O 1
ATOM 2343 N N . ALA A 1 317 ? -20.610 8.927 -14.797 1.00 97.38 317 ALA A N 1
ATOM 2344 C CA . ALA A 1 317 ? -21.803 8.684 -15.584 1.00 97.38 317 ALA A CA 1
ATOM 2345 C C . ALA A 1 317 ? -22.110 7.184 -15.654 1.00 97.38 317 ALA A C 1
ATOM 2347 O O . ALA A 1 317 ? -21.312 6.352 -15.214 1.00 97.38 317 ALA A O 1
ATOM 2348 N N . ASP A 1 318 ? -23.262 6.846 -16.230 1.00 97.06 318 ASP A N 1
ATOM 2349 C CA . ASP A 1 318 ? -23.713 5.473 -16.382 1.00 97.06 318 ASP A CA 1
ATOM 2350 C C . ASP A 1 318 ? -24.169 5.129 -17.802 1.00 97.06 318 ASP A C 1
ATOM 2352 O O . ASP A 1 318 ? -24.497 5.987 -18.630 1.00 97.06 318 ASP A O 1
ATOM 2356 N N . PHE A 1 319 ? -24.174 3.827 -18.087 1.00 95.50 319 PHE A N 1
ATOM 2357 C CA . PHE A 1 319 ? -24.817 3.227 -19.253 1.00 95.50 319 PHE A CA 1
ATOM 2358 C C . PHE A 1 319 ? -24.530 3.971 -20.574 1.00 95.50 319 PHE A C 1
ATOM 2360 O O . PHE A 1 319 ? -23.399 4.011 -21.058 1.00 95.50 319 PHE A O 1
ATOM 2367 N N . GLY A 1 320 ? -25.555 4.578 -21.185 1.00 90.12 320 GLY A N 1
ATOM 2368 C CA . GLY A 1 320 ? -25.442 5.274 -22.468 1.00 90.12 320 GLY A CA 1
ATOM 2369 C C . GLY A 1 320 ? -24.483 6.470 -22.448 1.00 90.12 320 GLY A C 1
ATOM 2370 O O . GLY A 1 320 ? -23.878 6.780 -23.477 1.00 90.12 320 GLY A O 1
ATOM 2371 N N . LEU A 1 321 ? -24.288 7.101 -21.288 1.00 95.88 321 LEU A N 1
ATOM 2372 C CA . LEU A 1 321 ? -23.315 8.181 -21.107 1.00 95.88 321 LEU A CA 1
ATOM 2373 C C . LEU A 1 321 ? -21.873 7.664 -20.968 1.00 95.88 321 LEU A C 1
ATOM 2375 O O . LEU A 1 321 ? -20.945 8.457 -21.074 1.00 95.88 321 LEU A O 1
ATOM 2379 N N . CYS A 1 322 ? -21.689 6.348 -20.839 1.00 96.88 322 CYS A N 1
ATOM 2380 C CA . CYS A 1 322 ? -20.402 5.656 -20.932 1.00 96.88 322 CYS A CA 1
ATOM 2381 C C . CYS A 1 322 ? -20.185 4.970 -22.289 1.00 96.88 322 CYS A C 1
ATOM 2383 O O . CYS A 1 322 ? -19.276 4.159 -22.439 1.00 96.88 322 CYS A O 1
ATOM 2385 N N . SER A 1 323 ? -21.032 5.244 -23.287 1.00 95.62 323 SER A N 1
ATOM 2386 C CA . SER A 1 323 ? -20.964 4.600 -24.605 1.00 95.62 323 SER A CA 1
ATOM 2387 C C . SER A 1 323 ? -19.670 4.905 -25.369 1.00 95.62 323 SER A C 1
ATOM 2389 O O . SER A 1 323 ? -18.960 5.861 -25.070 1.00 95.62 323 SER A O 1
ATOM 2391 N N . PHE A 1 324 ? -19.411 4.154 -26.445 1.00 93.25 324 PHE A N 1
ATOM 2392 C CA . PHE A 1 324 ? -18.309 4.432 -27.377 1.00 93.25 324 PHE A CA 1
ATOM 2393 C C . PHE A 1 324 ? -18.294 5.875 -27.898 1.00 93.25 324 PHE A C 1
ATOM 2395 O O . PHE A 1 324 ? -17.229 6.465 -28.046 1.00 93.25 324 PHE A O 1
ATOM 2402 N N . ALA A 1 325 ? -19.459 6.481 -28.135 1.00 94.19 325 ALA A N 1
ATOM 2403 C CA . ALA A 1 325 ? -19.516 7.876 -28.562 1.00 94.19 325 ALA A CA 1
ATOM 2404 C C . ALA A 1 325 ? -19.010 8.843 -27.477 1.00 94.19 325 ALA A C 1
ATOM 2406 O O . ALA A 1 325 ? -18.400 9.857 -27.813 1.00 94.19 325 ALA A O 1
ATOM 2407 N N . ALA A 1 326 ? -19.251 8.518 -26.204 1.00 94.69 326 ALA A N 1
ATOM 2408 C CA . ALA A 1 326 ? -18.934 9.372 -25.068 1.00 94.69 326 ALA A CA 1
ATOM 2409 C C . ALA A 1 326 ? -17.515 9.162 -24.526 1.00 94.69 326 ALA A C 1
ATOM 2411 O O . ALA A 1 326 ? -16.848 10.138 -24.186 1.00 94.69 326 ALA A O 1
ATOM 2412 N N . THR A 1 327 ? -17.050 7.910 -24.469 1.00 97.06 327 THR A N 1
ATOM 2413 C CA . THR A 1 327 ? -15.745 7.562 -23.887 1.00 97.06 327 THR A CA 1
ATOM 2414 C C . THR A 1 327 ? -14.711 7.119 -24.918 1.00 97.06 327 THR A C 1
ATOM 2416 O O . THR A 1 327 ? -13.516 7.137 -24.663 1.00 97.06 327 THR A O 1
ATOM 2419 N N . GLY A 1 328 ? -15.118 6.824 -26.152 1.00 95.62 328 GLY A N 1
ATOM 2420 C CA . GLY A 1 328 ? -14.196 6.359 -27.186 1.00 95.62 328 GLY A CA 1
ATOM 2421 C C . GLY A 1 328 ? -13.716 4.931 -26.934 1.00 95.62 328 GLY A C 1
ATOM 2422 O O . GLY A 1 328 ? -14.406 4.125 -26.301 1.00 95.62 328 GLY A O 1
ATOM 2423 N N . ASN A 1 329 ? -12.543 4.623 -27.474 1.00 96.19 329 ASN A N 1
ATOM 2424 C CA . ASN A 1 329 ? -11.881 3.322 -27.392 1.00 96.19 329 ASN A CA 1
ATOM 2425 C C . ASN A 1 329 ? -10.745 3.335 -26.361 1.00 96.19 329 ASN A C 1
ATOM 2427 O O . ASN A 1 329 ? -10.490 4.375 -25.749 1.00 96.19 329 ASN A O 1
ATOM 2431 N N . HIS A 1 330 ? -10.114 2.181 -26.158 1.00 95.94 330 HIS A N 1
ATOM 2432 C CA . HIS A 1 330 ? -9.016 2.004 -25.220 1.00 95.94 330 HIS A CA 1
ATOM 2433 C C . HIS A 1 330 ? -7.787 2.798 -25.650 1.00 95.94 330 HIS A C 1
ATOM 2435 O O . HIS A 1 330 ? -7.489 2.914 -26.842 1.00 95.94 330 HIS A O 1
ATOM 2441 N N . TYR A 1 331 ? -7.071 3.337 -24.669 1.00 95.56 331 TYR A N 1
ATOM 2442 C CA . TYR A 1 331 ? -5.815 4.033 -24.909 1.00 95.56 331 TYR A CA 1
ATOM 2443 C C . TYR A 1 331 ? -4.703 3.054 -25.310 1.00 95.56 331 TYR A C 1
ATOM 2445 O O . TYR A 1 331 ? -4.339 2.166 -24.535 1.00 95.56 331 TYR A O 1
ATOM 2453 N N . ASP A 1 332 ? -4.142 3.225 -26.507 1.00 94.62 332 ASP A N 1
ATOM 2454 C CA . ASP A 1 332 ? -3.190 2.281 -27.105 1.00 94.62 332 ASP A CA 1
ATOM 2455 C C . ASP A 1 332 ? -2.134 2.992 -27.975 1.00 94.62 332 ASP A C 1
ATOM 2457 O O . ASP A 1 332 ? -2.027 2.752 -29.180 1.00 94.62 332 ASP A O 1
ATOM 2461 N N . PRO A 1 333 ? -1.292 3.861 -27.389 1.00 91.75 333 PRO A N 1
ATOM 2462 C CA . PRO A 1 333 ? -0.336 4.661 -28.156 1.00 91.75 333 PRO A CA 1
ATOM 2463 C C . PRO A 1 333 ? 0.792 3.827 -28.785 1.00 91.75 333 PRO A C 1
ATOM 2465 O O . PRO A 1 333 ? 1.540 4.335 -29.620 1.00 91.75 333 PRO A O 1
ATOM 2468 N N . LEU A 1 334 ? 0.957 2.568 -28.360 1.00 89.75 334 LEU A N 1
ATOM 2469 C CA . LEU A 1 334 ? 2.029 1.673 -28.805 1.00 89.75 334 LEU A CA 1
ATOM 2470 C C . LEU A 1 334 ? 1.544 0.555 -29.735 1.00 89.75 334 LEU A C 1
ATOM 2472 O O . LEU A 1 334 ? 2.346 -0.305 -30.104 1.00 89.75 334 LEU A O 1
ATOM 2476 N N . PHE A 1 335 ? 0.276 0.588 -30.160 1.00 91.75 335 PHE A N 1
ATOM 2477 C CA . PHE A 1 335 ? -0.293 -0.378 -31.100 1.00 91.75 335 PHE A CA 1
ATOM 2478 C C . PHE A 1 335 ? -0.145 -1.830 -30.612 1.00 91.75 335 PHE A C 1
ATOM 2480 O O . PHE A 1 335 ? 0.280 -2.716 -31.370 1.00 91.75 335 PHE A O 1
ATOM 2487 N N . ALA A 1 336 ? -0.485 -2.085 -29.346 1.00 92.25 336 ALA A N 1
ATOM 2488 C CA . ALA A 1 336 ? -0.701 -3.447 -28.859 1.00 92.25 336 ALA A CA 1
ATOM 2489 C C . ALA A 1 336 ? -1.939 -4.066 -29.532 1.00 92.25 336 ALA A C 1
ATOM 2491 O O . ALA A 1 336 ? -1.937 -5.255 -29.855 1.00 92.25 336 ALA A O 1
ATOM 2492 N N . CYS A 1 337 ? -2.911 -3.220 -29.898 1.00 94.62 337 CYS A N 1
ATOM 2493 C CA . CYS A 1 337 ? -3.997 -3.510 -30.823 1.00 94.62 337 CYS A CA 1
ATOM 2494 C C . CYS A 1 337 ? -4.986 -4.572 -30.338 1.00 94.62 337 CYS A C 1
ATOM 2496 O O . CYS A 1 337 ? -5.330 -5.496 -31.084 1.00 94.62 337 CYS A O 1
ATOM 2498 N N . GLY A 1 338 ? -5.497 -4.408 -29.125 1.00 94.00 338 GLY A N 1
ATOM 2499 C CA . GLY A 1 338 ? -6.669 -5.134 -28.665 1.00 94.00 338 GLY A CA 1
ATOM 2500 C C . GLY A 1 338 ? -7.926 -4.814 -29.487 1.00 94.00 338 GLY A C 1
ATOM 2501 O O . GLY A 1 338 ? -7.923 -3.927 -30.353 1.00 94.00 338 GLY A O 1
ATOM 2502 N N . PRO A 1 339 ? -9.019 -5.572 -29.275 1.00 91.62 339 PRO A N 1
ATOM 2503 C CA . PRO A 1 339 ? -10.253 -5.435 -30.053 1.00 91.62 339 PRO A CA 1
ATOM 2504 C C . PRO A 1 339 ? -10.849 -4.025 -30.036 1.00 91.62 339 PRO A C 1
ATOM 2506 O O . PRO A 1 339 ? -11.390 -3.574 -31.048 1.00 91.62 339 PRO A O 1
ATOM 2509 N N . ASP A 1 340 ? -10.697 -3.329 -28.909 1.00 93.75 340 ASP A N 1
ATOM 2510 C CA . ASP A 1 340 ? -11.224 -1.989 -28.669 1.00 93.75 340 ASP A CA 1
ATOM 2511 C C . ASP A 1 340 ? -10.129 -0.909 -28.646 1.00 93.75 340 ASP A C 1
ATOM 2513 O O . ASP A 1 340 ? -10.362 0.185 -28.138 1.00 93.75 340 ASP A O 1
ATOM 2517 N N . SER A 1 341 ? -8.969 -1.161 -29.266 1.00 96.12 341 SER A N 1
ATOM 2518 C CA . SER A 1 341 ? -7.901 -0.167 -29.466 1.00 96.12 341 SER A CA 1
ATOM 2519 C C . SER A 1 341 ? -8.437 1.123 -30.098 1.00 96.12 341 SER A C 1
ATOM 2521 O O . SER A 1 341 ? -9.234 1.096 -31.050 1.00 96.12 341 SER A O 1
ATOM 2523 N N . GLU A 1 342 ? -7.950 2.292 -29.673 1.00 94.62 342 GLU A N 1
ATOM 2524 C CA . GLU A 1 342 ? -8.193 3.560 -30.383 1.00 94.62 342 GLU A CA 1
ATOM 2525 C C . GLU A 1 342 ? -7.676 3.544 -31.835 1.00 94.62 342 GLU A C 1
ATOM 2527 O O . GLU A 1 342 ? -8.083 4.356 -32.673 1.00 94.62 342 GLU A O 1
ATOM 2532 N N . HIS A 1 343 ? -6.832 2.564 -32.162 1.00 95.31 343 HIS A N 1
ATOM 2533 C CA . HIS A 1 343 ? -6.289 2.307 -33.485 1.00 95.31 343 HIS A CA 1
ATOM 2534 C C . HIS A 1 343 ? -6.877 1.063 -34.167 1.00 95.31 343 HIS A C 1
ATOM 2536 O O . HIS A 1 343 ? -6.384 0.691 -35.235 1.00 95.31 343 HIS A O 1
ATOM 2542 N N . ALA A 1 344 ? -7.957 0.458 -33.652 1.00 92.38 344 ALA A N 1
ATOM 2543 C CA . ALA A 1 344 ? -8.553 -0.784 -34.175 1.00 92.38 344 ALA A CA 1
ATOM 2544 C C . ALA A 1 344 ? -8.863 -0.755 -35.693 1.00 92.38 344 ALA A C 1
ATOM 2546 O O . ALA A 1 344 ? -8.808 -1.770 -36.387 1.00 92.38 344 ALA A O 1
ATOM 2547 N N . GLY A 1 345 ? -9.149 0.424 -36.260 1.00 90.62 345 GLY A N 1
ATOM 2548 C CA . GLY A 1 345 ? -9.395 0.596 -37.699 1.00 90.62 345 GLY A CA 1
ATOM 2549 C C . GLY A 1 345 ? -8.142 0.595 -38.591 1.00 90.62 345 GLY A C 1
ATOM 2550 O O . GLY A 1 345 ? -8.269 0.475 -39.819 1.00 90.62 345 GLY A O 1
ATOM 2551 N N . SER A 1 346 ? -6.952 0.738 -38.005 1.00 95.25 346 SER A N 1
ATOM 2552 C CA . SER A 1 346 ? -5.677 0.855 -38.716 1.00 95.25 346 SER A CA 1
ATOM 2553 C C . SER A 1 346 ? -5.244 -0.476 -39.354 1.00 95.25 346 SER A C 1
ATOM 2555 O O . SER A 1 346 ? -5.617 -1.548 -38.871 1.00 95.25 346 SER A O 1
ATOM 2557 N N . PRO A 1 347 ? -4.459 -0.453 -40.451 1.00 95.56 347 PRO A N 1
ATOM 2558 C CA . PRO A 1 347 ? -3.894 -1.675 -41.025 1.00 95.56 347 PRO A CA 1
ATOM 2559 C C . PRO A 1 347 ? -3.035 -2.466 -40.033 1.00 95.56 347 PRO A C 1
ATOM 2561 O O . PRO A 1 347 ? -3.063 -3.691 -40.063 1.00 95.56 347 PRO A O 1
ATOM 2564 N N . GLU A 1 348 ? -2.306 -1.774 -39.153 1.00 93.62 348 GLU A N 1
ATOM 2565 C CA . GLU A 1 348 ? -1.471 -2.401 -38.128 1.00 93.62 348 GLU A CA 1
ATOM 2566 C C . GLU A 1 348 ? -2.315 -3.183 -37.118 1.00 93.62 348 GLU A C 1
ATOM 2568 O O . GLU A 1 348 ? -2.080 -4.378 -36.925 1.00 93.62 348 GLU A O 1
ATOM 2573 N N . CYS A 1 349 ? -3.355 -2.564 -36.552 1.00 94.50 349 CYS A N 1
ATOM 2574 C CA . CYS A 1 349 ? -4.187 -3.260 -35.575 1.00 94.50 349 CYS A CA 1
ATOM 2575 C C . CYS A 1 349 ? -5.033 -4.367 -36.182 1.00 94.50 349 CYS A C 1
ATOM 2577 O O . CYS A 1 349 ? -5.097 -5.448 -35.612 1.00 94.50 349 CYS A O 1
ATOM 2579 N N . LYS A 1 350 ? -5.550 -4.201 -37.403 1.00 94.81 350 LYS A N 1
ATOM 2580 C CA . LYS A 1 350 ? -6.254 -5.293 -38.098 1.00 94.81 350 LYS A CA 1
ATOM 2581 C C . LYS A 1 350 ? -5.422 -6.572 -38.238 1.00 94.81 350 LYS A C 1
ATOM 2583 O O . LYS A 1 350 ? -6.004 -7.651 -38.315 1.00 94.81 350 LYS A O 1
ATOM 2588 N N . LEU A 1 351 ? -4.092 -6.461 -38.296 1.00 93.31 351 LEU A N 1
ATOM 2589 C CA . LEU A 1 351 ? -3.185 -7.611 -38.355 1.00 93.31 351 LEU A CA 1
ATOM 2590 C C . LEU A 1 351 ? -2.882 -8.203 -36.972 1.00 93.31 351 LEU A C 1
ATOM 2592 O O . LEU A 1 351 ? -2.745 -9.418 -36.868 1.00 93.31 351 LEU A O 1
ATOM 2596 N N . LYS A 1 352 ? -2.769 -7.366 -35.933 1.00 91.81 352 LYS A N 1
ATOM 2597 C CA . LYS A 1 352 ? -2.382 -7.774 -34.571 1.00 91.81 352 LYS A CA 1
ATOM 2598 C C . LYS A 1 352 ? -3.555 -8.259 -33.713 1.00 91.81 352 LYS A C 1
ATOM 2600 O O . LYS A 1 352 ? -3.390 -9.227 -32.974 1.00 91.81 352 LYS A O 1
ATOM 2605 N N . THR A 1 353 ? -4.737 -7.652 -33.850 1.00 94.19 353 THR A N 1
ATOM 2606 C CA . THR A 1 353 ? -5.921 -7.934 -33.019 1.00 94.19 353 THR A CA 1
ATOM 2607 C C . THR A 1 353 ? -6.316 -9.413 -32.952 1.00 94.19 353 THR A C 1
ATOM 2609 O O . THR A 1 353 ? -6.610 -9.875 -31.854 1.00 94.19 353 THR A O 1
ATOM 2612 N N . PRO A 1 354 ? -6.288 -10.214 -34.041 1.00 93.06 354 PRO A N 1
ATOM 2613 C CA . PRO A 1 354 ? -6.637 -11.638 -33.954 1.00 93.06 354 PRO A CA 1
ATOM 2614 C C . PRO A 1 354 ? -5.719 -12.472 -33.047 1.00 93.06 354 PRO A C 1
ATOM 2616 O O . PRO A 1 354 ? -6.084 -13.584 -32.678 1.00 93.06 354 PRO A O 1
ATOM 2619 N N . SER A 1 355 ? -4.525 -11.963 -32.741 1.00 89.81 355 SER A N 1
ATOM 2620 C CA . SER A 1 355 ? -3.532 -12.582 -31.856 1.00 89.81 355 SER A CA 1
ATOM 2621 C C . SER A 1 355 ? -3.338 -11.819 -30.546 1.00 89.81 355 SER A C 1
ATOM 2623 O O . SER A 1 355 ? -2.397 -12.118 -29.815 1.00 89.81 355 SER A O 1
ATOM 2625 N N . TYR A 1 356 ? -4.174 -10.814 -30.272 1.00 91.75 356 TYR A N 1
ATOM 2626 C CA . TYR A 1 356 ? -4.121 -10.091 -29.011 1.00 91.75 356 TYR A CA 1
ATOM 2627 C C . TYR A 1 356 ? -4.553 -11.023 -27.878 1.00 91.75 356 TYR A C 1
ATOM 2629 O O . TYR A 1 356 ? -5.669 -11.538 -27.882 1.00 91.75 356 TYR A O 1
ATOM 2637 N N . ASP A 1 357 ? -3.643 -11.250 -26.938 1.00 90.12 357 ASP A N 1
ATOM 2638 C CA . ASP A 1 357 ? -3.818 -12.141 -25.789 1.00 90.12 357 ASP A CA 1
ATOM 2639 C C . ASP A 1 357 ? -3.227 -11.465 -24.549 1.00 90.12 357 ASP A C 1
ATOM 2641 O O . ASP A 1 357 ? -2.322 -11.980 -23.888 1.00 90.12 357 ASP A O 1
ATOM 2645 N N . CYS A 1 358 ? -3.680 -10.237 -24.290 1.00 94.12 358 CYS A N 1
ATOM 2646 C CA . CYS A 1 358 ? -3.350 -9.565 -23.047 1.00 94.12 358 CYS A CA 1
ATOM 2647 C C . CYS A 1 358 ? -4.071 -10.263 -21.895 1.00 94.12 358 CYS A C 1
ATOM 2649 O O . CYS A 1 358 ? -5.296 -10.365 -21.858 1.00 94.12 358 CYS A O 1
ATOM 2651 N N . ASN A 1 359 ? -3.278 -10.770 -20.965 1.00 93.62 359 ASN A N 1
ATOM 2652 C CA . ASN A 1 359 ? -3.720 -11.379 -19.724 1.00 93.62 359 ASN A CA 1
ATOM 2653 C C . ASN A 1 359 ? -2.609 -11.175 -18.674 1.00 93.62 359 ASN A C 1
ATOM 2655 O O . ASN A 1 359 ? -1.462 -10.916 -19.060 1.00 93.62 359 ASN A O 1
ATOM 2659 N N . PRO A 1 360 ? -2.879 -11.334 -17.364 1.00 89.50 360 PRO A N 1
ATOM 2660 C CA . PRO A 1 360 ? -1.897 -10.983 -16.337 1.00 89.50 360 PRO A CA 1
ATOM 2661 C C . PRO A 1 360 ? -0.572 -11.746 -16.447 1.00 89.50 360 PRO A C 1
ATOM 2663 O O . PRO A 1 360 ? 0.494 -11.201 -16.167 1.00 89.50 360 PRO A O 1
ATOM 2666 N N . ALA A 1 361 ? -0.614 -13.003 -16.903 1.00 87.06 361 ALA A N 1
ATOM 2667 C CA . ALA A 1 361 ? 0.591 -13.798 -17.116 1.00 87.06 361 ALA A CA 1
ATOM 2668 C C . ALA A 1 361 ? 1.405 -13.291 -18.320 1.00 87.06 361 ALA A C 1
ATOM 2670 O O . ALA A 1 361 ? 2.629 -13.200 -18.237 1.00 87.06 361 ALA A O 1
ATOM 2671 N N . GLY A 1 362 ? 0.735 -12.940 -19.421 1.00 85.06 362 GLY A N 1
ATOM 2672 C CA . GLY A 1 362 ? 1.354 -12.338 -20.603 1.00 85.06 362 GLY A CA 1
ATOM 2673 C C . GLY A 1 362 ? 1.944 -10.962 -20.306 1.00 85.06 362 GLY A C 1
ATOM 2674 O O . GLY A 1 362 ? 3.098 -10.704 -20.651 1.00 85.06 362 GLY A O 1
ATOM 2675 N N . TYR A 1 363 ? 1.197 -10.125 -19.585 1.00 86.31 363 TYR A N 1
ATOM 2676 C CA . TYR A 1 363 ? 1.633 -8.803 -19.147 1.00 86.31 363 TYR A CA 1
ATOM 2677 C C . TYR A 1 363 ? 2.893 -8.872 -18.276 1.00 86.31 363 TYR A C 1
ATOM 2679 O O . TYR A 1 363 ? 3.863 -8.170 -18.552 1.00 86.31 363 TYR A O 1
ATOM 2687 N N . ALA A 1 364 ? 2.932 -9.788 -17.299 1.00 76.38 364 ALA A N 1
ATOM 2688 C CA . ALA A 1 364 ? 4.097 -9.993 -16.435 1.00 76.38 364 ALA A CA 1
ATOM 2689 C C . ALA A 1 364 ? 5.368 -10.420 -17.198 1.00 76.38 364 ALA A C 1
ATOM 2691 O O . ALA A 1 364 ? 6.480 -10.190 -16.729 1.00 76.38 364 ALA A O 1
ATOM 2692 N N . VAL A 1 365 ? 5.222 -11.059 -18.364 1.00 80.56 365 VAL A N 1
ATOM 2693 C CA . VAL A 1 365 ? 6.352 -11.445 -19.227 1.00 80.56 365 VAL A CA 1
ATOM 2694 C C . VAL A 1 365 ? 6.732 -10.320 -20.189 1.00 80.56 365 VAL A C 1
ATOM 2696 O O . VAL A 1 365 ? 7.914 -10.105 -20.459 1.00 80.56 365 VAL A O 1
ATOM 2699 N N . ASN A 1 366 ? 5.741 -9.630 -20.749 1.00 82.75 366 ASN A N 1
ATOM 2700 C CA . ASN A 1 366 ? 5.937 -8.558 -21.710 1.00 82.75 366 ASN A CA 1
ATOM 2701 C C . ASN A 1 366 ? 4.856 -7.478 -21.543 1.00 82.75 366 ASN A C 1
ATOM 2703 O O . ASN A 1 366 ? 3.773 -7.612 -22.124 1.00 82.75 366 ASN A O 1
ATOM 2707 N N . PRO A 1 367 ? 5.166 -6.363 -20.860 1.00 82.62 367 PRO A N 1
ATOM 2708 C CA . PRO A 1 367 ? 4.203 -5.285 -20.654 1.00 82.62 367 PRO A CA 1
ATOM 2709 C C . PRO A 1 367 ? 3.669 -4.645 -21.944 1.00 82.62 367 PRO A C 1
ATOM 2711 O O . PRO A 1 367 ? 2.557 -4.126 -21.959 1.00 82.62 367 PRO A O 1
ATOM 2714 N N . LEU A 1 368 ? 4.423 -4.733 -23.050 1.00 85.00 368 LEU A N 1
ATOM 2715 C CA . LEU A 1 368 ? 4.030 -4.217 -24.371 1.00 85.00 368 LEU A CA 1
ATOM 2716 C C . LEU A 1 368 ? 3.045 -5.128 -25.121 1.00 85.00 368 LEU A C 1
ATOM 2718 O O . LEU A 1 368 ? 2.620 -4.790 -26.224 1.00 85.00 368 LEU A O 1
ATOM 2722 N N . SER A 1 369 ? 2.733 -6.310 -24.579 1.00 87.19 369 SER A N 1
ATOM 2723 C CA . SER A 1 369 ? 1.722 -7.207 -25.160 1.00 87.19 369 SER A CA 1
ATOM 2724 C C . SER A 1 369 ? 0.291 -6.721 -24.925 1.00 87.19 369 SER A C 1
ATOM 2726 O O . SER A 1 369 ? -0.623 -7.165 -25.615 1.00 87.19 369 SER A O 1
ATOM 2728 N N . CYS A 1 370 ? 0.123 -5.792 -23.987 1.00 93.12 370 CYS A N 1
ATOM 2729 C CA . CYS A 1 370 ? -1.144 -5.202 -23.601 1.00 93.12 370 CYS A CA 1
ATOM 2730 C C . CYS A 1 370 ? -1.234 -3.756 -24.074 1.00 93.12 370 CYS A C 1
ATOM 2732 O O . CYS A 1 370 ? -0.236 -3.031 -24.094 1.00 93.12 370 CYS A O 1
ATOM 2734 N N . GLU A 1 371 ? -2.443 -3.309 -24.403 1.00 95.00 371 GLU A N 1
ATOM 2735 C CA . GLU A 1 371 ? -2.704 -1.880 -24.560 1.00 95.00 371 GLU A CA 1
ATOM 2736 C C . GLU A 1 371 ? -2.397 -1.178 -23.235 1.00 95.00 371 GLU A C 1
ATOM 2738 O O . GLU A 1 371 ? -2.695 -1.700 -22.156 1.00 95.00 371 GLU A O 1
ATOM 2743 N N . LYS A 1 372 ? -1.839 0.039 -23.280 1.00 93.25 372 LYS A N 1
ATOM 2744 C CA . LYS A 1 372 ? -1.590 0.801 -22.044 1.00 93.25 372 LYS A CA 1
ATOM 2745 C C . LYS A 1 372 ? -2.874 0.995 -21.228 1.00 93.25 372 LYS A C 1
ATOM 2747 O O . LYS A 1 372 ? -2.800 1.033 -20.002 1.00 93.25 372 LYS A O 1
ATOM 2752 N N . GLY A 1 373 ? -4.020 1.116 -21.899 1.00 95.12 373 GLY A N 1
ATOM 2753 C CA . GLY A 1 373 ? -5.333 1.269 -21.286 1.00 95.12 373 GLY A CA 1
ATOM 2754 C C . GLY A 1 373 ? -6.044 -0.021 -20.875 1.00 95.12 373 GLY A C 1
ATOM 2755 O O . GLY A 1 373 ? -7.081 0.086 -20.226 1.00 95.12 373 GLY A O 1
ATOM 2756 N N . ASP A 1 374 ? -5.528 -1.209 -21.202 1.00 97.06 374 ASP A N 1
ATOM 2757 C CA . ASP A 1 374 ? -6.198 -2.484 -20.911 1.00 97.06 374 ASP A CA 1
ATOM 2758 C C . ASP A 1 374 ? -5.881 -2.989 -19.490 1.00 97.06 374 ASP A C 1
ATOM 2760 O O . ASP A 1 374 ? -5.066 -3.887 -19.291 1.00 97.06 374 ASP A O 1
ATOM 2764 N N . LEU A 1 375 ? -6.474 -2.365 -18.467 1.00 97.31 375 LEU A N 1
ATOM 2765 C CA . LEU A 1 375 ? -6.159 -2.683 -17.066 1.00 97.31 375 LEU A CA 1
ATOM 2766 C C . LEU A 1 375 ? -6.674 -4.069 -16.656 1.00 97.31 375 LEU A C 1
ATOM 2768 O O . LEU A 1 375 ? -5.978 -4.776 -15.929 1.00 97.31 375 LEU A O 1
ATOM 2772 N N . SER A 1 376 ? -7.837 -4.485 -17.157 1.00 97.31 376 SER A N 1
ATOM 2773 C CA . SER A 1 376 ? -8.362 -5.838 -16.949 1.00 97.31 376 SER A CA 1
ATOM 2774 C C . SER A 1 376 ? -7.464 -6.914 -17.549 1.00 97.31 376 SER A C 1
ATOM 2776 O O . SER A 1 376 ? -7.157 -7.900 -16.879 1.00 97.31 376 SER A O 1
ATOM 2778 N N . GLY A 1 377 ? -6.959 -6.717 -18.766 1.00 95.31 377 GLY A N 1
ATOM 2779 C CA . GLY A 1 377 ? -5.984 -7.624 -19.358 1.00 95.31 377 GLY A CA 1
ATOM 2780 C C . GLY A 1 377 ? -4.678 -7.677 -18.558 1.00 95.31 377 GLY A C 1
ATOM 2781 O O . GLY A 1 377 ? -4.110 -8.749 -18.376 1.00 95.31 377 GLY A O 1
ATOM 2782 N N . LYS A 1 378 ? -4.213 -6.555 -17.997 1.00 94.38 378 LYS A N 1
ATOM 2783 C CA . LYS A 1 378 ? -2.984 -6.511 -17.180 1.00 94.38 378 LYS A CA 1
ATOM 2784 C C . LYS A 1 378 ? -3.134 -7.141 -15.793 1.00 94.38 378 LYS A C 1
ATOM 2786 O O . LYS A 1 378 ? -2.218 -7.810 -15.317 1.00 94.38 378 LYS A O 1
ATOM 2791 N N . PHE A 1 379 ? -4.264 -6.908 -15.127 1.00 92.94 379 PHE A N 1
ATOM 2792 C CA . PHE A 1 379 ? -4.420 -7.140 -13.684 1.00 92.94 379 PHE A CA 1
ATOM 2793 C C . PHE A 1 379 ? -5.566 -8.077 -13.304 1.00 92.94 379 PHE A C 1
ATOM 2795 O O . PHE A 1 379 ? -5.674 -8.473 -12.141 1.00 92.94 379 PHE A O 1
ATOM 2802 N N . GLY A 1 380 ? -6.380 -8.468 -14.277 1.00 95.62 380 GLY A N 1
ATOM 2803 C CA . GLY A 1 380 ? -7.623 -9.190 -14.074 1.00 95.62 380 GLY A CA 1
ATOM 2804 C C . GLY A 1 380 ? -8.801 -8.265 -13.771 1.00 95.62 380 GLY A C 1
ATOM 2805 O O . GLY A 1 380 ? -8.660 -7.058 -13.544 1.00 95.62 380 GLY A O 1
ATOM 2806 N N . ASP A 1 381 ? -9.980 -8.876 -13.758 1.00 97.69 381 ASP A N 1
ATOM 2807 C CA . ASP A 1 381 ? -11.243 -8.193 -13.507 1.00 97.69 381 ASP A CA 1
ATOM 2808 C C . ASP A 1 381 ? -11.392 -7.784 -12.043 1.00 97.69 381 ASP A C 1
ATOM 2810 O O . ASP A 1 381 ? -10.882 -8.421 -11.116 1.00 97.69 381 ASP A O 1
ATOM 2814 N N . LEU A 1 382 ? -12.201 -6.755 -11.821 1.00 96.94 382 LEU A N 1
ATOM 2815 C CA . LEU A 1 382 ? -12.646 -6.345 -10.499 1.00 96.94 382 LEU A CA 1
ATOM 2816 C C . LEU A 1 382 ? -13.738 -7.310 -10.014 1.00 96.94 382 LEU A C 1
ATOM 2818 O O . LEU A 1 382 ? -14.927 -7.104 -10.270 1.00 96.94 382 LEU A O 1
ATOM 2822 N N . VAL A 1 383 ? -13.328 -8.388 -9.341 1.00 96.75 383 VAL A N 1
ATOM 2823 C CA . VAL A 1 383 ? -14.229 -9.407 -8.778 1.00 96.75 383 VAL A CA 1
ATOM 2824 C C . VAL A 1 383 ? -14.800 -8.935 -7.442 1.00 96.75 383 VAL A C 1
ATOM 2826 O O . VAL A 1 383 ? -14.054 -8.604 -6.524 1.00 96.75 383 VAL A O 1
ATOM 2829 N N . LEU A 1 384 ? -16.129 -8.927 -7.332 1.00 93.31 384 LEU A N 1
ATOM 2830 C CA . LEU A 1 384 ? -16.840 -8.494 -6.133 1.00 93.31 384 LEU A CA 1
ATOM 2831 C C . LEU A 1 384 ? -16.681 -9.489 -4.975 1.00 93.31 384 LEU A C 1
ATOM 2833 O O . LEU A 1 384 ? -16.841 -10.698 -5.162 1.00 93.31 384 LEU A O 1
ATOM 2837 N N . ASP A 1 385 ? -16.477 -8.971 -3.765 1.00 89.25 385 ASP A N 1
ATOM 2838 C CA . ASP A 1 385 ? -16.578 -9.751 -2.531 1.00 89.25 385 ASP A CA 1
ATOM 2839 C C . ASP A 1 385 ? -18.044 -10.034 -2.122 1.00 89.25 385 ASP A C 1
ATOM 2841 O O . ASP A 1 385 ? -19.007 -9.693 -2.821 1.00 89.25 385 ASP A O 1
ATOM 2845 N N . SER A 1 386 ? -18.238 -10.675 -0.962 1.00 90.44 386 SER A N 1
ATOM 2846 C CA . SER A 1 386 ? -19.573 -10.987 -0.431 1.00 90.44 386 SER A CA 1
ATOM 2847 C C . SER A 1 386 ? -20.422 -9.754 -0.110 1.00 90.44 386 SER A C 1
ATOM 2849 O O . SER A 1 386 ? -21.651 -9.846 -0.131 1.00 90.44 386 SER A O 1
ATOM 2851 N N . ASP A 1 387 ? -19.782 -8.615 0.152 1.00 89.62 387 ASP A N 1
ATOM 2852 C CA . ASP A 1 387 ? -20.418 -7.327 0.432 1.00 89.62 387 ASP A CA 1
ATOM 2853 C C . ASP A 1 387 ? -20.601 -6.484 -0.839 1.00 89.62 387 ASP A C 1
ATOM 2855 O O . ASP A 1 387 ? -21.100 -5.359 -0.776 1.00 89.62 387 ASP A O 1
ATOM 2859 N N . LYS A 1 388 ? -20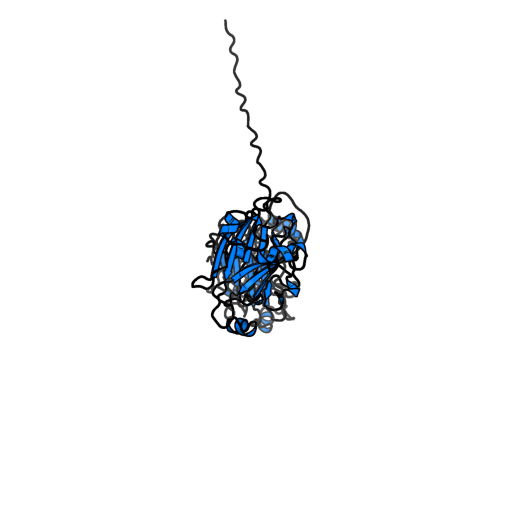.276 -7.056 -2.007 1.00 95.62 388 LYS A N 1
ATOM 2860 C CA . LYS A 1 388 ? -20.309 -6.416 -3.327 1.00 95.62 388 LYS A CA 1
ATOM 2861 C C . LYS A 1 388 ? -19.319 -5.266 -3.462 1.00 95.62 388 LYS A C 1
ATOM 2863 O O . LYS A 1 388 ? -19.594 -4.294 -4.165 1.00 95.62 388 LYS A O 1
ATOM 2868 N N . LYS A 1 389 ? -18.173 -5.367 -2.805 1.00 91.56 389 LYS A N 1
ATOM 2869 C CA . LYS A 1 389 ? -17.106 -4.373 -2.864 1.00 91.56 389 LYS A CA 1
ATOM 2870 C C . LYS A 1 389 ? -15.894 -4.930 -3.585 1.00 91.56 389 LYS A C 1
ATOM 2872 O O . LYS A 1 389 ? -15.736 -6.140 -3.735 1.00 91.56 389 LYS A O 1
ATOM 2877 N N . VAL A 1 390 ? -15.054 -4.013 -4.047 1.00 89.62 390 VAL A N 1
ATOM 2878 C CA . VAL A 1 390 ? -13.728 -4.314 -4.575 1.00 89.62 390 VAL A CA 1
ATOM 2879 C C . VAL A 1 390 ? -12.741 -3.358 -3.941 1.00 89.62 390 VAL A C 1
ATOM 2881 O O . VAL A 1 390 ? -12.848 -2.140 -4.100 1.00 89.62 390 VAL A O 1
ATOM 2884 N N . THR A 1 391 ? -11.762 -3.928 -3.253 1.00 81.62 391 THR A N 1
ATOM 2885 C CA . THR A 1 391 ? -10.552 -3.233 -2.839 1.00 81.62 391 THR A CA 1
ATOM 2886 C C . THR A 1 391 ? -9.352 -3.936 -3.447 1.00 81.62 391 THR A C 1
ATOM 2888 O O . THR A 1 391 ? -9.291 -5.162 -3.532 1.00 81.62 391 THR A O 1
ATOM 2891 N N . GLY A 1 392 ? -8.392 -3.157 -3.919 1.00 72.75 392 GLY A N 1
ATOM 2892 C CA . GLY A 1 392 ? -7.167 -3.708 -4.469 1.00 72.75 392 GLY A CA 1
ATOM 2893 C C . GLY A 1 392 ? -6.204 -2.611 -4.849 1.00 72.75 392 GLY A C 1
ATOM 2894 O O . GLY A 1 392 ? -6.584 -1.445 -4.982 1.00 72.75 392 GLY A O 1
ATOM 2895 N N . MET A 1 393 ? -4.945 -2.980 -5.022 1.00 72.38 393 MET A N 1
ATOM 2896 C CA . MET A 1 393 ? -4.009 -2.115 -5.711 1.00 72.38 393 MET A CA 1
ATOM 2897 C C . MET A 1 393 ? -2.995 -2.906 -6.508 1.00 72.38 393 MET A C 1
ATOM 2899 O O . MET A 1 393 ? -2.657 -4.052 -6.207 1.00 72.38 393 MET A O 1
ATOM 2903 N N . TRP A 1 394 ? -2.479 -2.208 -7.500 1.00 84.25 394 TRP A N 1
ATOM 2904 C CA . TRP A 1 394 ? -1.591 -2.735 -8.506 1.00 84.25 394 TRP A CA 1
ATOM 2905 C C . TRP A 1 394 ? -0.471 -1.737 -8.742 1.00 84.25 394 TRP A C 1
ATOM 2907 O O . TRP A 1 394 ? -0.618 -0.535 -8.502 1.00 84.25 394 TRP A O 1
ATOM 2917 N N . VAL A 1 395 ? 0.652 -2.255 -9.213 1.00 80.69 395 VAL A N 1
ATOM 2918 C CA . VAL A 1 395 ? 1.736 -1.453 -9.763 1.00 80.69 395 VAL A CA 1
ATOM 2919 C C . VAL A 1 395 ? 1.740 -1.726 -11.257 1.00 80.69 395 VAL A C 1
ATOM 2921 O O . VAL A 1 395 ? 1.842 -2.877 -11.674 1.00 80.69 395 VAL A O 1
ATOM 2924 N N . ASP A 1 396 ? 1.564 -0.678 -12.052 1.00 87.06 396 ASP A N 1
ATOM 2925 C CA . ASP A 1 396 ? 1.606 -0.749 -13.505 1.00 87.06 396 ASP A CA 1
ATOM 2926 C C . ASP A 1 396 ? 2.863 -0.035 -13.997 1.00 87.06 396 ASP A C 1
ATOM 2928 O O . ASP A 1 396 ? 2.926 1.193 -14.034 1.00 87.06 396 ASP A O 1
ATOM 2932 N N . GLU A 1 397 ? 3.877 -0.818 -14.359 1.00 81.25 397 GLU A N 1
ATOM 2933 C CA . GLU A 1 397 ? 5.143 -0.335 -14.929 1.00 81.25 397 GLU A CA 1
ATOM 2934 C C . GLU A 1 397 ? 4.985 0.183 -16.367 1.00 81.25 397 GLU A C 1
ATOM 2936 O O . GLU A 1 397 ? 5.881 0.827 -16.922 1.00 81.25 397 GLU A O 1
ATOM 2941 N N . HIS A 1 398 ? 3.831 -0.099 -16.973 1.00 85.69 398 HIS A N 1
ATOM 2942 C CA . HIS A 1 398 ? 3.450 0.304 -18.315 1.00 85.69 398 HIS A CA 1
ATOM 2943 C C . HIS A 1 398 ? 2.128 1.081 -18.329 1.00 85.69 398 HIS A C 1
ATOM 2945 O O . HIS A 1 398 ? 1.323 0.980 -19.267 1.00 85.69 398 HIS A O 1
ATOM 2951 N N . TYR A 1 399 ? 1.899 1.868 -17.279 1.00 90.56 399 TYR A N 1
ATOM 2952 C CA . TYR A 1 399 ? 0.795 2.811 -17.232 1.00 90.56 399 TYR A CA 1
ATOM 2953 C C . TYR A 1 399 ? 1.119 4.021 -18.123 1.00 90.56 399 TYR A C 1
ATOM 2955 O O . TYR A 1 399 ? 2.291 4.331 -18.369 1.00 90.56 399 TYR A O 1
ATOM 2963 N N . PRO A 1 400 ? 0.113 4.746 -18.634 1.00 90.81 400 PRO A N 1
ATOM 2964 C CA . PRO A 1 400 ? 0.362 6.039 -19.261 1.00 90.81 400 PRO A CA 1
ATOM 2965 C C . PRO A 1 400 ? 1.152 6.992 -18.359 1.00 90.81 400 PRO A C 1
ATOM 2967 O O . PRO A 1 400 ? 0.873 7.093 -17.169 1.00 90.81 400 PRO A O 1
ATOM 2970 N N . LEU A 1 401 ? 2.097 7.743 -18.910 1.00 86.50 401 LEU A N 1
ATOM 2971 C CA . LEU A 1 401 ? 2.829 8.782 -18.191 1.00 86.50 401 LEU A CA 1
ATOM 2972 C C . LEU A 1 401 ? 1.873 9.874 -17.685 1.00 86.50 401 LEU A C 1
ATOM 2974 O O . LEU A 1 401 ? 0.860 10.166 -18.331 1.00 86.50 401 LEU A O 1
ATOM 2978 N N . PRO A 1 402 ? 2.223 10.594 -16.606 1.00 85.19 402 PRO A N 1
ATOM 2979 C CA . PRO A 1 402 ? 1.436 11.743 -16.166 1.00 85.19 402 PRO A CA 1
ATOM 2980 C C . PRO A 1 402 ? 1.276 12.832 -17.227 1.00 85.19 402 PRO A C 1
ATOM 2982 O O . PRO A 1 402 ? 0.285 13.558 -17.219 1.00 85.19 402 PRO A O 1
ATOM 2985 N N . SER A 1 403 ? 2.262 12.962 -18.118 1.00 83.12 403 SER A N 1
ATOM 2986 C CA . SER A 1 403 ? 2.251 13.887 -19.253 1.00 83.12 403 SER A CA 1
ATOM 2987 C C . SER A 1 403 ? 1.404 13.400 -20.433 1.00 83.12 403 SER A C 1
ATOM 2989 O O . SER A 1 403 ? 0.994 14.225 -21.247 1.00 83.12 403 SER A O 1
ATOM 2991 N N . GLU A 1 404 ? 1.125 12.094 -20.525 1.00 84.44 404 GLU A N 1
ATOM 2992 C CA . GLU A 1 404 ? 0.195 11.516 -21.505 1.00 84.44 404 GLU A CA 1
ATOM 2993 C C . GLU A 1 404 ? -1.267 11.706 -21.063 1.00 84.44 404 GLU A C 1
ATOM 2995 O O . GLU A 1 404 ? -2.156 11.783 -21.909 1.00 84.44 404 GLU A O 1
ATOM 3000 N N . ASN A 1 405 ? -1.519 11.819 -19.752 1.00 80.69 405 ASN A N 1
ATOM 3001 C CA . ASN A 1 405 ? -2.865 11.943 -19.201 1.00 80.69 405 ASN A CA 1
ATOM 3002 C C . ASN A 1 405 ? -3.581 13.209 -19.712 1.00 80.69 405 ASN A C 1
ATOM 3004 O O . ASN A 1 405 ? -3.076 14.330 -19.599 1.00 80.69 405 ASN A O 1
ATOM 3008 N N . SER A 1 406 ? -4.783 13.021 -20.256 1.00 81.06 406 SER A N 1
ATOM 3009 C CA . SER A 1 406 ? -5.633 14.080 -20.798 1.00 81.06 406 SER A CA 1
ATOM 3010 C C . SER A 1 406 ? -6.868 14.280 -19.913 1.00 81.06 406 SER A C 1
ATOM 3012 O O . SER A 1 406 ? -7.434 13.295 -19.442 1.00 81.06 406 SER A O 1
ATOM 3014 N N . PRO A 1 407 ? -7.378 15.519 -19.747 1.00 78.81 407 PRO A N 1
ATOM 3015 C CA . PRO A 1 407 ? -8.668 15.756 -19.086 1.00 78.81 407 PRO A CA 1
ATOM 3016 C C . PRO A 1 407 ? -9.851 15.104 -19.819 1.00 78.81 407 PRO A C 1
ATOM 3018 O O . PRO A 1 407 ? -10.963 15.084 -19.301 1.00 78.81 407 PRO A O 1
ATOM 3021 N N . GLU A 1 408 ? -9.627 14.602 -21.033 1.00 84.62 408 GLU A N 1
ATOM 3022 C CA . GLU A 1 408 ? -10.605 13.835 -21.792 1.00 84.62 408 GLU A CA 1
ATOM 3023 C C . GLU A 1 408 ? -10.540 12.336 -21.485 1.00 84.62 408 GLU A C 1
ATOM 3025 O O . GLU A 1 408 ? -11.348 11.601 -22.022 1.00 84.62 408 GLU A O 1
ATOM 3030 N N . TRP A 1 409 ? -9.616 11.833 -20.667 1.00 92.06 409 TRP A N 1
ATOM 3031 C CA . TRP A 1 409 ? -9.563 10.400 -20.378 1.00 92.06 409 TRP A CA 1
ATOM 3032 C C . TRP A 1 409 ? -10.529 9.982 -19.280 1.00 92.06 409 TRP A C 1
ATOM 3034 O O . TRP A 1 409 ? -10.750 10.689 -18.293 1.00 92.06 409 TRP A O 1
ATOM 3044 N N . SER A 1 410 ? -11.064 8.778 -19.435 1.00 97.00 410 SER A N 1
ATOM 3045 C CA . SER A 1 410 ? -11.955 8.159 -18.464 1.00 97.00 410 SER A CA 1
ATOM 3046 C C . SER A 1 410 ? -11.536 6.736 -18.142 1.00 97.00 410 SER A C 1
ATOM 3048 O O . SER A 1 410 ? -10.904 6.075 -18.959 1.00 97.00 410 SER A O 1
ATOM 3050 N N . ILE A 1 411 ? -11.899 6.255 -16.955 1.00 98.38 411 ILE A N 1
ATOM 3051 C CA . ILE A 1 411 ? -11.931 4.816 -16.688 1.00 98.38 411 ILE A CA 1
ATOM 3052 C C . ILE A 1 411 ? -13.378 4.359 -16.828 1.00 98.38 411 ILE A C 1
ATOM 3054 O O . ILE A 1 411 ? -14.291 5.001 -16.300 1.00 98.38 411 ILE A O 1
ATOM 3058 N N . VAL A 1 412 ? -13.584 3.278 -17.577 1.00 98.75 412 VAL A N 1
ATOM 3059 C CA . VAL A 1 412 ? -14.900 2.684 -17.828 1.00 98.75 412 VAL A CA 1
ATOM 3060 C C . VAL A 1 412 ? -14.948 1.301 -17.201 1.00 98.75 412 VAL A C 1
ATOM 3062 O O . VAL A 1 412 ? -14.021 0.515 -17.361 1.00 98.75 412 VAL A O 1
ATOM 3065 N N . LEU A 1 413 ? -16.049 1.018 -16.508 1.00 98.69 413 LEU A N 1
ATOM 3066 C CA . LEU A 1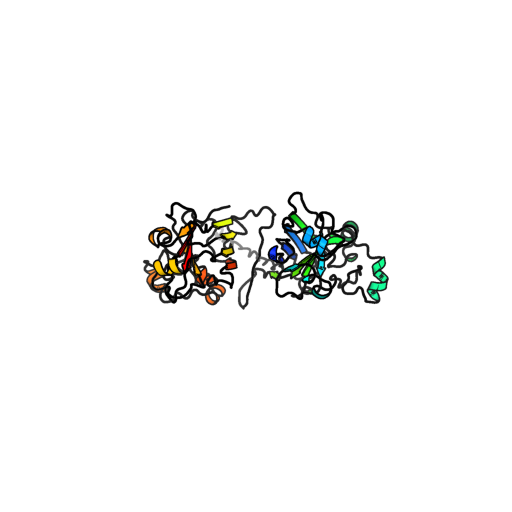 413 ? -16.372 -0.276 -15.927 1.00 98.69 413 LEU A CA 1
ATOM 3067 C C . LEU A 1 413 ? -17.371 -1.003 -16.829 1.00 98.69 413 LEU A C 1
ATOM 3069 O O . LEU A 1 413 ? -18.453 -0.486 -17.148 1.00 98.69 413 LEU A O 1
ATOM 3073 N N . HIS A 1 414 ? -17.019 -2.220 -17.216 1.00 98.25 414 HIS A N 1
ATOM 3074 C CA . HIS A 1 414 ? -17.825 -3.095 -18.052 1.00 98.25 414 HIS A CA 1
ATOM 3075 C C . HIS A 1 414 ? -18.349 -4.247 -17.209 1.00 98.25 414 HIS A C 1
ATOM 3077 O O . HIS A 1 414 ? -17.582 -4.926 -16.539 1.00 98.25 414 HIS A O 1
ATOM 3083 N N . ALA A 1 415 ? -19.654 -4.492 -17.225 1.00 98.06 415 ALA A N 1
ATOM 3084 C CA . ALA A 1 415 ? -20.201 -5.650 -16.526 1.00 98.06 415 ALA A CA 1
ATOM 3085 C C . ALA A 1 415 ? -19.832 -6.944 -17.262 1.00 98.06 415 ALA A C 1
ATOM 3087 O O . ALA A 1 415 ? -20.122 -7.065 -18.450 1.00 98.06 415 ALA A O 1
ATOM 3088 N N . VAL A 1 416 ? -19.265 -7.930 -16.564 1.00 97.62 416 VAL A N 1
ATOM 3089 C CA . VAL A 1 416 ? -18.937 -9.228 -17.168 1.00 97.62 416 VAL A CA 1
ATOM 3090 C C . VAL A 1 416 ? -20.197 -10.093 -17.265 1.00 97.62 416 VAL A C 1
ATOM 3092 O O . VAL A 1 416 ? -20.663 -10.665 -16.279 1.00 97.62 416 VAL A O 1
ATOM 3095 N N . CYS A 1 417 ? -20.769 -10.185 -18.469 1.00 95.25 417 CYS A N 1
ATOM 3096 C CA . CYS A 1 417 ? -21.993 -10.935 -18.768 1.00 95.25 417 CYS A CA 1
ATOM 3097 C C . CYS A 1 417 ? -21.723 -12.025 -19.817 1.00 95.25 417 CYS A C 1
ATOM 3099 O O . CYS A 1 417 ? -22.174 -11.953 -20.968 1.00 95.25 417 CYS A O 1
ATOM 3101 N N . GLY A 1 418 ? -20.946 -13.038 -19.427 1.00 90.94 418 GLY A N 1
ATOM 3102 C CA . GLY A 1 418 ? -20.375 -14.001 -20.369 1.00 90.94 418 GLY A CA 1
ATOM 3103 C C . GLY A 1 418 ? -19.337 -13.306 -21.248 1.00 90.94 418 GLY A C 1
ATOM 3104 O O . GLY A 1 418 ? -18.457 -12.638 -20.731 1.00 90.94 418 GLY A O 1
ATOM 3105 N N . THR A 1 419 ? -19.462 -13.412 -22.572 1.00 88.19 419 THR A N 1
ATOM 3106 C CA . THR A 1 419 ? -18.587 -12.693 -23.521 1.00 88.19 419 THR A CA 1
ATOM 3107 C C . THR A 1 419 ? -19.079 -11.280 -23.853 1.00 88.19 419 THR A C 1
ATOM 3109 O O . THR A 1 419 ? -18.542 -10.644 -24.754 1.00 88.19 419 THR A O 1
ATOM 3112 N N . ASN A 1 420 ? -20.165 -10.813 -23.225 1.00 91.25 420 ASN A N 1
ATOM 3113 C CA . ASN A 1 420 ? -20.700 -9.471 -23.446 1.00 91.25 420 ASN A CA 1
ATOM 3114 C C . ASN A 1 420 ? -20.277 -8.562 -22.298 1.00 91.25 420 ASN A C 1
ATOM 3116 O O . ASN A 1 420 ? -20.487 -8.903 -21.136 1.00 91.25 420 ASN A O 1
ATOM 3120 N N . LEU A 1 421 ? -19.752 -7.393 -22.657 1.00 95.19 421 LEU A N 1
ATOM 3121 C CA . LEU A 1 421 ? -19.083 -6.471 -21.742 1.00 95.19 421 LEU A CA 1
ATOM 3122 C C . LEU A 1 421 ? -19.711 -5.070 -21.828 1.00 95.19 421 LEU A C 1
ATOM 3124 O O . LEU A 1 421 ? -19.061 -4.118 -22.275 1.00 95.19 421 LEU A O 1
ATOM 3128 N N . PRO A 1 422 ? -21.014 -4.908 -21.508 1.00 96.62 422 PRO A N 1
ATOM 3129 C CA . PRO A 1 422 ? -21.657 -3.604 -21.581 1.00 96.62 422 PRO A CA 1
ATOM 3130 C C . PRO A 1 422 ? -20.999 -2.617 -20.614 1.00 96.62 422 PRO A C 1
ATOM 3132 O O . PRO A 1 422 ? -20.807 -2.916 -19.438 1.00 96.62 422 PRO A O 1
ATOM 3135 N N . ARG A 1 423 ? -20.728 -1.408 -21.111 1.00 97.81 423 ARG A N 1
ATOM 3136 C CA . ARG A 1 423 ? -20.241 -0.266 -20.327 1.00 97.81 423 ARG A CA 1
ATOM 3137 C C . ARG A 1 423 ? -21.359 0.202 -19.398 1.00 97.81 423 ARG A C 1
ATOM 3139 O O . ARG A 1 423 ? -22.382 0.687 -19.882 1.00 97.81 423 ARG A O 1
ATOM 3146 N N . ILE A 1 424 ? -21.199 0.014 -18.091 1.00 97.81 424 ILE A N 1
ATOM 3147 C CA . ILE A 1 424 ? -22.255 0.325 -17.113 1.00 97.81 424 ILE A CA 1
ATOM 3148 C C . ILE A 1 424 ? -21.976 1.595 -16.316 1.00 97.81 424 ILE A C 1
ATOM 3150 O O . ILE A 1 424 ? -22.923 2.262 -15.911 1.00 97.81 424 ILE A O 1
ATOM 3154 N N . SER A 1 425 ? -20.707 1.936 -16.106 1.00 98.44 425 SER A N 1
ATOM 3155 C CA . SER A 1 425 ? -20.296 3.054 -15.261 1.00 98.44 425 SER A CA 1
ATOM 3156 C C . SER A 1 425 ? -18.943 3.587 -15.721 1.00 98.44 425 SER A C 1
ATOM 3158 O O . SER A 1 425 ? -18.140 2.836 -16.270 1.00 98.44 425 SER A O 1
ATOM 3160 N N . CYS A 1 426 ? -18.696 4.882 -15.562 1.00 98.62 426 CYS A N 1
ATOM 3161 C CA . CYS A 1 426 ? -17.455 5.514 -15.998 1.00 98.62 426 CYS A CA 1
ATOM 3162 C C . CYS A 1 426 ? -17.194 6.815 -15.240 1.00 98.62 426 CYS A C 1
ATOM 3164 O O . CYS A 1 426 ? -18.131 7.470 -14.779 1.00 98.62 426 CYS A O 1
ATOM 3166 N N . ALA A 1 427 ? -15.926 7.209 -15.140 1.00 97.88 427 ALA A N 1
ATOM 3167 C CA . ALA A 1 427 ? -15.511 8.443 -14.478 1.00 97.88 427 ALA A CA 1
ATOM 3168 C C . ALA A 1 427 ? -14.334 9.109 -15.198 1.00 97.88 427 ALA A C 1
ATOM 3170 O O . ALA A 1 427 ? -13.475 8.420 -15.748 1.00 97.88 427 ALA A O 1
ATOM 3171 N N . VAL A 1 428 ? -14.280 10.443 -15.165 1.00 96.12 428 VAL A N 1
ATOM 3172 C CA . VAL A 1 428 ? -13.155 11.241 -15.685 1.00 96.12 428 VAL A CA 1
ATOM 3173 C C . VAL A 1 428 ? -12.069 11.410 -14.625 1.00 96.12 428 VAL A C 1
ATOM 3175 O O . VAL A 1 428 ? -12.364 11.521 -13.431 1.00 96.12 428 VAL A O 1
ATOM 3178 N N . GLY A 1 429 ? -10.808 11.424 -15.057 1.00 88.44 429 GLY A N 1
ATOM 3179 C CA . GLY A 1 429 ? -9.662 11.579 -14.164 1.00 88.44 429 GLY A CA 1
ATOM 3180 C C . GLY A 1 429 ? -9.452 13.024 -13.721 1.00 88.44 429 GLY A C 1
ATOM 3181 O O . GLY A 1 429 ? -9.382 13.938 -14.540 1.00 88.44 429 GLY A O 1
ATOM 3182 N N . GLU A 1 430 ? -9.283 13.240 -12.417 1.00 86.44 430 GLU A N 1
ATOM 3183 C CA . GLU A 1 430 ? -8.919 14.547 -11.864 1.00 86.44 430 GLU A CA 1
ATOM 3184 C C . GLU A 1 430 ? -7.522 14.523 -11.274 1.00 86.44 430 GLU A C 1
ATOM 3186 O O . GLU A 1 430 ? -7.255 13.751 -10.352 1.00 86.44 430 GLU A O 1
ATOM 3191 N N . ARG A 1 431 ? -6.653 15.419 -11.743 1.00 83.00 431 ARG A N 1
ATOM 3192 C CA . ARG A 1 431 ? -5.359 15.641 -11.102 1.00 83.00 431 ARG A CA 1
ATOM 3193 C C . ARG A 1 431 ? -5.567 16.315 -9.741 1.00 83.00 431 ARG A C 1
ATOM 3195 O O . ARG A 1 431 ? -6.255 17.336 -9.664 1.00 83.00 431 ARG A O 1
ATOM 3202 N N . LYS A 1 432 ? -4.999 15.733 -8.689 1.00 72.75 432 LYS A N 1
ATOM 3203 C CA . LYS A 1 432 ? -5.003 16.255 -7.318 1.00 72.75 432 LYS A CA 1
ATOM 3204 C C . LYS A 1 432 ? -3.657 16.844 -6.941 1.00 72.75 432 LYS A C 1
ATOM 3206 O O . LYS A 1 432 ? -2.630 16.320 -7.435 1.00 72.75 432 LYS A O 1
#

Sequence (432 aa):
MLSSQTICSAVLCGLAAATIAAAQPTYVYQFDAASAAGVDGSIQVKYASESSSTATITAALDFSSVDQTALATFDGNCTEAVTAYKWHIHVNWNSSLSSDSFKQCSKAATGNHYDPLYACGANSEYADSAQCKAKTTGYTCSPSNYTADPLVCEKGDLSGKFGSLNLGDNQEVAGEWTDMNYPLPSENTDTWSIVLHAVCGSQTPRIACAVGIKMEDEATQSPIHSGCYTHILAGVLAATGPTFVYNYDPAQAAGVAGAIRVHYPSPDSTVAHISVALDFSEVKQSAIRAFSSVCTEPVTAYEWHIHVRWSAPTRSADFGLCSFAATGNHYDPLFACGPDSEHAGSPECKLKTPSYDCNPAGYAVNPLSCEKGDLSGKFGDLVLDSDKKVTGMWVDEHYPLPSENSPEWSIVLHAVCGTNLPRISCAVGERK

Radius of gyration: 26.98 Å; chains: 1; bounding box: 97×35×83 Å

pLDDT: mean 86.04, std 18.64, range [25.89, 98.81]

Foldseek 3Di:
DDDDDDDDDDDDDDPDPPPPDDFWKKKKFAFDCVFFQHKGFIWMWTHPHLFALKIKIKGKIANLGHDLVVVCVLPVLSNDDFFWKFKWKFDFADDPDQKHWRPCQDCVGRNFGAAPLQLQACRYSCVVPPSNVVNHVVQQQACVVCVVPVNNDGLGRVCSNPNIQGADPRRIGTDMDIRRRHDRSVRDDQGMKMFIFGCRPPDTGTTMMGTMDIDDGDDDDDDDDDDDDDDDDPGPVPQAWWKKKFAFDCVFFQHKGDIWMWTASHLFAQKIKIKDKIACLRRDLVVVCVLPVLQPDRFFWKFKWKFQFADDPDQKHFFPCQDCVGRNFGAAPPQLQACRYSCVVPPSNVVNHVVQQQACVVCNVPVNNDGLTRVCSNPNIQGADPSRIGTGIDMRSRHDRSVRADQGMKMFIFGCSPPHTGGTMMGGIDID